Protein AF-0000000076751843 (afdb_homodimer)

Nearest PDB structures (foldseek):
  4me9-assembly1_B  TM=6.791E-01  e=9.642E-06  Bacillus cereus ATCC 10987
  3pas-assembly1_A  TM=7.097E-01  e=2.396E-05  Marinobacter nauticus VT8
  6o6o-assembly1_B  TM=6.799E-01  e=3.778E-05  Mycobacterium tuberculosis
  4w97-assembly1_A  TM=5.387E-01  e=2.230E-04  Mycobacterium tuberculosis H37Rv
  2gen-assembly1_A-2  TM=6.480E-01  e=3.582E-03  Pseudomonas aeruginosa PAO1

Foldseek 3Di:
DPPPDQDPVRVVLVVVLVLLLVLQLVQCVVPNPVSQALCNSCVVVVHHSVVSCVVPVGSQRSLQVSLLVLLQVLLVQLVVQLVVDDDLLSSLVRSLVSNLVVCQVRVSSVCSNVCCVVVPSHPDPVVPDDPVSVCSNLVSLVVSLVVLCVVPNFDFDDLVRDDDVLSVVLVVVQVVDPDRDPSRSSVLSVVLVCLSVVLSVCVSVVVCVVPDPDCVVVNLVSVLVNCVRSVRSVVDDDDDD/DPPPDQDPVRVVLVVVLVLLLVLQLVQCVVPNPVSQALCNSCVVVVHDSVVSCVVPVGSQRSLQVSLLVLLQVLLVQLVVQLVVDDDLLSSLVRSLVSNLVVCQVRVSSVCSNVCCVVVPSHPDPVVPDDPVSVVSNLVSLVVSLVVLCVVPNFDFDDLVRDDDVLSVVLVVVQVVDPDRDDSRSSVLSVVLVCLSVVLSVCVSVVVCVVPDPDCVVVNLVSSLVNCVRSVRSVVDDDDDD

pLDDT: mean 88.52, std 10.7, range [41.5, 97.81]

Structure (mmCIF, N/CA/C/O backbone):
data_AF-0000000076751843-model_v1
#
loop_
_entity.id
_entity.type
_entity.pdbx_description
1 polymer 'Transcriptional regulator'
#
loop_
_atom_site.group_PDB
_atom_site.id
_atom_site.type_symbol
_atom_site.label_atom_id
_atom_site.label_alt_id
_atom_site.label_comp_id
_atom_site.label_asym_id
_atom_site.label_entity_id
_atom_site.label_seq_id
_atom_site.pdbx_PDB_ins_code
_atom_site.Cartn_x
_atom_site.Cartn_y
_atom_site.Cartn_z
_atom_site.occupancy
_atom_site.B_iso_or_equiv
_atom_site.auth_seq_id
_atom_site.auth_comp_id
_atom_site.auth_asym_id
_atom_site.auth_atom_id
_atom_site.pdbx_PDB_model_num
ATOM 1 N N . MET A 1 1 ? -38.344 0.027 13.242 1 41.5 1 MET A N 1
ATOM 2 C CA . MET A 1 1 ? -38.5 1.171 14.133 1 41.5 1 MET A CA 1
ATOM 3 C C . MET A 1 1 ? -38.281 2.482 13.383 1 41.5 1 MET A C 1
ATOM 5 O O . MET A 1 1 ? -37.281 2.664 12.711 1 41.5 1 MET A O 1
ATOM 9 N N . THR A 1 2 ? -39.344 3.182 13.031 1 48.75 2 THR A N 1
ATOM 10 C CA . THR A 1 2 ? -39.375 4.465 12.336 1 48.75 2 THR A CA 1
ATOM 11 C C . THR A 1 2 ? -38.438 5.465 13.008 1 48.75 2 THR A C 1
ATOM 13 O O . THR A 1 2 ? -38.625 5.801 14.18 1 48.75 2 THR A O 1
ATOM 16 N N . THR A 1 3 ? -37.25 5.469 12.727 1 57.25 3 THR A N 1
ATOM 17 C CA . THR A 1 3 ? -36.344 6.438 13.367 1 57.25 3 THR A CA 1
ATOM 18 C C . THR A 1 3 ? -37 7.809 13.438 1 57.25 3 THR A C 1
ATOM 20 O O . THR A 1 3 ? -37.5 8.328 12.43 1 57.25 3 THR A O 1
ATOM 23 N N . ALA A 1 4 ? -37.562 8.125 14.5 1 66.38 4 ALA A N 1
ATOM 24 C CA . ALA A 1 4 ? -38.219 9.406 14.758 1 66.38 4 ALA A CA 1
ATOM 25 C C . ALA A 1 4 ? -37.5 10.531 14 1 66.38 4 ALA A C 1
ATOM 27 O O . ALA A 1 4 ? -36.281 10.547 13.883 1 66.38 4 ALA A O 1
ATOM 28 N N . PRO A 1 5 ? -38.344 11.156 13.281 1 75.38 5 PRO A N 1
ATOM 29 C CA . PRO A 1 5 ? -37.812 12.281 12.523 1 75.38 5 PRO A CA 1
ATOM 30 C C . PRO A 1 5 ? -36.906 13.18 13.375 1 75.38 5 PRO A C 1
ATOM 32 O O . PRO A 1 5 ? -37.156 13.344 14.57 1 75.38 5 PRO A O 1
ATOM 35 N N . LEU A 1 6 ? -35.781 13.492 12.859 1 76.88 6 LEU A N 1
ATOM 36 C CA . LEU A 1 6 ? -34.812 14.352 13.57 1 76.88 6 LEU A CA 1
ATOM 37 C C . LEU A 1 6 ? -35.469 15.672 13.969 1 76.88 6 LEU A C 1
ATOM 39 O O . LEU A 1 6 ? -36.25 16.25 13.195 1 76.88 6 LEU A O 1
ATOM 43 N N . THR A 1 7 ? -35.344 16.078 15.234 1 89 7 THR A N 1
ATOM 44 C CA . THR A 1 7 ? -35.75 17.422 15.664 1 89 7 THR A CA 1
ATOM 45 C C . THR A 1 7 ? -35.031 18.484 14.859 1 89 7 THR A C 1
ATOM 47 O O . THR A 1 7 ? -34.062 18.188 14.133 1 89 7 THR A O 1
ATOM 50 N N . ARG A 1 8 ? -35.594 19.656 14.812 1 87.62 8 ARG A N 1
ATOM 51 C CA . ARG A 1 8 ? -34.969 20.766 14.102 1 87.62 8 ARG A CA 1
ATOM 52 C C . ARG A 1 8 ? -33.531 20.938 14.516 1 87.62 8 ARG A C 1
ATOM 54 O O . ARG A 1 8 ? -32.656 21.141 13.672 1 87.62 8 ARG A O 1
ATOM 61 N N . ARG A 1 9 ? -33.219 20.891 15.844 1 87 9 ARG A N 1
ATOM 62 C CA . ARG A 1 9 ? -31.859 21.031 16.375 1 87 9 ARG A CA 1
ATOM 63 C C . ARG A 1 9 ? -30.938 19.922 15.844 1 87 9 ARG A C 1
ATOM 65 O O . ARG A 1 9 ? -29.797 20.188 15.469 1 87 9 ARG A O 1
ATOM 72 N N . GLU A 1 10 ? -31.484 18.766 15.812 1 86.38 10 GLU A N 1
ATOM 73 C CA . GLU A 1 10 ? -30.719 17.625 15.32 1 86.38 10 GLU A CA 1
ATOM 74 C C . GLU A 1 10 ? -30.438 17.75 13.828 1 86.38 10 GLU A C 1
ATOM 76 O O . GLU A 1 10 ? -29.359 17.391 13.359 1 86.38 10 GLU A O 1
ATOM 81 N N . ARG A 1 11 ? -31.359 18.266 13.164 1 87.56 11 ARG A N 1
ATOM 82 C CA . ARG A 1 11 ? -31.188 18.469 11.734 1 87.56 11 ARG A CA 1
ATOM 83 C C . ARG A 1 11 ? -30.125 19.516 11.445 1 87.56 11 ARG A C 1
ATOM 85 O O . ARG A 1 11 ? -29.297 19.344 10.555 1 87.56 11 ARG A O 1
ATOM 92 N N . LEU A 1 12 ? -30.188 20.578 12.18 1 87.94 12 LEU A N 1
ATOM 93 C CA . LEU A 1 12 ? -29.219 21.641 12.008 1 87.94 12 LEU A CA 1
ATOM 94 C C . LEU A 1 12 ? 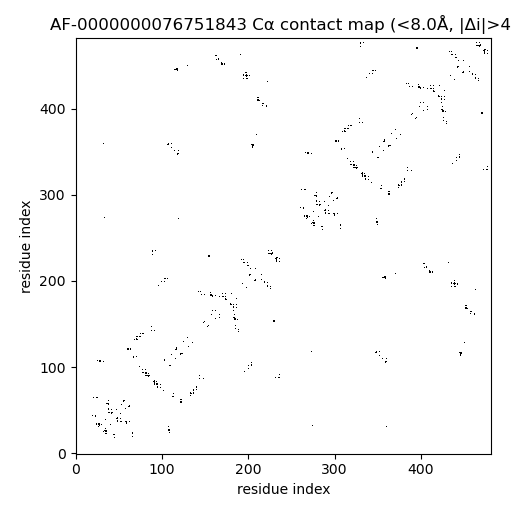-27.812 21.156 12.359 1 87.94 12 LEU A C 1
ATOM 96 O O . LEU A 1 12 ? -26.844 21.484 11.672 1 87.94 12 LEU A O 1
ATOM 100 N N . ARG A 1 13 ? -27.734 20.375 13.375 1 89.56 13 ARG A N 1
ATOM 101 C CA . ARG A 1 13 ? -26.438 19.812 13.758 1 89.56 13 ARG A CA 1
ATOM 102 C C . ARG A 1 13 ? -25.891 18.906 12.672 1 89.56 13 ARG A C 1
ATOM 104 O O . ARG A 1 13 ? -24.703 18.953 12.344 1 89.56 13 ARG A O 1
ATOM 111 N N . ALA A 1 14 ? -26.828 18.125 12.203 1 91 14 ALA A N 1
ATOM 112 C CA . ALA A 1 14 ? -26.438 17.203 11.141 1 91 14 ALA A CA 1
ATOM 113 C C . ALA A 1 14 ? -25.953 17.969 9.906 1 91 14 ALA A C 1
ATOM 115 O O . ALA A 1 14 ? -24.984 17.562 9.25 1 91 14 ALA A O 1
ATOM 116 N N . GLU A 1 15 ? -26.578 19 9.586 1 93.06 15 GLU A N 1
ATOM 117 C CA . GLU A 1 15 ? -26.188 19.828 8.453 1 93.06 15 GLU A CA 1
ATOM 118 C C . GLU A 1 15 ? -24.812 20.469 8.68 1 93.06 15 GLU A C 1
ATOM 120 O O . GLU A 1 15 ? -24 20.547 7.754 1 93.06 15 GLU A O 1
ATOM 125 N N . THR A 1 16 ? -24.578 20.938 9.875 1 93.69 16 THR A N 1
ATOM 126 C CA . THR A 1 16 ? -23.297 21.547 10.195 1 93.69 16 THR A CA 1
ATOM 127 C C . THR A 1 16 ? -22.172 20.516 10.125 1 93.69 16 THR A C 1
ATOM 129 O O . THR A 1 16 ? -21.094 20.797 9.625 1 93.69 16 THR A O 1
ATOM 132 N N . VAL A 1 17 ? -22.453 19.359 10.617 1 94.81 17 VAL A N 1
ATOM 133 C CA . VAL A 1 17 ? -21.484 18.281 10.578 1 94.81 17 VAL A CA 1
ATOM 134 C C . VAL A 1 17 ? -21.125 17.953 9.133 1 94.81 17 VAL A C 1
ATOM 136 O O . VAL A 1 17 ? -19.953 17.797 8.797 1 94.81 17 VAL A O 1
ATOM 139 N N . GLU A 1 18 ? -22.125 17.906 8.344 1 95.62 18 GLU A N 1
ATOM 140 C CA . GLU A 1 18 ? -21.891 17.656 6.922 1 95.62 18 GLU A CA 1
ATOM 141 C C . GLU A 1 18 ? -21.031 18.75 6.297 1 95.62 18 GLU A C 1
ATOM 143 O O . GLU A 1 18 ? -20.156 18.453 5.477 1 95.62 18 GLU A O 1
ATOM 148 N N . GLU A 1 19 ? -21.266 19.922 6.637 1 96.12 19 GLU A N 1
ATOM 149 C CA . GLU A 1 19 ? -20.484 21.047 6.117 1 96.12 19 GLU A CA 1
ATOM 150 C C . GLU A 1 19 ? -19.031 20.969 6.602 1 96.12 19 GLU A C 1
ATOM 152 O O . GLU A 1 19 ? -18.109 21.266 5.844 1 96.12 19 GLU A O 1
ATOM 157 N N . ILE A 1 20 ? -18.875 20.641 7.844 1 96.12 20 ILE A N 1
ATOM 158 C CA . ILE A 1 20 ? -17.531 20.5 8.406 1 96.12 20 ILE A CA 1
ATOM 159 C C . ILE A 1 20 ? -16.766 19.422 7.656 1 96.12 20 ILE A C 1
ATOM 161 O O . ILE A 1 20 ? -15.617 19.641 7.25 1 96.12 20 ILE A O 1
ATOM 165 N N . GLN A 1 21 ? -17.438 18.359 7.438 1 96.44 21 GLN A N 1
ATOM 166 C CA . GLN A 1 21 ? -16.797 17.234 6.773 1 96.44 21 GLN A CA 1
ATOM 167 C C . GLN A 1 21 ? -16.453 17.578 5.32 1 96.44 21 GLN A C 1
ATOM 169 O O . GLN A 1 21 ? -15.383 17.203 4.832 1 96.44 21 GLN A O 1
ATOM 174 N N . SER A 1 22 ? -17.359 18.25 4.672 1 97.25 22 SER A N 1
ATOM 175 C CA . SER A 1 22 ? -17.094 18.672 3.297 1 97.25 22 SER A CA 1
ATOM 176 C C . SER A 1 22 ? -15.922 19.641 3.221 1 97.25 22 SER A C 1
ATOM 178 O O . SER A 1 22 ? -15.094 19.547 2.311 1 97.25 22 SER A O 1
ATOM 180 N N . THR A 1 23 ? -15.875 20.5 4.117 1 97.31 23 THR A N 1
ATOM 181 C CA . THR A 1 23 ? -14.773 21.469 4.172 1 97.31 23 THR A CA 1
ATOM 182 C C . THR A 1 23 ? -13.453 20.75 4.473 1 97.31 23 THR A C 1
ATOM 184 O O . THR A 1 23 ? -12.438 21.047 3.842 1 97.31 23 THR A O 1
ATOM 187 N N . ALA A 1 24 ? -13.5 19.875 5.441 1 96.56 24 ALA A N 1
ATOM 188 C CA . ALA A 1 24 ? -12.312 19.094 5.789 1 96.56 24 ALA A CA 1
ATOM 189 C C . ALA A 1 24 ? -11.773 18.344 4.574 1 96.56 24 ALA A C 1
ATOM 191 O O . ALA A 1 24 ? -10.562 18.328 4.332 1 96.56 24 ALA A O 1
ATOM 192 N N . ARG A 1 25 ? -12.664 17.719 3.857 1 96.44 25 ARG A N 1
ATOM 193 C CA . ARG A 1 25 ? -12.266 16.984 2.664 1 96.44 25 ARG A CA 1
ATOM 194 C C . ARG A 1 25 ? -11.609 17.906 1.641 1 96.44 25 ARG A C 1
ATOM 196 O O . ARG A 1 25 ? -10.586 17.562 1.054 1 96.44 25 ARG A O 1
ATOM 203 N N . ARG A 1 26 ? -12.211 19.031 1.408 1 96.38 26 ARG A N 1
ATOM 204 C CA . ARG A 1 26 ? -11.648 20 0.476 1 96.38 26 ARG A CA 1
ATOM 205 C C . ARG A 1 26 ? -10.25 20.422 0.906 1 96.38 26 ARG A C 1
ATOM 207 O O . ARG A 1 26 ? -9.352 20.562 0.071 1 96.38 26 ARG A O 1
ATOM 214 N N . MET A 1 27 ? -10.125 20.641 2.148 1 94.56 27 MET A N 1
ATOM 215 C CA . MET A 1 27 ? -8.828 21.062 2.676 1 94.56 27 MET A CA 1
ATOM 216 C C . MET A 1 27 ? -7.809 19.938 2.539 1 94.56 27 MET A C 1
ATOM 218 O O . MET A 1 27 ? -6.633 20.188 2.27 1 94.56 27 MET A O 1
ATOM 222 N N . LEU A 1 28 ? -8.234 18.719 2.748 1 92.5 28 LEU A N 1
ATOM 223 C CA . LEU A 1 28 ? -7.359 17.562 2.541 1 92.5 28 LEU A CA 1
ATOM 224 C C . LEU A 1 28 ? -6.836 17.531 1.109 1 92.5 28 LEU A C 1
ATOM 226 O O . LEU A 1 28 ? -5.641 17.344 0.886 1 92.5 28 LEU A O 1
ATOM 230 N N . VAL A 1 29 ? -7.695 17.75 0.189 1 92.31 29 VAL A N 1
ATOM 231 C CA . VAL A 1 29 ? -7.359 17.656 -1.227 1 92.31 29 VAL A CA 1
ATOM 232 C C . VAL A 1 29 ? -6.43 18.797 -1.616 1 92.31 29 VAL A C 1
ATOM 234 O O . VAL A 1 29 ? -5.465 18.594 -2.359 1 92.31 29 VAL A O 1
ATOM 237 N N . SER A 1 30 ? -6.648 19.953 -1.043 1 89.69 30 SER A N 1
ATOM 238 C CA . SER A 1 30 ? -5.902 21.125 -1.446 1 89.69 30 SER A CA 1
ATOM 239 C C . SER A 1 30 ? -4.578 21.234 -0.701 1 89.69 30 SER A C 1
ATOM 241 O O . SER A 1 30 ? -3.561 21.625 -1.278 1 89.69 30 SER A O 1
ATOM 243 N N . ASP A 1 31 ? -4.617 20.844 0.605 1 85.75 31 ASP A N 1
ATOM 244 C CA . ASP A 1 31 ? -3.482 21.172 1.459 1 85.75 31 ASP A CA 1
ATOM 245 C C . ASP A 1 31 ? -2.875 19.906 2.076 1 85.75 31 ASP A C 1
ATOM 247 O O . ASP A 1 31 ? -1.866 19.984 2.781 1 85.75 31 ASP A O 1
ATOM 251 N N . GLY A 1 32 ? -3.443 18.828 1.77 1 83.81 32 GLY A N 1
ATOM 252 C CA . GLY A 1 32 ? -2.955 17.594 2.393 1 83.81 32 GLY A CA 1
ATOM 253 C C . GLY A 1 32 ? -3.328 17.484 3.859 1 83.81 32 GLY A C 1
ATOM 254 O O . GLY A 1 32 ? -4.336 18.047 4.293 1 83.81 32 GLY A O 1
ATOM 255 N N . TYR A 1 33 ? -2.553 16.75 4.668 1 81.06 33 TYR A N 1
ATOM 256 C CA . TYR A 1 33 ? -2.85 16.5 6.074 1 81.06 33 TYR A CA 1
ATOM 257 C C . TYR A 1 33 ? -2.736 17.766 6.902 1 81.06 33 TYR A C 1
ATOM 259 O O . TYR A 1 33 ? -3.424 17.922 7.91 1 81.06 33 TYR A O 1
ATOM 267 N N . ASP A 1 34 ? -1.917 18.594 6.441 1 77.38 34 ASP A N 1
ATOM 268 C CA . ASP A 1 34 ? -1.682 19.844 7.156 1 77.38 34 ASP A CA 1
ATOM 269 C C . ASP A 1 34 ? -2.938 20.703 7.168 1 77.38 34 ASP A C 1
ATOM 271 O O . ASP A 1 34 ? -3.117 21.531 8.062 1 77.38 34 ASP A O 1
ATOM 275 N N . GLY A 1 35 ? -3.684 20.438 6.25 1 84 35 GLY A N 1
ATOM 276 C CA . GLY A 1 35 ? -4.906 21.234 6.16 1 84 35 GLY A CA 1
ATOM 277 C C . GLY A 1 35 ? -5.984 20.766 7.117 1 84 35 GLY A C 1
ATOM 278 O O . GLY A 1 35 ? -6.973 21.469 7.34 1 84 35 GLY A O 1
ATOM 279 N N . LEU A 1 36 ? -5.75 19.656 7.738 1 88.31 36 LEU A N 1
ATOM 280 C CA . LEU A 1 36 ? -6.781 19.062 8.578 1 88.31 36 LEU A CA 1
ATOM 281 C C . LEU A 1 36 ? -6.625 19.5 10.031 1 88.31 36 LEU A C 1
ATOM 283 O O . LEU A 1 36 ? -6.398 18.672 10.914 1 88.31 36 LEU A O 1
ATOM 287 N N . SER A 1 37 ? -6.734 20.812 10.242 1 90.12 37 SER A N 1
ATOM 288 C CA . SER A 1 37 ? -6.75 21.344 11.602 1 90.12 37 SER A CA 1
ATOM 289 C C . SER A 1 37 ? -8.102 21.969 11.93 1 90.12 37 SER A C 1
ATOM 291 O O . SER A 1 37 ? -8.766 22.531 11.047 1 90.12 37 SER A O 1
ATOM 293 N N . LEU A 1 38 ? -8.484 21.844 13.219 1 93.25 38 LEU A N 1
ATOM 294 C CA . LEU A 1 38 ? -9.766 22.391 13.641 1 93.25 38 LEU A CA 1
ATOM 295 C C . LEU A 1 38 ? -9.789 23.906 13.445 1 93.25 38 LEU A C 1
ATOM 297 O O . LEU A 1 38 ? -10.797 24.469 12.992 1 93.25 38 LEU A O 1
ATOM 301 N N . ARG A 1 39 ? -8.695 24.547 13.703 1 92.88 39 ARG A N 1
ATOM 302 C CA . ARG A 1 39 ? -8.609 26 13.562 1 92.88 39 ARG A CA 1
ATOM 303 C C . ARG A 1 39 ? -8.742 26.422 12.102 1 92.88 39 ARG A C 1
ATOM 305 O O . ARG A 1 39 ? -9.461 27.375 11.781 1 92.88 39 ARG A O 1
ATOM 312 N N . ALA A 1 40 ? -8.102 25.75 11.227 1 92.5 40 ALA A N 1
ATOM 313 C CA . ALA A 1 40 ? -8.156 26.078 9.805 1 92.5 40 ALA A CA 1
ATOM 314 C C . ALA A 1 40 ? -9.547 25.844 9.234 1 92.5 40 ALA A C 1
ATOM 316 O O . ALA A 1 40 ? -10.047 26.641 8.445 1 92.5 40 ALA A O 1
ATOM 317 N N . ILE A 1 41 ? -10.148 24.781 9.625 1 95.12 41 ILE A N 1
ATOM 318 C CA . ILE A 1 41 ? -11.477 24.438 9.133 1 95.12 41 ILE A CA 1
ATOM 319 C C . ILE A 1 41 ? -12.5 25.438 9.664 1 95.12 41 ILE A C 1
ATOM 321 O O . ILE A 1 41 ? -13.375 25.891 8.93 1 95.12 41 ILE A O 1
ATOM 325 N N . ALA A 1 42 ? -12.367 25.766 10.906 1 95.75 42 ALA A N 1
ATOM 326 C CA . ALA A 1 42 ? -13.234 26.781 11.492 1 95.75 42 ALA A CA 1
ATOM 327 C C . ALA A 1 42 ? -13.133 28.094 10.719 1 95.75 42 ALA A C 1
ATOM 329 O O . ALA A 1 42 ? -14.148 28.703 10.359 1 95.75 42 ALA A O 1
ATOM 330 N N . ARG A 1 43 ? -11.961 28.469 10.445 1 95.19 43 ARG A N 1
ATOM 331 C CA . ARG A 1 43 ? -11.719 29.703 9.711 1 95.19 43 ARG A CA 1
ATOM 332 C C . ARG A 1 43 ? -12.344 29.641 8.32 1 95.19 43 ARG A C 1
ATOM 334 O O . ARG A 1 43 ? -12.977 30.594 7.871 1 95.19 43 ARG A O 1
ATOM 341 N N . ALA A 1 44 ? -12.18 28.562 7.695 1 94.56 44 ALA A N 1
ATOM 342 C CA . ALA A 1 44 ? -12.719 28.375 6.348 1 94.56 44 ALA A CA 1
ATOM 343 C C . ALA A 1 44 ? -14.242 28.453 6.348 1 94.56 44 ALA A C 1
ATOM 345 O O . ALA A 1 44 ? -14.844 28.906 5.367 1 94.56 44 ALA A O 1
ATOM 346 N N . MET A 1 45 ? -14.805 28.109 7.457 1 95.19 45 MET A N 1
ATOM 347 C CA . MET A 1 45 ? -16.266 28.062 7.547 1 95.19 45 MET A CA 1
ATOM 348 C C . MET A 1 45 ? -16.812 29.344 8.172 1 95.19 45 MET A C 1
ATOM 350 O O . MET A 1 45 ? -18.031 29.5 8.281 1 95.19 45 MET A O 1
ATOM 354 N N . GLY A 1 46 ? -15.945 30.188 8.617 1 94.69 46 GLY A N 1
ATOM 355 C CA . GLY A 1 46 ? -16.391 31.406 9.273 1 94.69 46 GLY A CA 1
ATOM 356 C C . GLY A 1 46 ? -16.938 31.172 10.664 1 94.69 46 GLY A C 1
ATOM 357 O O . GLY A 1 46 ? -17.875 31.859 11.094 1 94.69 46 GLY A O 1
ATOM 358 N N . MET A 1 47 ? -16.484 30.156 11.258 1 92.62 47 MET A N 1
ATOM 359 C CA . MET A 1 47 ? -16.828 29.828 12.641 1 92.62 47 MET A CA 1
ATOM 360 C C . MET A 1 47 ? -15.656 30.125 13.57 1 92.62 47 MET A C 1
ATOM 362 O O . MET A 1 47 ? -14.508 30.188 13.125 1 92.62 47 MET A O 1
ATOM 366 N N . SER A 1 48 ? -16.031 30.312 14.906 1 92 48 SER A N 1
ATOM 367 C CA . SER A 1 48 ? -14.969 30.344 15.906 1 92 48 SER A CA 1
ATOM 368 C C . SER A 1 48 ? -14.43 28.953 16.188 1 92 48 SER A C 1
ATOM 370 O O . SER A 1 48 ? -15.148 27.953 16.047 1 92 48 SER A O 1
ATOM 372 N N . ALA A 1 49 ? -13.148 28.891 16.562 1 89.06 49 ALA A N 1
ATOM 373 C CA . ALA A 1 49 ? -12.531 27.609 16.891 1 89.06 49 ALA A CA 1
ATOM 374 C C . ALA A 1 49 ? -13.281 26.906 18.016 1 89.06 49 ALA A C 1
ATOM 376 O O . ALA A 1 49 ? -13.578 25.703 17.938 1 89.06 49 ALA A O 1
ATOM 377 N N . PRO A 1 50 ? -13.758 27.578 19.078 1 92.12 50 PRO A N 1
ATOM 378 C CA . PRO A 1 50 ? -14.508 26.906 20.141 1 92.12 50 PRO A CA 1
ATOM 379 C C . PRO A 1 50 ? -15.812 26.281 19.656 1 92.12 50 PRO A C 1
ATOM 381 O O . PRO A 1 50 ? -16.219 25.234 20.141 1 92.12 50 PRO A O 1
ATOM 384 N N . ALA A 1 51 ? -16.375 26.906 18.75 1 92.81 51 ALA A N 1
ATOM 385 C CA . ALA A 1 51 ? -17.625 26.359 18.203 1 92.81 51 ALA A CA 1
ATOM 386 C C . ALA A 1 51 ? -17.375 25.016 17.531 1 92.81 51 ALA A C 1
ATOM 388 O O . ALA A 1 51 ? -18.203 24.094 17.656 1 92.81 51 ALA A O 1
ATOM 389 N N . LEU A 1 52 ? -16.297 24.875 16.781 1 93.56 52 LEU A N 1
ATOM 390 C CA . LEU A 1 52 ? -16 23.625 16.094 1 93.56 52 LEU A CA 1
ATOM 391 C C . LEU A 1 52 ? -15.648 22.531 17.078 1 93.56 52 LEU A C 1
ATOM 393 O O . LEU A 1 52 ? -15.953 21.359 16.859 1 93.56 52 LEU A O 1
ATOM 397 N N . TYR A 1 53 ? -15.102 22.922 18.219 1 93.5 53 TYR A N 1
ATOM 398 C CA . TYR A 1 53 ? -14.719 21.969 19.25 1 93.5 53 TYR A CA 1
ATOM 399 C C . TYR A 1 53 ? -15.945 21.328 19.891 1 93.5 53 TYR A C 1
ATOM 401 O O . TYR A 1 53 ? -15.852 20.281 20.531 1 93.5 53 TYR A O 1
ATOM 409 N N . ARG A 1 54 ? -17.078 22 19.719 1 93.19 54 ARG A N 1
ATOM 410 C CA . ARG A 1 54 ? -18.328 21.422 20.203 1 93.19 54 ARG A CA 1
ATOM 411 C C . ARG A 1 54 ? -18.719 20.203 19.391 1 93.19 54 ARG A C 1
ATOM 413 O O . ARG A 1 54 ? -19.469 19.344 19.859 1 93.19 54 ARG A O 1
ATOM 420 N N . TYR A 1 55 ? -18.203 20.188 18.203 1 94.5 55 TYR A N 1
ATOM 421 C CA . TYR A 1 55 ? -18.547 19.078 17.312 1 94.5 55 TYR A CA 1
ATOM 422 C C . TYR A 1 55 ? -17.484 17.984 17.359 1 94.5 55 TYR A C 1
ATOM 424 O O . TYR A 1 55 ? -17.797 16.797 17.312 1 94.5 55 TYR A O 1
ATOM 432 N N . TYR A 1 56 ? -16.25 18.422 17.438 1 94.25 56 TYR A N 1
ATOM 433 C CA . TYR A 1 56 ? -15.117 17.5 17.531 1 94.25 56 TYR A CA 1
ATOM 434 C C . TYR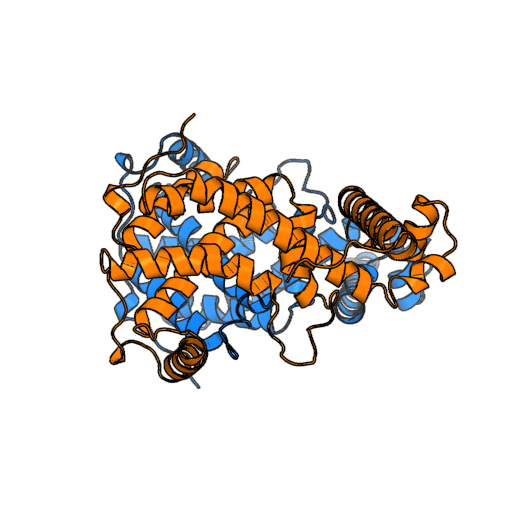 A 1 56 ? -14.156 17.938 18.641 1 94.25 56 TYR A C 1
ATOM 436 O O . TYR A 1 56 ? -13.617 19.047 18.594 1 94.25 56 TYR A O 1
ATOM 444 N N . ALA A 1 57 ? -13.844 16.984 19.453 1 92.81 57 ALA A N 1
ATOM 445 C CA . ALA A 1 57 ? -13.062 17.312 20.641 1 92.81 57 ALA A CA 1
ATOM 446 C C . ALA A 1 57 ? -11.586 17.484 20.312 1 92.81 57 ALA A C 1
ATOM 448 O O . ALA A 1 57 ? -10.844 18.125 21.047 1 92.81 57 ALA A O 1
ATOM 449 N N . SER A 1 58 ? -11.211 16.828 19.172 1 91.5 58 SER A N 1
ATOM 450 C CA . SER A 1 58 ? -9.805 16.891 18.781 1 91.5 58 SER A CA 1
ATOM 451 C C . SER A 1 58 ? -9.648 16.75 17.266 1 91.5 58 SER A C 1
ATOM 453 O O . SER A 1 58 ? -10.586 16.359 16.578 1 91.5 58 SER A O 1
ATOM 455 N N . ARG A 1 59 ? -8.531 17.109 16.828 1 90.25 59 ARG A N 1
ATOM 456 C CA . ARG A 1 59 ? -8.18 16.891 15.422 1 90.25 59 ARG A CA 1
ATOM 457 C C . ARG A 1 59 ? -8.305 15.414 15.055 1 90.25 59 ARG A C 1
ATOM 459 O O . ARG A 1 59 ? -8.773 15.078 13.961 1 90.25 59 ARG A O 1
ATOM 466 N N . GLU A 1 60 ? -7.91 14.578 15.977 1 88.62 60 GLU A N 1
ATOM 467 C CA . GLU A 1 60 ? -7.984 13.133 15.758 1 88.62 60 GLU A CA 1
ATOM 468 C C . GLU A 1 60 ? -9.43 12.68 15.562 1 88.62 60 GLU A C 1
ATOM 470 O O . GLU A 1 60 ? -9.711 11.844 14.703 1 88.62 60 GLU A O 1
ATOM 475 N N . ASP A 1 61 ? -10.281 13.258 16.328 1 91 61 ASP A N 1
ATOM 476 C CA . ASP A 1 61 ? -11.695 12.914 16.219 1 91 61 ASP A CA 1
ATOM 477 C C . ASP A 1 61 ? -12.258 13.352 14.859 1 91 61 ASP A C 1
ATOM 479 O O . ASP A 1 61 ? -13.055 12.633 14.25 1 91 61 ASP A O 1
ATOM 483 N N . LEU A 1 62 ? -11.898 14.516 14.477 1 92.75 62 LEU A N 1
ATOM 484 C CA . LEU A 1 62 ? -12.328 15.031 13.18 1 92.75 62 LEU A CA 1
ATOM 485 C C . LEU A 1 62 ? -11.859 14.117 12.047 1 92.75 62 LEU A C 1
ATOM 487 O O . LEU A 1 62 ? -12.641 13.75 11.172 1 92.75 62 LEU A O 1
ATOM 491 N N . ILE A 1 63 ? -10.633 13.734 12.109 1 91.56 63 ILE A N 1
ATOM 492 C CA . ILE A 1 63 ? -10.031 12.906 11.07 1 91.56 63 ILE A CA 1
ATOM 493 C C . ILE A 1 63 ? -10.68 11.531 11.062 1 91.56 63 ILE A C 1
ATOM 495 O O . ILE A 1 63 ? -10.984 10.984 10.008 1 91.56 63 ILE A O 1
ATOM 499 N N . ALA A 1 64 ? -10.859 10.992 12.242 1 90 64 ALA A N 1
ATOM 500 C CA . ALA A 1 64 ? -11.523 9.695 12.344 1 90 64 ALA A CA 1
ATOM 501 C C . ALA A 1 64 ? -12.906 9.727 11.688 1 90 64 ALA A C 1
ATOM 503 O O . ALA A 1 64 ? -13.281 8.797 10.969 1 90 64 ALA A O 1
ATOM 504 N N . ALA A 1 65 ? -13.602 10.781 11.945 1 91.56 65 ALA A N 1
ATOM 505 C CA . ALA A 1 65 ? -14.938 10.922 11.367 1 91.56 65 ALA A CA 1
ATOM 506 C C . ALA A 1 65 ? -14.867 11.031 9.844 1 91.56 65 ALA A C 1
ATOM 508 O O . ALA A 1 65 ? -15.695 10.461 9.133 1 91.56 65 ALA A O 1
ATOM 509 N N . LEU A 1 66 ? -13.93 11.797 9.375 1 93.75 66 LEU A N 1
ATOM 510 C CA . LEU A 1 66 ? -13.75 11.93 7.934 1 93.75 66 LEU A CA 1
ATOM 511 C C . LEU A 1 66 ? -13.414 10.586 7.301 1 93.75 66 LEU A C 1
ATOM 513 O O . LEU A 1 66 ? -13.961 10.234 6.254 1 93.75 66 LEU A O 1
ATOM 517 N N . VAL A 1 67 ? -12.531 9.828 7.883 1 91.75 67 VAL A N 1
ATOM 518 C CA . VAL A 1 67 ? -12.156 8.5 7.398 1 91.75 67 VAL A CA 1
ATOM 519 C C . VAL A 1 67 ? -13.383 7.602 7.336 1 91.75 67 VAL A C 1
ATOM 521 O O . VAL A 1 67 ? -13.594 6.898 6.344 1 91.75 67 VAL A O 1
ATOM 524 N N . ASP A 1 68 ? -14.172 7.652 8.352 1 90.62 68 ASP A N 1
ATOM 525 C CA . ASP A 1 68 ? -15.398 6.852 8.375 1 90.62 68 ASP A CA 1
ATOM 526 C C . ASP A 1 68 ? -16.328 7.219 7.219 1 90.62 68 ASP A C 1
ATOM 528 O O . ASP A 1 68 ? -16.875 6.336 6.555 1 90.62 68 ASP A O 1
ATOM 532 N N . GLU A 1 69 ? -16.469 8.438 7.039 1 93.25 69 GLU A N 1
ATOM 533 C CA . GLU A 1 69 ? -17.344 8.906 5.957 1 93.25 69 GLU A CA 1
ATOM 534 C C . GLU A 1 69 ? -16.828 8.43 4.598 1 93.25 69 GLU A C 1
ATOM 536 O O . GLU A 1 69 ? -17.609 8.047 3.73 1 93.25 69 GLU A O 1
ATOM 541 N N . LEU A 1 70 ? -15.562 8.508 4.422 1 94.5 70 LEU A N 1
ATOM 542 C CA . LEU A 1 70 ? -14.953 8.086 3.162 1 94.5 70 LEU A CA 1
ATOM 543 C C . LEU A 1 70 ? -15.117 6.59 2.949 1 94.5 70 LEU A C 1
ATOM 545 O O . LEU A 1 70 ? -15.375 6.145 1.829 1 94.5 70 LEU A O 1
ATOM 549 N N . LYS A 1 71 ? -14.969 5.844 3.988 1 92.62 71 LYS A N 1
ATOM 550 C CA . LYS A 1 71 ? -15.195 4.402 3.889 1 92.62 71 LYS A CA 1
ATOM 551 C C . LYS A 1 71 ? -16.641 4.098 3.492 1 92.62 71 LYS A C 1
ATOM 553 O O . LYS A 1 71 ? -16.891 3.201 2.684 1 92.62 71 LYS A O 1
ATOM 558 N N . VAL A 1 72 ? -17.578 4.809 4.09 1 93.56 72 VAL A N 1
ATOM 559 C CA . VAL A 1 72 ? -18.984 4.633 3.76 1 93.56 72 VAL A CA 1
ATOM 560 C C . VAL A 1 72 ? -19.219 4.961 2.287 1 93.56 72 VAL A C 1
ATOM 562 O O . VAL A 1 72 ? -19.875 4.191 1.569 1 93.56 72 VAL A O 1
ATOM 565 N N . GLU A 1 73 ? -18.688 6.066 1.887 1 95.69 73 GLU A N 1
ATOM 566 C CA . GLU A 1 73 ? -18.812 6.477 0.49 1 95.69 73 GLU A CA 1
ATOM 567 C C . GLU A 1 73 ? -18.266 5.402 -0.448 1 95.69 73 GLU A C 1
ATOM 569 O O . GLU A 1 73 ? -18.922 5.043 -1.434 1 95.69 73 GLU A O 1
ATOM 574 N N . LEU A 1 74 ? -17.094 4.922 -0.184 1 95.62 74 LEU A N 1
ATOM 575 C CA . LEU A 1 74 ? -16.469 3.875 -0.992 1 95.62 74 LEU A CA 1
ATOM 576 C C . LEU A 1 74 ? -17.328 2.613 -0.996 1 95.62 74 LEU A C 1
ATOM 578 O O . LEU A 1 74 ? -17.562 2.02 -2.051 1 95.62 74 LEU A O 1
ATOM 582 N N . SER A 1 75 ? -17.828 2.223 0.169 1 95.38 75 SER A N 1
ATOM 583 C CA . SER A 1 75 ? -18.656 1.034 0.273 1 95.38 75 SER A CA 1
ATOM 584 C C . SER A 1 75 ? -19.922 1.174 -0.57 1 95.38 75 SER A C 1
ATOM 586 O O . SER A 1 75 ? -20.312 0.24 -1.277 1 95.38 75 SER A O 1
ATOM 588 N N . GLU A 1 76 ? -20.531 2.344 -0.492 1 96.44 76 GLU A N 1
ATOM 589 C CA . GLU A 1 76 ? -21.734 2.592 -1.267 1 96.44 76 GLU A CA 1
ATOM 590 C C . GLU A 1 76 ? -21.453 2.523 -2.766 1 96.44 76 GLU A C 1
ATOM 592 O O . GLU A 1 76 ? -22.266 1.989 -3.529 1 96.44 76 GLU A O 1
ATOM 597 N N . ALA A 1 77 ? -20.359 3.07 -3.189 1 97 77 ALA A N 1
ATOM 598 C CA . ALA A 1 77 ? -19.969 3.006 -4.594 1 97 77 ALA A CA 1
ATOM 599 C C . ALA A 1 77 ? -19.797 1.561 -5.051 1 97 77 ALA A C 1
ATOM 601 O O . ALA A 1 77 ? -20.25 1.185 -6.129 1 97 77 ALA A O 1
ATOM 602 N N . LEU A 1 78 ? -19.156 0.762 -4.262 1 97.12 78 LEU A N 1
ATOM 603 C CA . LEU A 1 78 ? -18.922 -0.642 -4.586 1 97.12 78 LEU A CA 1
ATOM 604 C C . LEU A 1 78 ? -20.234 -1.412 -4.629 1 97.12 78 LEU A C 1
ATOM 606 O O . LEU A 1 78 ? -20.453 -2.225 -5.531 1 97.12 78 LEU A O 1
ATOM 610 N N . GLU A 1 79 ? -21.125 -1.148 -3.65 1 96.75 79 GLU A N 1
ATOM 611 C CA . GLU A 1 79 ? -22.406 -1.834 -3.58 1 96.75 79 GLU A CA 1
ATOM 612 C C . GLU A 1 79 ? -23.266 -1.514 -4.797 1 96.75 79 GLU A C 1
ATOM 614 O O . GLU A 1 79 ? -23.938 -2.396 -5.34 1 96.75 79 GLU A O 1
ATOM 619 N N . LYS A 1 80 ? -23.25 -0.264 -5.137 1 97.38 80 LYS A N 1
ATOM 620 C CA . LYS A 1 80 ? -24.016 0.147 -6.316 1 97.38 80 LYS A CA 1
ATOM 621 C C . LYS A 1 80 ? -23.562 -0.62 -7.555 1 97.38 80 LYS A C 1
ATOM 623 O O . LYS A 1 80 ? -24.391 -1.142 -8.305 1 97.38 80 LYS A O 1
ATOM 628 N N . VAL A 1 81 ? -22.266 -0.708 -7.801 1 96.75 81 VAL A N 1
ATOM 629 C CA . VAL A 1 81 ? -21.703 -1.413 -8.945 1 96.75 81 VAL A CA 1
ATOM 630 C C . VAL A 1 81 ? -22 -2.908 -8.828 1 96.75 81 VAL A C 1
ATOM 632 O O . VAL A 1 81 ? -22.359 -3.555 -9.812 1 96.75 81 VAL A O 1
ATOM 635 N N . ARG A 1 82 ? -21.797 -3.441 -7.641 1 95.94 82 ARG A N 1
ATOM 636 C CA . ARG A 1 82 ? -22.078 -4.848 -7.375 1 95.94 82 ARG A CA 1
ATOM 637 C C . ARG A 1 82 ? -23.516 -5.207 -7.773 1 95.94 82 ARG A C 1
ATOM 639 O O . ARG A 1 82 ? -23.734 -6.168 -8.508 1 95.94 82 ARG A O 1
ATOM 646 N N . ASP A 1 83 ? -24.453 -4.379 -7.344 1 96.5 83 ASP A N 1
ATOM 647 C CA . ASP A 1 83 ? -25.875 -4.688 -7.484 1 96.5 83 ASP A CA 1
ATOM 648 C C . ASP A 1 83 ? -26.328 -4.543 -8.93 1 96.5 83 ASP A C 1
ATOM 650 O O . ASP A 1 83 ? -27.391 -5.047 -9.312 1 96.5 83 ASP A O 1
ATOM 654 N N . ALA A 1 84 ? -25.578 -3.896 -9.711 1 97.12 84 ALA A N 1
ATOM 655 C CA . ALA A 1 84 ? -25.922 -3.682 -11.117 1 97.12 84 ALA A CA 1
ATOM 656 C C . ALA A 1 84 ? -25.438 -4.848 -11.984 1 97.12 84 ALA A C 1
ATOM 658 O O . ALA A 1 84 ? -25.781 -4.926 -13.164 1 97.12 84 ALA A O 1
ATOM 659 N N . GLN A 1 85 ? -24.609 -5.762 -11.438 1 95.56 85 GLN A N 1
ATOM 660 C CA . GLN A 1 85 ? -24.031 -6.844 -12.227 1 95.56 85 GLN A CA 1
ATOM 661 C C . GLN A 1 85 ? -24.938 -8.07 -12.219 1 95.56 85 GLN A C 1
ATOM 663 O O . GLN A 1 85 ? -25.625 -8.344 -11.227 1 95.56 85 GLN A O 1
ATOM 668 N N . PRO A 1 86 ? -24.906 -8.883 -13.219 1 93.81 86 PRO A N 1
ATOM 669 C CA . PRO A 1 86 ? -25.844 -10 -13.375 1 93.81 86 PRO A CA 1
ATOM 670 C C . PRO A 1 86 ? -25.344 -11.281 -12.711 1 93.81 86 PRO A C 1
ATOM 672 O O . PRO A 1 86 ? -26.141 -12.195 -12.461 1 93.81 86 PRO A O 1
ATOM 675 N N . ASP A 1 87 ? -24.094 -11.445 -12.562 1 93.75 87 ASP A N 1
ATOM 676 C CA . ASP A 1 87 ? -23.547 -12.695 -12.039 1 93.75 87 ASP A CA 1
ATOM 677 C C . ASP A 1 87 ? -22.359 -12.422 -11.117 1 93.75 87 ASP A C 1
ATOM 679 O O . ASP A 1 87 ? -21.828 -11.305 -11.086 1 93.75 87 ASP A O 1
ATOM 683 N N . LEU A 1 88 ? -21.938 -13.398 -10.438 1 93.75 88 LEU A N 1
ATOM 684 C CA . LEU A 1 88 ? -20.969 -13.297 -9.352 1 93.75 88 LEU A CA 1
ATOM 685 C C . LEU A 1 88 ? -19.609 -12.867 -9.883 1 93.75 88 LEU A C 1
ATOM 687 O O . LEU A 1 88 ? -18.922 -12.047 -9.266 1 93.75 88 LEU A O 1
ATOM 691 N N . VAL A 1 89 ? -19.203 -13.391 -11 1 93.94 89 VAL A N 1
ATOM 692 C CA . VAL A 1 89 ? -17.906 -13.086 -11.562 1 93.94 89 VAL A CA 1
ATOM 693 C C . VAL A 1 89 ? -17.859 -11.617 -11.992 1 93.94 89 VAL A C 1
ATOM 695 O O . VAL A 1 89 ? -16.891 -10.906 -11.688 1 93.94 89 VAL A O 1
ATOM 698 N N . SER A 1 90 ? -18.906 -11.148 -12.641 1 95.19 90 SER A N 1
ATOM 699 C CA . SER A 1 90 ? -19 -9.734 -13.016 1 95.19 90 SER A CA 1
ATOM 700 C C . SER A 1 90 ? -18.984 -8.836 -11.789 1 95.19 90 SER A C 1
ATOM 702 O O . SER A 1 90 ? -18.406 -7.75 -11.812 1 95.19 90 SER A O 1
ATOM 704 N N . LYS A 1 91 ? -19.688 -9.266 -10.734 1 96.25 91 LYS A N 1
ATOM 705 C CA . LYS A 1 91 ? -19.672 -8.516 -9.484 1 96.25 91 LYS A CA 1
ATOM 706 C C . LYS A 1 91 ? -18.234 -8.344 -8.969 1 96.25 91 LYS A C 1
ATOM 708 O O . LYS A 1 91 ? -17.828 -7.23 -8.617 1 96.25 91 LYS A O 1
ATOM 713 N N . LEU A 1 92 ? -17.453 -9.438 -8.953 1 94.88 92 LEU A N 1
ATOM 714 C CA . LEU A 1 92 ? -16.078 -9.406 -8.453 1 94.88 92 LEU A CA 1
ATOM 715 C C . LEU A 1 92 ? -15.211 -8.484 -9.305 1 94.88 92 LEU A C 1
ATOM 717 O O . LEU A 1 92 ? -14.492 -7.637 -8.766 1 94.88 92 LEU A O 1
ATOM 721 N N . LEU A 1 93 ? -15.328 -8.609 -10.617 1 95.69 93 LEU A N 1
ATOM 722 C CA . LEU A 1 93 ? -14.508 -7.828 -11.539 1 95.69 93 LEU A CA 1
ATOM 723 C C . LEU A 1 93 ? -14.852 -6.348 -11.438 1 95.69 93 LEU A C 1
ATOM 725 O O . LEU A 1 93 ? -13.961 -5.512 -11.25 1 95.69 93 LEU A O 1
ATOM 729 N N . GLU A 1 94 ? -16.094 -6.016 -11.484 1 96.75 94 GLU A N 1
ATOM 730 C CA . GLU A 1 94 ? -16.5 -4.617 -11.555 1 96.75 94 GLU A CA 1
ATOM 731 C C . GLU A 1 94 ? -16.328 -3.926 -10.211 1 96.75 94 GLU A C 1
ATOM 733 O O . GLU A 1 94 ? -16.031 -2.732 -10.148 1 96.75 94 GLU A O 1
ATOM 738 N N . CYS A 1 95 ? -16.516 -4.652 -9.125 1 96.75 95 CYS A N 1
ATOM 739 C CA . CYS A 1 95 ? -16.219 -4.082 -7.816 1 96.75 95 CYS A CA 1
ATOM 740 C C . CYS A 1 95 ? -14.727 -3.762 -7.695 1 96.75 95 CYS A C 1
ATOM 742 O O . CYS A 1 95 ? -14.359 -2.715 -7.164 1 96.75 95 CYS A O 1
ATOM 744 N N . SER A 1 96 ? -13.875 -4.664 -8.172 1 97.06 96 SER A N 1
ATOM 745 C CA . SER A 1 96 ? -12.43 -4.422 -8.141 1 97.06 96 SER A CA 1
ATOM 746 C C . SER A 1 96 ? -12.062 -3.207 -8.984 1 97.06 96 SER A C 1
ATOM 748 O O . SER A 1 96 ? -11.266 -2.369 -8.555 1 97.06 96 SER A O 1
ATOM 750 N N . ARG A 1 97 ? -12.672 -3.07 -10.148 1 97.56 97 ARG A N 1
ATOM 751 C CA . ARG A 1 97 ? -12.414 -1.938 -11.039 1 97.56 97 ARG A CA 1
ATOM 752 C C . ARG A 1 97 ? -12.922 -0.637 -10.422 1 97.56 97 ARG A C 1
ATOM 754 O O . ARG A 1 97 ? -12.281 0.407 -10.555 1 97.56 97 ARG A O 1
ATOM 761 N N . GLU A 1 98 ? -14.062 -0.71 -9.773 1 97.75 98 GLU A N 1
ATOM 762 C CA . GLU A 1 98 ? -14.602 0.47 -9.102 1 97.75 98 GLU A CA 1
ATOM 763 C C . GLU A 1 98 ? -13.703 0.911 -7.953 1 97.75 98 GLU A C 1
ATOM 765 O O . GLU A 1 98 ? -13.516 2.109 -7.727 1 97.75 98 GLU A O 1
ATOM 770 N N . PHE A 1 99 ? -13.195 -0.052 -7.27 1 97 99 PHE A N 1
ATOM 771 C CA . PHE A 1 99 ? -12.266 0.263 -6.195 1 97 99 PHE A CA 1
ATOM 772 C C . PHE A 1 99 ? -11.062 1.035 -6.734 1 97 99 PHE A C 1
ATOM 774 O O . PHE A 1 99 ? -10.695 2.08 -6.191 1 97 99 PHE A O 1
ATOM 781 N N . ARG A 1 100 ? -10.477 0.558 -7.762 1 97.5 100 ARG A N 1
ATOM 782 C CA . ARG A 1 100 ? -9.359 1.25 -8.398 1 97.5 100 ARG A CA 1
ATOM 783 C C . ARG A 1 100 ? -9.766 2.641 -8.867 1 97.5 100 ARG A C 1
ATOM 785 O O . ARG A 1 100 ? -9.055 3.619 -8.625 1 97.5 100 ARG A O 1
ATOM 792 N N . ARG A 1 101 ? -10.898 2.707 -9.516 1 97.38 101 ARG A N 1
ATOM 793 C CA . ARG A 1 101 ? -11.375 3.98 -10.047 1 97.38 101 ARG A CA 1
ATOM 794 C C . ARG A 1 101 ? -11.531 5.012 -8.938 1 97.38 101 ARG A C 1
ATOM 796 O O . ARG A 1 101 ? -11.078 6.152 -9.078 1 97.38 101 ARG A O 1
ATOM 803 N N . TRP A 1 102 ? -12.195 4.605 -7.902 1 97.31 102 TRP A N 1
ATOM 804 C CA . TRP A 1 102 ? -12.391 5.508 -6.773 1 97.31 102 TRP A CA 1
ATOM 805 C C . TRP A 1 102 ? -11.047 5.969 -6.207 1 97.31 102 TRP A C 1
ATOM 807 O O . TRP A 1 102 ? -10.859 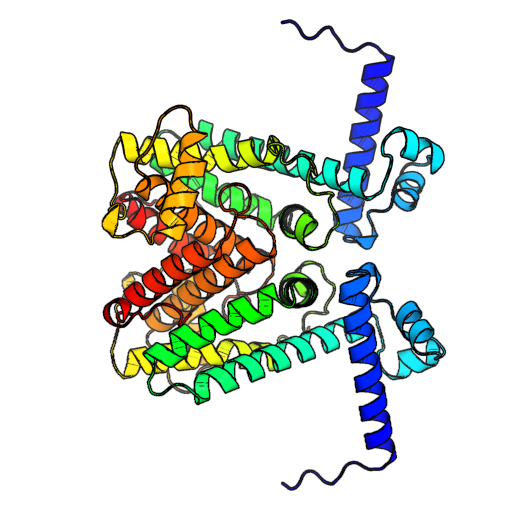7.156 -5.934 1 97.31 102 TRP A O 1
ATOM 817 N N . ALA A 1 103 ? -10.133 5.051 -5.98 1 96 103 ALA A N 1
ATOM 818 C CA . ALA A 1 103 ? -8.812 5.352 -5.426 1 96 103 ALA A CA 1
ATOM 819 C C . ALA A 1 103 ? -8.055 6.336 -6.312 1 96 103 ALA A C 1
ATOM 821 O O . ALA A 1 103 ? -7.434 7.277 -5.816 1 96 103 ALA A O 1
ATOM 822 N N . MET A 1 104 ? -8.148 6.195 -7.652 1 95.19 104 MET A N 1
ATOM 823 C CA . MET A 1 104 ? -7.43 7.039 -8.602 1 95.19 104 MET A CA 1
ATOM 824 C C . MET A 1 104 ? -8.078 8.414 -8.711 1 95.19 104 MET A C 1
ATOM 826 O O . MET A 1 104 ? -7.395 9.414 -8.945 1 95.19 104 MET A O 1
ATOM 830 N N . THR A 1 105 ? -9.352 8.469 -8.492 1 96.19 105 THR A N 1
ATOM 831 C CA . THR A 1 105 ? -10.094 9.727 -8.57 1 96.19 105 THR A CA 1
ATOM 832 C C . THR A 1 105 ? -9.922 10.523 -7.281 1 96.19 105 THR A C 1
ATOM 834 O O . THR A 1 105 ? -10.008 11.758 -7.293 1 96.19 105 THR A O 1
ATOM 837 N N . ASN A 1 106 ? -9.68 9.789 -6.203 1 95.31 106 ASN A N 1
ATOM 838 C CA . ASN A 1 106 ? -9.578 10.406 -4.887 1 95.31 106 ASN A CA 1
ATOM 839 C C . ASN A 1 106 ? -8.273 10.039 -4.191 1 95.31 106 ASN A C 1
ATOM 841 O O . ASN A 1 106 ? -8.289 9.5 -3.08 1 95.31 106 ASN A O 1
ATOM 845 N N . PRO A 1 107 ? -7.148 10.406 -4.738 1 92.44 107 PRO A N 1
ATOM 846 C CA . PRO A 1 107 ? -5.879 9.922 -4.195 1 92.44 107 PRO A CA 1
ATOM 847 C C . PRO A 1 107 ? -5.605 10.445 -2.783 1 92.44 107 PRO A C 1
ATOM 849 O O . PRO A 1 107 ? -5.051 9.727 -1.952 1 92.44 107 PRO A O 1
ATOM 852 N N . ALA A 1 108 ? -5.953 11.719 -2.473 1 91.12 108 ALA A N 1
ATOM 853 C CA . ALA A 1 108 ? -5.746 12.25 -1.128 1 91.12 108 ALA A CA 1
ATOM 854 C C . ALA A 1 108 ? -6.605 11.508 -0.107 1 91.12 108 ALA A C 1
ATOM 856 O O . ALA A 1 108 ? -6.129 11.148 0.972 1 91.12 108 ALA A O 1
ATOM 857 N N . GLU A 1 109 ? -7.84 11.273 -0.483 1 93.88 109 GLU A N 1
ATOM 858 C CA . GLU A 1 109 ? -8.773 10.562 0.385 1 93.88 109 GLU A CA 1
ATOM 859 C C . GLU A 1 109 ? -8.336 9.117 0.607 1 93.88 109 GLU A C 1
ATOM 861 O O . GLU A 1 109 ? -8.383 8.609 1.731 1 93.88 109 GLU A O 1
ATOM 866 N N . PHE A 1 110 ? -7.902 8.5 -0.482 1 93.12 110 PHE A N 1
ATOM 867 C CA . PHE A 1 110 ? -7.414 7.129 -0.386 1 93.12 110 PHE A CA 1
ATOM 868 C C . PHE A 1 110 ? -6.223 7.047 0.562 1 93.12 110 PHE A C 1
ATOM 870 O O . PHE A 1 110 ? -6.176 6.176 1.435 1 93.12 110 PHE A O 1
ATOM 877 N N . THR A 1 111 ? -5.336 7.953 0.372 1 89.19 111 THR A N 1
ATOM 878 C CA . THR A 1 111 ? -4.141 7.984 1.207 1 89.19 111 THR A CA 1
ATOM 879 C C . THR A 1 111 ? -4.512 8.148 2.678 1 89.19 111 THR A C 1
ATOM 881 O O . THR A 1 111 ? -3.996 7.441 3.541 1 89.19 111 THR A O 1
ATOM 884 N N . LEU A 1 112 ? -5.438 9.031 2.939 1 89.75 112 LEU A N 1
ATOM 885 C CA . LEU A 1 112 ? -5.879 9.25 4.312 1 89.75 112 LEU A CA 1
ATOM 886 C C . LEU A 1 112 ? -6.48 7.984 4.902 1 89.75 112 LEU A C 1
ATOM 888 O O . LEU A 1 112 ? -6.09 7.555 5.992 1 89.75 112 LEU A O 1
ATOM 892 N N . VAL A 1 113 ? -7.363 7.359 4.215 1 89 113 VAL A N 1
ATOM 893 C CA . VAL A 1 113 ? -8.086 6.188 4.699 1 89 113 VAL A CA 1
ATOM 894 C C . VAL A 1 113 ? -7.102 5.051 4.98 1 89 113 VAL A C 1
ATOM 896 O O . VAL A 1 113 ? -7.258 4.316 5.957 1 89 113 VAL A O 1
ATOM 899 N N . PHE A 1 114 ? -6.086 5.02 4.277 1 83.88 114 PHE A N 1
ATOM 900 C CA . PHE A 1 114 ? -5.254 3.822 4.312 1 83.88 114 PHE A CA 1
ATOM 901 C C . PHE A 1 114 ? -4.016 4.051 5.168 1 83.88 114 PHE A C 1
ATOM 903 O O . PHE A 1 114 ? -3.404 3.094 5.656 1 83.88 114 PHE A O 1
ATOM 910 N N . THR A 1 115 ? -3.693 5.316 5.383 1 82.31 115 THR A N 1
ATOM 911 C CA . THR A 1 115 ? -2.445 5.543 6.102 1 82.31 115 THR A CA 1
ATOM 912 C C . THR A 1 115 ? -2.713 6.207 7.453 1 82.31 115 THR A C 1
ATOM 914 O O . THR A 1 115 ? -1.845 6.219 8.328 1 82.31 115 THR A O 1
ATOM 917 N N . ALA A 1 116 ? -3.879 6.719 7.695 1 77.62 116 ALA A N 1
ATOM 918 C CA . ALA A 1 116 ? -4.156 7.574 8.852 1 77.62 116 ALA A CA 1
ATOM 919 C C . ALA A 1 116 ? -3.814 6.863 10.156 1 77.62 116 ALA A C 1
ATOM 921 O O . ALA A 1 116 ? -3.193 7.449 11.047 1 77.62 116 ALA A O 1
ATOM 922 N N . SER A 1 117 ? -4.137 5.605 10.266 1 70.44 117 SER A N 1
ATOM 923 C CA . SER A 1 117 ? -3.902 4.859 11.5 1 70.44 117 SER A CA 1
ATOM 924 C C . SER A 1 117 ? -2.414 4.625 11.727 1 70.44 117 SER A C 1
ATOM 926 O O . SER A 1 117 ? -1.94 4.691 12.867 1 70.44 117 SER A O 1
ATOM 928 N N . ALA A 1 118 ? -1.755 4.477 10.688 1 68.94 118 ALA A N 1
ATOM 929 C CA . ALA A 1 118 ? -0.329 4.172 10.781 1 68.94 118 ALA A CA 1
ATOM 930 C C . ALA A 1 118 ? 0.459 5.383 11.273 1 68.94 118 ALA A C 1
ATOM 932 O O . ALA A 1 118 ? 1.481 5.234 11.945 1 68.94 118 ALA A O 1
ATOM 933 N N . ILE A 1 119 ? -0.104 6.516 10.961 1 66.69 119 ILE A N 1
ATOM 934 C CA . ILE A 1 119 ? 0.662 7.699 11.328 1 66.69 119 ILE A CA 1
ATOM 935 C C . ILE A 1 119 ? 0.022 8.367 12.547 1 66.69 119 ILE A C 1
ATOM 937 O O . ILE A 1 119 ? 0.342 9.516 12.875 1 66.69 119 ILE A O 1
ATOM 941 N N . GLY A 1 120 ? -0.872 7.629 13.094 1 67.62 120 GLY A N 1
ATOM 942 C CA . GLY A 1 120 ? -1.413 8.055 14.375 1 67.62 120 GLY A CA 1
ATOM 943 C C . GLY A 1 120 ? -2.398 9.203 14.25 1 67.62 120 GLY A C 1
ATOM 944 O O . GLY A 1 120 ? -2.533 10.016 15.172 1 67.62 120 GLY A O 1
ATOM 945 N N . LEU A 1 121 ? -2.865 9.336 13.102 1 66.81 121 LEU A N 1
ATOM 946 C CA . LEU A 1 121 ? -3.771 10.461 12.906 1 66.81 121 LEU A CA 1
ATOM 947 C C . LEU A 1 121 ? -5.168 10.133 13.422 1 66.81 121 LEU A C 1
ATOM 949 O O . LEU A 1 121 ? -5.957 11.039 13.703 1 66.81 121 LEU A O 1
ATOM 953 N N . ASP A 1 122 ? -5.395 8.844 13.383 1 60.88 122 ASP A N 1
ATOM 954 C CA . ASP A 1 122 ? -6.699 8.469 13.922 1 60.88 122 ASP A CA 1
ATOM 955 C C . ASP A 1 122 ? -6.551 7.578 15.148 1 60.88 122 ASP A C 1
ATOM 957 O O . ASP A 1 122 ? -5.465 7.055 15.414 1 60.88 122 ASP A O 1
ATOM 961 N N . ARG A 1 123 ? -7.367 7.832 16.156 1 59.03 123 ARG A N 1
ATOM 962 C CA . ARG A 1 123 ? -7.297 7.047 17.391 1 59.03 123 ARG A CA 1
ATOM 963 C C . ARG A 1 123 ? -7.871 5.648 17.172 1 59.03 123 ARG A C 1
ATOM 965 O O . ARG A 1 123 ? -9.016 5.5 16.734 1 59.03 123 ARG A O 1
ATOM 972 N N . PRO A 1 124 ? -6.785 4.699 17.062 1 55.78 124 PRO A N 1
ATOM 973 C CA . PRO A 1 124 ? -7.387 3.363 17.047 1 55.78 124 PRO A CA 1
ATOM 974 C C . PRO A 1 124 ? -8.516 3.213 18.062 1 55.78 124 PRO A C 1
ATOM 976 O O . PRO A 1 124 ? -8.5 3.855 19.109 1 55.78 124 PRO A O 1
ATOM 979 N N . ARG A 1 125 ? -9.633 2.844 17.562 1 54.03 125 ARG A N 1
ATOM 980 C CA . ARG A 1 125 ? -10.68 2.539 18.547 1 54.03 125 ARG A CA 1
ATOM 981 C C . ARG A 1 125 ? -10.117 1.728 19.703 1 54.03 125 ARG A C 1
ATOM 983 O O . ARG A 1 125 ? -9.43 0.725 19.5 1 54.03 125 ARG A O 1
ATOM 990 N N . GLU A 1 126 ? -9.703 2.434 20.766 1 51.47 126 GLU A N 1
ATOM 991 C CA . GLU A 1 126 ? -9.086 1.858 21.953 1 51.47 126 GLU A CA 1
ATOM 992 C C . GLU A 1 126 ? -9.781 0.567 22.375 1 51.47 126 GLU A C 1
ATOM 994 O O . GLU A 1 126 ? -9.172 -0.305 23 1 51.47 126 GLU A O 1
ATOM 999 N N . ASP A 1 127 ? -11.031 0.538 22.109 1 47.03 127 ASP A N 1
ATOM 1000 C CA . ASP A 1 127 ? -11.781 -0.505 22.812 1 47.03 127 ASP A CA 1
ATOM 1001 C C . ASP A 1 127 ? -11.797 -1.799 22 1 47.03 127 ASP A C 1
ATOM 1003 O O . ASP A 1 127 ? -12.477 -2.76 22.375 1 47.03 127 ASP A O 1
ATOM 1007 N N . GLY A 1 128 ? -10.938 -1.856 21.078 1 52.41 128 GLY A N 1
ATOM 1008 C CA . GLY A 1 128 ? -10.945 -3.1 20.328 1 52.41 128 GLY A CA 1
ATOM 1009 C C . GLY A 1 128 ? -12.219 -3.301 19.531 1 52.41 128 GLY A C 1
ATOM 1010 O O . GLY A 1 128 ? -12.469 -4.395 19.016 1 52.41 128 GLY A O 1
ATOM 1011 N N . SER A 1 129 ? -13.07 -2.318 19.594 1 54.16 129 SER A N 1
ATOM 1012 C CA . SER A 1 129 ? -14.367 -2.482 18.953 1 54.16 129 SER A CA 1
ATOM 1013 C C . SER A 1 129 ? -14.234 -2.51 17.422 1 54.16 129 SER A C 1
ATOM 1015 O O . SER A 1 129 ? -13.258 -1.997 16.875 1 54.16 129 SER A O 1
ATOM 1017 N N . VAL A 1 130 ? -15.094 -3.248 16.969 1 58.03 130 VAL A N 1
ATOM 1018 C CA . VAL A 1 130 ? -15.227 -3.461 15.531 1 58.03 130 VAL A CA 1
ATOM 1019 C C . VAL A 1 130 ? -15.375 -2.115 14.82 1 58.03 130 VAL A C 1
ATOM 1021 O O . VAL A 1 130 ? -16.078 -1.229 15.297 1 58.03 130 VAL A O 1
ATOM 1024 N N . ASP A 1 131 ? -14.562 -1.801 13.93 1 72.81 131 ASP A N 1
ATOM 1025 C CA . ASP A 1 131 ? -14.742 -0.701 12.984 1 72.81 131 ASP A CA 1
ATOM 1026 C C . ASP A 1 131 ? -15.852 -1.014 11.977 1 72.81 131 ASP A C 1
ATOM 1028 O O . ASP A 1 131 ? -15.609 -1.666 10.961 1 72.81 131 ASP A O 1
ATOM 1032 N N . PRO A 1 132 ? -17.094 -0.537 12.273 1 72.62 132 PRO A N 1
ATOM 1033 C CA . PRO A 1 132 ? -18.219 -0.924 11.422 1 72.62 132 PRO A CA 1
ATOM 1034 C C . PRO A 1 132 ? -18.016 -0.521 9.961 1 72.62 132 PRO A C 1
ATOM 1036 O O . PRO A 1 132 ? -18.438 -1.243 9.055 1 72.62 132 PRO A O 1
ATOM 1039 N N . THR A 1 133 ? -17.391 0.565 9.812 1 75.5 133 THR A N 1
ATOM 1040 C CA . THR A 1 133 ? -17.219 1.034 8.438 1 75.5 133 THR A CA 1
ATOM 1041 C C . THR A 1 133 ? -16.188 0.18 7.703 1 75.5 133 THR A C 1
ATOM 1043 O O . THR A 1 133 ? -16.359 -0.12 6.52 1 75.5 133 THR A O 1
ATOM 1046 N N . GLY A 1 134 ? -15.18 -0.21 8.461 1 76.06 134 GLY A N 1
ATOM 1047 C CA . GLY A 1 134 ? -14.211 -1.136 7.891 1 76.06 134 GLY A CA 1
ATOM 1048 C C . GLY A 1 134 ? -14.805 -2.494 7.57 1 76.06 134 GLY A C 1
ATOM 1049 O O . GLY A 1 134 ? -14.508 -3.076 6.527 1 76.06 134 GLY A O 1
ATOM 1050 N N . GLU A 1 135 ? -15.672 -2.883 8.406 1 76.06 135 GLU A N 1
ATOM 1051 C CA . GLU A 1 135 ? -16.344 -4.156 8.203 1 76.06 135 GLU A CA 1
ATOM 1052 C C . GLU A 1 135 ? -17.25 -4.105 6.973 1 76.06 135 GLU A C 1
ATOM 1054 O O . GLU A 1 135 ? -17.297 -5.059 6.195 1 76.06 135 GLU A O 1
ATOM 1059 N N . ARG A 1 136 ? -17.938 -3.023 6.867 1 80.5 136 ARG A N 1
ATOM 1060 C CA . ARG A 1 136 ? -18.812 -2.875 5.719 1 80.5 136 ARG A CA 1
ATOM 1061 C C . ARG A 1 136 ? -18.031 -2.92 4.41 1 80.5 136 ARG A C 1
ATOM 1063 O O . ARG A 1 136 ? -18.438 -3.6 3.465 1 80.5 136 ARG A O 1
ATOM 1070 N N . PHE A 1 137 ? -16.969 -2.248 4.348 1 81.56 137 PHE A N 1
ATOM 1071 C CA . PHE A 1 137 ? -16.109 -2.225 3.168 1 81.56 137 PHE A CA 1
ATOM 1072 C C . PHE A 1 137 ? -15.547 -3.609 2.881 1 81.56 137 PHE A C 1
ATOM 1074 O O . PHE A 1 137 ? -15.68 -4.125 1.768 1 81.56 137 PHE A O 1
ATOM 1081 N N . GLY A 1 138 ? -15 -4.25 3.885 1 79.31 138 GLY A N 1
ATOM 1082 C CA . GLY A 1 138 ? -14.461 -5.594 3.756 1 79.31 138 GLY A CA 1
ATOM 1083 C C . GLY A 1 138 ? -15.508 -6.625 3.377 1 79.31 138 GLY A C 1
ATOM 1084 O O . GLY A 1 138 ? -15.219 -7.562 2.633 1 79.31 138 GLY A O 1
ATOM 1085 N N . ASN A 1 139 ? -16.672 -6.426 3.783 1 83.06 139 ASN A N 1
ATOM 1086 C CA . ASN A 1 139 ? -17.766 -7.375 3.564 1 83.06 139 ASN A CA 1
ATOM 1087 C C . ASN A 1 139 ? -18.172 -7.438 2.094 1 83.06 139 ASN A C 1
ATOM 1089 O O . ASN A 1 139 ? -18.625 -8.477 1.612 1 83.06 139 ASN A O 1
ATOM 1093 N N . VAL A 1 140 ? -17.969 -6.332 1.429 1 88.81 140 VAL A N 1
ATOM 1094 C CA . VAL A 1 140 ? -18.312 -6.367 0.013 1 88.81 140 VAL A CA 1
ATOM 1095 C C . VAL A 1 140 ? -17.531 -7.473 -0.69 1 88.81 140 VAL A C 1
ATOM 1097 O O . VAL A 1 140 ? -18.109 -8.328 -1.355 1 88.81 140 VAL A O 1
ATOM 1100 N N . PHE A 1 141 ? -16.266 -7.531 -0.498 1 90.44 141 PHE A N 1
ATOM 1101 C CA . PHE A 1 141 ? -15.43 -8.539 -1.147 1 90.44 141 PHE A CA 1
ATOM 1102 C C . PHE A 1 141 ? -15.508 -9.867 -0.41 1 90.44 141 PHE A C 1
ATOM 1104 O O . PHE A 1 141 ? -15.469 -10.93 -1.032 1 90.44 141 PHE A O 1
ATOM 1111 N N . GLY A 1 142 ? -15.648 -9.781 0.905 1 88.56 142 GLY A N 1
ATOM 1112 C CA . GLY A 1 142 ? -15.781 -11 1.687 1 88.56 142 GLY A CA 1
ATOM 1113 C C . GLY A 1 142 ? -16.984 -11.828 1.297 1 88.56 142 GLY A C 1
ATOM 1114 O O . GLY A 1 142 ? -16.875 -13.047 1.127 1 88.56 142 GLY A O 1
ATOM 1115 N N . GLU A 1 143 ? -18.078 -11.188 1.129 1 89.44 143 GLU A N 1
ATOM 1116 C CA . GLU A 1 143 ? -19.312 -11.867 0.75 1 89.44 143 GLU A CA 1
ATOM 1117 C C . GLU A 1 143 ? -19.203 -12.461 -0.652 1 89.44 143 GLU A C 1
ATOM 1119 O O . GLU A 1 143 ? -19.703 -13.562 -0.905 1 89.44 143 GLU A O 1
ATOM 1124 N N . LEU A 1 144 ? -18.609 -11.75 -1.522 1 93.06 144 LEU A N 1
ATOM 1125 C CA . LEU A 1 144 ? -18.469 -12.219 -2.898 1 93.06 144 LEU A CA 1
ATOM 1126 C C . LEU A 1 144 ? -17.609 -13.469 -2.969 1 93.06 144 LEU A C 1
ATOM 1128 O O . LEU A 1 144 ? -17.969 -14.438 -3.633 1 93.06 144 LEU A O 1
ATOM 1132 N N . ILE A 1 145 ? -16.5 -13.477 -2.264 1 92.31 145 ILE A N 1
ATOM 1133 C CA . ILE A 1 145 ? -15.578 -14.602 -2.297 1 92.31 145 ILE A CA 1
ATOM 1134 C C . ILE A 1 145 ? -16.203 -15.805 -1.604 1 92.31 145 ILE A C 1
ATOM 1136 O O . ILE A 1 145 ? -16.062 -16.938 -2.062 1 92.31 145 ILE A O 1
ATOM 1140 N N . THR A 1 146 ? -16.922 -15.547 -0.509 1 91.5 146 THR A N 1
ATOM 1141 C CA . THR A 1 146 ? -17.625 -16.609 0.199 1 91.5 146 THR A CA 1
ATOM 1142 C C . THR A 1 146 ? -18.688 -17.25 -0.693 1 91.5 146 THR A C 1
ATOM 1144 O O . THR A 1 146 ? -18.766 -18.469 -0.805 1 91.5 146 THR A O 1
ATOM 1147 N N . GLU A 1 147 ? -19.484 -16.406 -1.296 1 92.75 147 GLU A N 1
ATOM 1148 C CA . GLU A 1 147 ? -20.516 -16.906 -2.201 1 92.75 147 GLU A CA 1
ATOM 1149 C C . GLU A 1 147 ? -19.891 -17.688 -3.359 1 92.75 147 GLU A C 1
ATOM 1151 O O . GLU A 1 147 ? -20.422 -18.734 -3.766 1 92.75 147 GLU A O 1
ATOM 1156 N N . LEU A 1 148 ? -18.828 -17.203 -3.873 1 94.06 148 LEU A N 1
ATOM 1157 C CA . LEU A 1 148 ? -18.141 -17.891 -4.969 1 94.06 148 LEU A CA 1
ATOM 1158 C C . LEU A 1 148 ? -17.688 -19.281 -4.539 1 94.06 148 LEU A C 1
ATOM 1160 O O . LEU A 1 148 ? -17.922 -20.25 -5.254 1 94.06 148 LEU A O 1
ATOM 1164 N N . TYR A 1 149 ? -17.094 -19.344 -3.375 1 93.94 149 TYR A N 1
ATOM 1165 C CA . TYR A 1 149 ? -16.625 -20.641 -2.889 1 93.94 149 TYR A CA 1
ATOM 1166 C C . TYR A 1 149 ? -17.781 -21.609 -2.689 1 93.94 149 TYR A C 1
ATOM 1168 O O . TYR A 1 149 ? -17.656 -22.797 -2.996 1 93.94 149 TYR A O 1
ATOM 1176 N N . LEU A 1 150 ? -18.906 -21.141 -2.182 1 92.44 150 LEU A N 1
ATOM 1177 C CA . LEU A 1 150 ? -20.062 -21.984 -1.884 1 92.44 150 LEU A CA 1
ATOM 1178 C C . LEU A 1 150 ? -20.75 -22.438 -3.166 1 92.44 150 LEU A C 1
ATOM 1180 O O . LEU A 1 150 ? -21.328 -23.531 -3.215 1 92.44 150 LEU A O 1
ATOM 1184 N N . THR A 1 151 ? -20.656 -21.719 -4.215 1 92.81 151 THR A N 1
ATOM 1185 C CA . THR A 1 151 ? -21.312 -22.031 -5.48 1 92.81 151 THR A CA 1
ATOM 1186 C C . THR A 1 151 ? -20.375 -22.828 -6.387 1 92.81 151 THR A C 1
ATOM 1188 O O . THR A 1 151 ? -20.797 -23.781 -7.047 1 92.81 151 THR A O 1
ATOM 1191 N N . GLN A 1 152 ? -19.125 -22.359 -6.379 1 92.12 152 GLN A N 1
ATOM 1192 C CA . GLN A 1 152 ? -18.078 -23 -7.176 1 92.12 152 GLN A CA 1
ATOM 1193 C C . GLN A 1 152 ? -16.75 -23.031 -6.418 1 92.12 152 GLN A C 1
ATOM 1195 O O . GLN A 1 152 ? -15.883 -22.188 -6.629 1 92.12 152 GLN A O 1
ATOM 1200 N N . PRO A 1 153 ? -16.609 -24.109 -5.719 1 92.62 153 PRO A N 1
ATOM 1201 C CA . PRO A 1 153 ? -15.406 -24.156 -4.875 1 92.62 153 PRO A CA 1
ATOM 1202 C C . PRO A 1 153 ? -14.117 -24 -5.672 1 92.62 153 PRO A C 1
ATOM 1204 O O . PRO A 1 153 ? -14.008 -24.516 -6.785 1 92.62 153 PRO A O 1
ATOM 1207 N N . PHE A 1 154 ? -13.258 -23.188 -5.188 1 94.62 154 PHE A N 1
ATOM 1208 C CA . PHE A 1 154 ? -11.93 -23 -5.754 1 94.62 154 PHE A CA 1
ATOM 1209 C C . PHE A 1 154 ? -10.859 -23.594 -4.852 1 94.62 154 PHE A C 1
ATOM 1211 O O . PHE A 1 154 ? -11.141 -23.953 -3.707 1 94.62 154 PHE A O 1
ATOM 1218 N N . PRO A 1 155 ? -9.664 -23.781 -5.371 1 93.5 155 PRO A N 1
ATOM 1219 C CA . PRO A 1 155 ? -8.609 -24.391 -4.562 1 93.5 155 PRO A CA 1
ATOM 1220 C C . PRO A 1 155 ? -8.258 -23.562 -3.33 1 93.5 155 PRO A C 1
ATOM 1222 O O . PRO A 1 155 ? -8.141 -22.344 -3.42 1 93.5 155 PRO A O 1
ATOM 1225 N N . ILE A 1 156 ? -8.133 -24.203 -2.189 1 95 156 ILE A N 1
ATOM 1226 C CA . ILE A 1 156 ? -7.727 -23.578 -0.934 1 95 156 ILE A CA 1
ATOM 1227 C C . ILE A 1 156 ? -6.656 -24.438 -0.259 1 95 156 ILE A C 1
ATOM 1229 O O . ILE A 1 156 ? -6.578 -25.641 -0.5 1 95 156 ILE A O 1
ATOM 1233 N N . PRO A 1 157 ? -5.812 -23.781 0.488 1 93.75 157 PRO A N 1
ATOM 1234 C CA . PRO A 1 157 ? -4.883 -24.594 1.269 1 93.75 157 PRO A CA 1
ATOM 1235 C C . PRO A 1 157 ? -5.598 -25.547 2.232 1 93.75 157 PRO A C 1
ATOM 1237 O O . PRO A 1 157 ? -6.574 -25.156 2.877 1 93.75 157 PRO A O 1
ATOM 1240 N N . ALA A 1 158 ? -5.117 -26.734 2.312 1 93.56 158 ALA A N 1
ATOM 1241 C CA . ALA A 1 158 ? -5.602 -27.672 3.32 1 93.56 158 ALA A CA 1
ATOM 1242 C C . ALA A 1 158 ? -5.164 -27.25 4.719 1 93.56 158 ALA A C 1
ATOM 1244 O O . ALA A 1 158 ? -4.188 -26.516 4.875 1 93.56 158 ALA A O 1
ATOM 1245 N N . ASP A 1 159 ? -5.828 -27.672 5.707 1 91.38 159 ASP A N 1
ATOM 1246 C CA . ASP A 1 159 ? -5.551 -27.297 7.09 1 91.38 159 ASP A CA 1
ATOM 1247 C C . ASP A 1 159 ? -4.102 -27.594 7.461 1 91.38 159 ASP A C 1
ATOM 1249 O O . ASP A 1 159 ? -3.467 -26.828 8.18 1 91.38 159 ASP A O 1
ATOM 1253 N N . ASP A 1 160 ? -3.605 -28.656 6.949 1 91.25 160 ASP A N 1
ATOM 1254 C CA . ASP A 1 160 ? -2.258 -29.078 7.328 1 91.25 160 ASP A CA 1
ATOM 1255 C C . ASP A 1 160 ? -1.203 -28.281 6.566 1 91.25 160 ASP A C 1
ATOM 1257 O O . ASP A 1 160 ? -0.015 -28.344 6.891 1 91.25 160 ASP A O 1
ATOM 1261 N N . GLU A 1 161 ? -1.648 -27.5 5.57 1 91.5 161 GLU A N 1
ATOM 1262 C CA . GLU A 1 161 ? -0.744 -26.656 4.793 1 91.5 161 GLU A CA 1
ATOM 1263 C C . GLU A 1 161 ? -0.641 -25.266 5.395 1 91.5 161 GLU A C 1
ATOM 1265 O O . GLU A 1 161 ? 0.216 -24.469 4.996 1 91.5 161 GLU A O 1
ATOM 1270 N N . ILE A 1 162 ? -1.509 -25 6.293 1 93.81 162 ILE A N 1
ATOM 1271 C CA . ILE A 1 162 ? -1.513 -23.703 6.945 1 93.81 162 ILE A CA 1
ATOM 1272 C C . ILE A 1 162 ? -0.652 -23.75 8.211 1 93.81 162 ILE A C 1
ATOM 1274 O O . ILE A 1 162 ? -0.859 -24.609 9.07 1 93.81 162 ILE A O 1
ATOM 1278 N N . ASP A 1 163 ? 0.3 -22.828 8.242 1 91.81 163 ASP A N 1
ATOM 1279 C CA . ASP A 1 163 ? 1.187 -22.766 9.406 1 91.81 163 ASP A CA 1
ATOM 1280 C C . ASP A 1 163 ? 0.392 -22.578 10.695 1 91.81 163 ASP A C 1
ATOM 1282 O O . ASP A 1 163 ? -0.595 -21.828 10.719 1 91.81 163 ASP A O 1
ATOM 1286 N N . GLY A 1 164 ? 0.878 -23.125 11.805 1 92.69 164 GLY A N 1
ATOM 1287 C CA . GLY A 1 164 ? 0.179 -23.172 13.078 1 92.69 164 GLY A CA 1
ATOM 1288 C C . GLY A 1 164 ? -0.268 -21.797 13.555 1 92.69 164 GLY A C 1
ATOM 1289 O O . GLY A 1 164 ? -1.463 -21.562 13.742 1 92.69 164 GLY A O 1
ATOM 1290 N N . PRO A 1 165 ? 0.665 -20.922 13.656 1 93.31 165 PRO A N 1
ATOM 1291 C CA . PRO A 1 165 ? 0.288 -19.594 14.156 1 93.31 165 PRO A CA 1
ATOM 1292 C C . PRO A 1 165 ? -0.734 -18.906 13.258 1 93.31 165 PRO A C 1
ATOM 1294 O O . PRO A 1 165 ? -1.62 -18.203 13.75 1 93.31 165 PRO A O 1
ATOM 1297 N N . LEU A 1 166 ? -0.615 -19.078 11.992 1 95 166 LEU A N 1
ATOM 1298 C CA . LEU A 1 166 ? -1.603 -18.516 11.078 1 95 166 LEU A CA 1
ATOM 1299 C C . LEU A 1 166 ? -2.953 -19.203 11.242 1 95 166 LEU A C 1
ATOM 1301 O O . LEU A 1 166 ? -3.992 -18.547 11.266 1 95 166 LEU A O 1
ATOM 1305 N N . LYS A 1 167 ? -2.928 -20.469 11.383 1 95.75 167 LYS A N 1
ATOM 1306 C CA . LYS A 1 167 ? -4.148 -21.25 11.555 1 95.75 167 LYS A CA 1
ATOM 1307 C C . LYS A 1 167 ? -4.945 -20.766 12.766 1 95.75 167 LYS A C 1
ATOM 1309 O O . LYS A 1 167 ? -6.164 -20.594 12.68 1 95.75 167 LYS A O 1
ATOM 1314 N N . ASP A 1 168 ? -4.23 -20.547 13.828 1 95.88 168 ASP A N 1
ATOM 1315 C CA . ASP A 1 168 ? -4.871 -20.094 15.055 1 95.88 168 ASP A CA 1
ATOM 1316 C C . ASP A 1 168 ? -5.574 -18.75 14.844 1 95.88 168 ASP A C 1
ATOM 1318 O O . ASP A 1 168 ? -6.711 -18.562 15.281 1 95.88 168 ASP A O 1
ATOM 1322 N N . GLN A 1 169 ? -4.969 -17.891 14.195 1 94.31 169 GLN A N 1
ATOM 1323 C CA . GLN A 1 169 ? -5.535 -16.562 13.977 1 94.31 169 GLN A CA 1
ATOM 1324 C C . GLN A 1 169 ? -6.703 -16.609 13 1 94.31 169 GLN A C 1
ATOM 1326 O O . GLN A 1 169 ? -7.703 -15.922 13.18 1 94.31 169 GLN A O 1
ATOM 1331 N N . LEU A 1 170 ? -6.504 -17.406 11.961 1 94.31 170 LEU A N 1
ATOM 1332 C CA . LEU A 1 170 ? -7.605 -17.578 11.016 1 94.31 170 LEU A CA 1
ATOM 1333 C C . LEU A 1 170 ? -8.836 -18.156 11.703 1 94.31 170 LEU A C 1
ATOM 1335 O O . LEU A 1 170 ? -9.961 -17.75 11.414 1 94.31 170 LEU A O 1
ATOM 1339 N N . GLN A 1 171 ? -8.602 -19.094 12.562 1 93.88 171 GLN A N 1
ATOM 1340 C CA . GLN A 1 171 ? -9.695 -19.688 13.32 1 93.88 171 GLN A CA 1
ATOM 1341 C C . GLN A 1 171 ? -10.391 -18.656 14.188 1 93.88 171 GLN A C 1
ATOM 1343 O O . GLN A 1 171 ? -11.625 -18.609 14.234 1 93.88 171 GLN A O 1
ATOM 1348 N N . GLU A 1 172 ? -9.602 -17.875 14.852 1 91.19 172 GLU A N 1
ATOM 1349 C CA . GLU A 1 172 ? -10.164 -16.812 15.688 1 91.19 172 GLU A CA 1
ATOM 1350 C C . GLU A 1 172 ? -11.047 -15.875 14.867 1 91.19 172 GLU A C 1
ATOM 1352 O O . GLU A 1 172 ? -12.141 -15.508 15.305 1 91.19 172 GLU A O 1
ATOM 1357 N N . TRP A 1 173 ? -10.602 -15.5 13.727 1 87.44 173 TRP A N 1
ATOM 1358 C CA . TRP A 1 173 ? -11.367 -14.617 12.859 1 87.44 173 TRP A CA 1
ATOM 1359 C C . TRP A 1 173 ? -12.609 -15.328 12.32 1 87.44 173 TRP A C 1
ATOM 1361 O O . TRP A 1 173 ? -13.695 -14.75 12.289 1 87.44 173 TRP A O 1
ATOM 1371 N N . ASN A 1 174 ? -12.414 -16.531 11.906 1 87.06 174 ASN A N 1
ATOM 1372 C CA . ASN A 1 174 ? -13.5 -17.359 11.391 1 87.06 174 ASN A CA 1
ATOM 1373 C C . ASN A 1 174 ? -14.633 -17.5 12.398 1 87.06 174 ASN A C 1
ATOM 1375 O O . ASN A 1 174 ? -15.805 -17.594 12.023 1 87.06 174 ASN A O 1
ATOM 1379 N N . ASP A 1 175 ? -14.328 -17.547 13.609 1 86.94 175 ASP A N 1
ATOM 1380 C CA . ASP A 1 175 ? -15.297 -17.719 14.688 1 86.94 175 ASP A CA 1
ATOM 1381 C C . ASP A 1 175 ? -16.219 -16.516 14.805 1 86.94 175 ASP A C 1
ATOM 1383 O O . ASP A 1 175 ? -17.281 -16.578 15.422 1 86.94 175 ASP A O 1
ATOM 1387 N N . CYS A 1 176 ? -15.812 -15.453 14.188 1 78.56 176 CYS A N 1
ATOM 1388 C CA . CYS A 1 176 ? -16.609 -14.234 14.258 1 78.56 176 CYS A CA 1
ATOM 1389 C C . CYS A 1 176 ? -17.688 -14.234 13.172 1 78.56 176 CYS A C 1
ATOM 1391 O O . CYS A 1 176 ? -18.609 -13.414 13.211 1 78.56 176 CYS A O 1
ATOM 1393 N N . PHE A 1 177 ? -17.562 -15.18 12.273 1 77.75 177 PHE A N 1
ATOM 1394 C CA . PHE A 1 177 ? -18.531 -15.242 11.188 1 77.75 177 PHE A CA 1
ATOM 1395 C C . PHE A 1 177 ? -19.719 -16.109 11.578 1 77.75 177 PHE A C 1
ATOM 1397 O O . PHE A 1 177 ? -19.578 -17.062 12.336 1 77.75 177 PHE A O 1
ATOM 1404 N N . PRO A 1 178 ? -20.906 -15.734 11.047 1 74.75 178 PRO A N 1
ATOM 1405 C CA . PRO A 1 178 ? -22.094 -16.516 11.367 1 74.75 178 PRO A CA 1
ATOM 1406 C C . PRO A 1 178 ? -22 -17.969 10.867 1 74.75 178 PRO A C 1
ATOM 1408 O O . PRO A 1 178 ? -22.469 -18.891 11.531 1 74.75 178 PRO A O 1
ATOM 1411 N N . GLN A 1 179 ? -21.438 -18.203 9.688 1 79.25 179 GLN A N 1
ATOM 1412 C CA . GLN A 1 179 ? -21.219 -19.531 9.141 1 79.25 179 GLN A CA 1
ATOM 1413 C C . GLN A 1 179 ? -19.719 -19.828 8.992 1 79.25 179 GLN A C 1
ATOM 1415 O O . GLN A 1 179 ? -19 -19.094 8.312 1 79.25 179 GLN A O 1
ATOM 1420 N N . PRO A 1 180 ? -19.375 -20.875 9.68 1 79.75 180 PRO A N 1
ATOM 1421 C CA . PRO A 1 180 ? -17.953 -21.203 9.578 1 79.75 180 PRO A CA 1
ATOM 1422 C C . PRO A 1 180 ? -17.531 -21.578 8.156 1 79.75 180 PRO A C 1
ATOM 1424 O O . PRO A 1 180 ? -18.297 -22.219 7.434 1 79.75 180 PRO A O 1
ATOM 1427 N N . LEU A 1 181 ? -16.5 -21.156 7.742 1 87.81 181 LEU A N 1
ATOM 1428 C CA . LEU A 1 181 ? -15.875 -21.5 6.469 1 87.81 181 LEU A CA 1
ATOM 1429 C C . LEU A 1 181 ? -14.578 -22.266 6.691 1 87.81 181 LEU A C 1
ATOM 1431 O O . LEU A 1 181 ? -13.992 -22.203 7.773 1 87.81 181 LEU A O 1
ATOM 1435 N N . PRO A 1 182 ? -14.258 -23.062 5.707 1 93.62 182 PRO A N 1
ATOM 1436 C CA . PRO A 1 182 ? -12.906 -23.609 5.816 1 93.62 182 PRO A CA 1
ATOM 1437 C C . PRO A 1 182 ? -11.844 -22.531 5.977 1 93.62 182 PRO A C 1
ATOM 1439 O O . PRO A 1 182 ? -11.938 -21.469 5.363 1 93.62 182 PRO A O 1
ATOM 1442 N N . LEU A 1 183 ? -10.875 -22.781 6.801 1 95.19 183 LEU A N 1
ATOM 1443 C CA . LEU A 1 183 ? -9.836 -21.812 7.094 1 95.19 183 LEU A CA 1
ATOM 1444 C C . LEU A 1 183 ? -9.102 -21.406 5.82 1 95.19 183 LEU A C 1
ATOM 1446 O O . LEU A 1 183 ? -8.664 -20.25 5.691 1 95.19 183 LEU A O 1
ATOM 1450 N N . GLY A 1 184 ? -8.992 -22.328 4.922 1 95.38 184 GLY A N 1
ATOM 1451 C CA . GLY A 1 184 ? -8.359 -22.031 3.646 1 95.38 184 GLY A CA 1
ATOM 1452 C C . GLY A 1 184 ? -9.062 -20.938 2.863 1 95.38 184 GLY A C 1
ATOM 1453 O O . GLY A 1 184 ? -8.422 -20.188 2.131 1 95.38 184 GLY A O 1
ATOM 1454 N N . VAL A 1 185 ? -10.398 -20.875 3.012 1 94.38 185 VAL A N 1
ATOM 1455 C CA . VAL A 1 185 ? -11.164 -19.844 2.322 1 94.38 185 VAL A CA 1
ATOM 1456 C C . VAL A 1 185 ? -10.828 -18.469 2.904 1 94.38 185 VAL A C 1
ATOM 1458 O O . VAL A 1 185 ? -10.633 -17.516 2.16 1 94.38 185 VAL A O 1
ATOM 1461 N N . THR A 1 186 ? -10.695 -18.406 4.215 1 93.25 186 THR A N 1
ATOM 1462 C CA . THR A 1 186 ? -10.336 -17.172 4.891 1 93.25 186 THR A CA 1
ATOM 1463 C C . THR A 1 186 ? -8.938 -16.719 4.496 1 93.25 186 THR A C 1
ATOM 1465 O O . THR A 1 186 ? -8.688 -15.531 4.297 1 93.25 186 THR A O 1
ATOM 1468 N N . GLN A 1 187 ? -8.078 -17.656 4.348 1 95.19 187 GLN A N 1
ATOM 1469 C CA . GLN A 1 187 ? -6.723 -17.312 3.918 1 95.19 187 GLN A CA 1
ATOM 1470 C C . GLN A 1 187 ? -6.723 -16.766 2.494 1 95.19 187 GLN A C 1
ATOM 1472 O O . GLN A 1 187 ? -6.031 -15.789 2.201 1 95.19 187 GLN A O 1
ATOM 1477 N N . VAL A 1 188 ? -7.453 -17.406 1.636 1 94.62 188 VAL A N 1
ATOM 1478 C CA . VAL A 1 188 ? -7.523 -16.969 0.246 1 94.62 188 VAL A CA 1
ATOM 1479 C C . VAL A 1 188 ? -8.141 -15.57 0.176 1 94.62 188 VAL A C 1
ATOM 1481 O O . VAL A 1 188 ? -7.73 -14.742 -0.645 1 94.62 188 VAL A O 1
ATOM 1484 N N . PHE A 1 189 ? -9.125 -15.32 1.025 1 92.75 189 PHE A N 1
ATOM 1485 C CA . PHE A 1 189 ? -9.68 -13.977 1.096 1 92.75 189 PHE A CA 1
ATOM 1486 C C . PHE A 1 189 ? -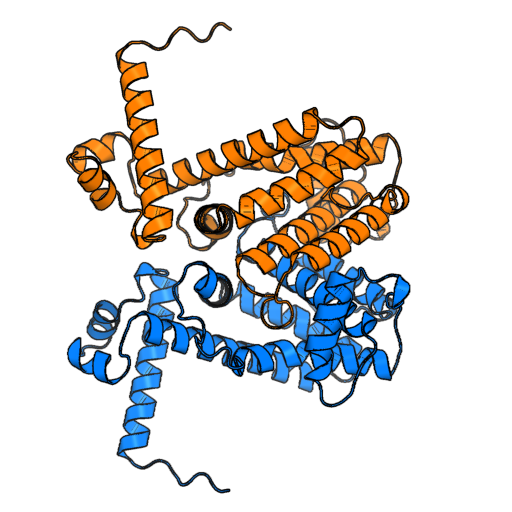8.602 -12.953 1.43 1 92.75 189 PHE A C 1
ATOM 1488 O O . PHE A 1 189 ? -8.484 -11.922 0.762 1 92.75 189 PHE A O 1
ATOM 1495 N N . LEU A 1 190 ? -7.832 -13.203 2.447 1 93.75 190 LEU A N 1
ATOM 1496 C CA . LEU A 1 190 ? -6.785 -12.281 2.865 1 93.75 190 LEU A CA 1
ATOM 1497 C C . LEU A 1 190 ? -5.754 -12.094 1.757 1 93.75 190 LEU A C 1
ATOM 1499 O O . LEU A 1 190 ? -5.316 -10.969 1.493 1 93.75 190 LEU A O 1
ATOM 1503 N N . THR A 1 191 ? -5.379 -13.203 1.127 1 94.56 191 THR A N 1
ATOM 1504 C CA . THR A 1 191 ? -4.461 -13.125 -0.004 1 94.56 191 THR A CA 1
ATOM 1505 C C . THR A 1 191 ? -5.035 -12.234 -1.104 1 94.56 191 THR A C 1
ATOM 1507 O O . THR A 1 191 ? -4.328 -11.383 -1.65 1 94.56 191 THR A O 1
ATOM 1510 N N . SER A 1 192 ? -6.297 -12.414 -1.421 1 94.31 192 SER A N 1
ATOM 1511 C CA . SER A 1 192 ? -6.961 -11.625 -2.453 1 94.31 192 SER A CA 1
ATOM 1512 C C . SER A 1 192 ? -6.984 -10.148 -2.088 1 94.31 192 SER A C 1
ATOM 1514 O O . SER A 1 192 ? -6.742 -9.289 -2.938 1 94.31 192 SER A O 1
ATOM 1516 N N . TRP A 1 193 ? -7.258 -9.93 -0.85 1 92.06 193 TRP A N 1
ATOM 1517 C CA . TRP A 1 193 ? -7.297 -8.562 -0.342 1 92.06 193 TRP A CA 1
ATOM 1518 C C . TRP A 1 193 ? -5.926 -7.902 -0.45 1 92.06 193 TRP A C 1
ATOM 1520 O O . TRP A 1 193 ? -5.809 -6.777 -0.94 1 92.06 193 TRP A O 1
ATOM 1530 N N . ILE A 1 194 ? -4.945 -8.57 -0.052 1 93.25 194 ILE A N 1
ATOM 1531 C CA . ILE A 1 194 ? -3.574 -8.078 -0.09 1 93.25 194 ILE A CA 1
ATOM 1532 C C . ILE A 1 194 ? -3.176 -7.766 -1.531 1 93.25 194 ILE A C 1
ATOM 1534 O O . ILE A 1 194 ? -2.588 -6.719 -1.808 1 93.25 194 ILE A O 1
ATOM 1538 N N . ARG A 1 195 ? -3.539 -8.594 -2.408 1 93.19 195 ARG A N 1
ATOM 1539 C CA . ARG A 1 195 ? -3.166 -8.422 -3.809 1 93.19 195 ARG A CA 1
ATOM 1540 C C . ARG A 1 195 ? -3.916 -7.25 -4.438 1 93.19 195 ARG A C 1
ATOM 1542 O O . ARG A 1 195 ? -3.32 -6.43 -5.137 1 93.19 195 ARG A O 1
ATOM 1549 N N . LEU A 1 196 ? -5.215 -7.234 -4.215 1 94.12 196 LEU A N 1
ATOM 1550 C CA . LEU A 1 196 ? -6.027 -6.164 -4.789 1 94.12 196 LEU A CA 1
ATOM 1551 C C . LEU A 1 196 ? -5.609 -4.809 -4.23 1 94.12 196 LEU A C 1
ATOM 1553 O O . LEU A 1 196 ? -5.32 -3.881 -4.988 1 94.12 196 LEU A O 1
ATOM 1557 N N . TYR A 1 197 ? -5.559 -4.715 -2.955 1 91.12 197 TYR A N 1
ATOM 1558 C CA . TYR A 1 197 ? -5.176 -3.469 -2.297 1 91.12 197 TYR A CA 1
ATOM 1559 C C . TYR A 1 197 ? -3.742 -3.086 -2.643 1 91.12 197 TYR A C 1
ATOM 1561 O O . TYR A 1 197 ? -3.445 -1.912 -2.877 1 91.12 197 TYR A O 1
ATOM 1569 N N . GLY A 1 198 ? -2.908 -4.066 -2.59 1 90.19 198 GLY A N 1
ATOM 1570 C CA . GLY A 1 198 ? -1.522 -3.811 -2.949 1 90.19 198 GLY A CA 1
ATOM 1571 C C . GLY A 1 198 ? -1.366 -3.227 -4.34 1 90.19 198 GLY A C 1
ATOM 1572 O O . GLY A 1 198 ? -0.626 -2.26 -4.535 1 90.19 198 GLY A O 1
ATOM 1573 N N . THR A 1 199 ? -2.068 -3.779 -5.285 1 94.25 199 THR A N 1
ATOM 1574 C CA . THR A 1 199 ? -2.002 -3.318 -6.668 1 94.25 199 THR A CA 1
ATOM 1575 C C . THR A 1 199 ? -2.48 -1.874 -6.781 1 94.25 199 THR A C 1
ATOM 1577 O O . THR A 1 199 ? -1.818 -1.042 -7.402 1 94.25 199 THR A O 1
ATOM 1580 N N . VAL A 1 200 ? -3.564 -1.564 -6.141 1 94.94 200 VAL A N 1
ATOM 1581 C CA . VAL A 1 200 ? -4.156 -0.234 -6.223 1 94.94 200 VAL A CA 1
ATOM 1582 C C . VAL A 1 200 ? -3.273 0.771 -5.484 1 94.94 200 VAL A C 1
ATOM 1584 O O . VAL A 1 200 ? -3.029 1.873 -5.98 1 94.94 200 VAL A O 1
ATOM 1587 N N . SER A 1 201 ? -2.793 0.375 -4.324 1 91.38 201 SER A N 1
ATOM 1588 C CA . SER A 1 201 ? -1.934 1.262 -3.547 1 91.38 201 SER A CA 1
ATOM 1589 C C . SER A 1 201 ? -0.659 1.608 -4.309 1 91.38 201 SER A C 1
ATOM 1591 O O . SER A 1 201 ? -0.232 2.764 -4.324 1 91.38 201 SER A O 1
ATOM 1593 N N . MET A 1 202 ? -0.056 0.638 -4.969 1 90.19 202 MET A N 1
ATOM 1594 C CA . MET A 1 202 ? 1.168 0.871 -5.73 1 90.19 202 MET A CA 1
ATOM 1595 C C . MET A 1 202 ? 0.931 1.887 -6.844 1 90.19 202 MET A C 1
ATOM 1597 O O . MET A 1 202 ? 1.811 2.693 -7.148 1 90.19 202 MET A O 1
ATOM 1601 N N . GLU A 1 203 ? -0.218 1.805 -7.41 1 91.88 203 GLU A N 1
ATOM 1602 C CA . GLU A 1 203 ? -0.554 2.752 -8.469 1 91.88 203 GLU A CA 1
ATOM 1603 C C . GLU A 1 203 ? -0.805 4.148 -7.902 1 91.88 203 GLU A C 1
ATOM 1605 O O . GLU A 1 203 ? -0.217 5.125 -8.367 1 91.88 203 GLU A O 1
ATOM 1610 N N . VAL A 1 204 ? -1.603 4.234 -6.875 1 91 204 VAL A N 1
ATOM 1611 C CA . VAL A 1 204 ? -1.995 5.52 -6.309 1 91 204 VAL A CA 1
ATOM 1612 C C . VAL A 1 204 ? -0.768 6.23 -5.742 1 91 204 VAL A C 1
ATOM 1614 O O . VAL A 1 204 ? -0.629 7.449 -5.879 1 91 204 VAL A O 1
ATOM 1617 N N . PHE A 1 205 ? 0.138 5.504 -5.168 1 86.5 205 PHE A N 1
ATOM 1618 C CA . PHE A 1 205 ? 1.302 6.094 -4.52 1 86.5 205 PHE A CA 1
ATOM 1619 C C . PHE A 1 205 ? 2.439 6.289 -5.516 1 86.5 205 PHE A C 1
ATOM 1621 O O . PHE A 1 205 ? 3.535 6.711 -5.141 1 86.5 205 PHE A O 1
ATOM 1628 N N . GLY A 1 206 ? 2.213 5.902 -6.777 1 85.12 206 GLY A N 1
ATOM 1629 C CA . GLY A 1 206 ? 3.184 6.152 -7.832 1 85.12 206 GLY A CA 1
ATOM 1630 C C . GLY A 1 206 ? 4.367 5.207 -7.789 1 85.12 206 GLY A C 1
ATOM 1631 O O . GLY A 1 206 ? 5.438 5.52 -8.312 1 85.12 206 GLY A O 1
ATOM 1632 N N . GLN A 1 207 ? 4.164 4.121 -7.203 1 85.12 207 GLN A N 1
ATOM 1633 C CA . GLN A 1 207 ? 5.277 3.205 -6.957 1 85.12 207 GLN A CA 1
ATOM 1634 C C . GLN A 1 207 ? 5.461 2.242 -8.125 1 85.12 207 GLN A C 1
ATOM 1636 O O . GLN A 1 207 ? 6.258 1.304 -8.047 1 85.12 207 GLN A O 1
ATOM 1641 N N . LEU A 1 208 ? 4.805 2.473 -9.25 1 88.06 208 LEU A N 1
ATOM 1642 C CA . LEU A 1 208 ? 4.98 1.695 -10.469 1 88.06 208 LEU A CA 1
ATOM 1643 C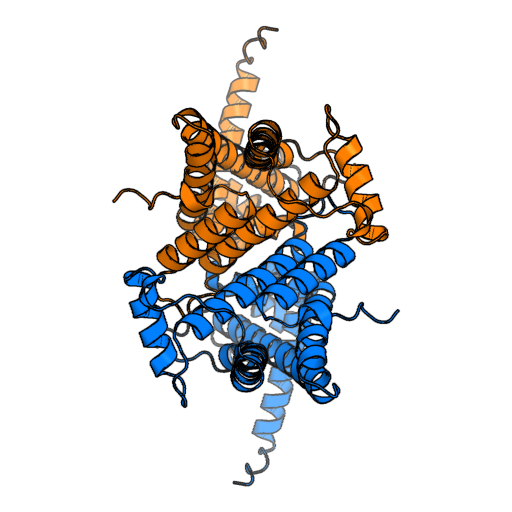 C . LEU A 1 208 ? 5.457 2.584 -11.617 1 88.06 208 LEU A C 1
ATOM 1645 O O . LEU A 1 208 ? 5.688 2.102 -12.727 1 88.06 208 LEU A O 1
ATOM 1649 N N . LYS A 1 209 ? 5.691 3.857 -11.352 1 83.75 209 LYS A N 1
ATOM 1650 C CA . LYS A 1 209 ? 5.996 4.84 -12.391 1 83.75 209 LYS A CA 1
ATOM 1651 C C . LYS A 1 209 ? 7.379 4.602 -12.984 1 83.75 209 LYS A C 1
ATOM 1653 O O . LYS A 1 209 ? 7.672 5.051 -14.094 1 83.75 209 LYS A O 1
ATOM 1658 N N . PHE A 1 210 ? 8.172 3.924 -12.297 1 79.31 210 PHE A N 1
ATOM 1659 C CA . PHE A 1 210 ? 9.5 3.627 -12.812 1 79.31 210 PHE A CA 1
ATOM 1660 C C . PHE A 1 210 ? 9.422 2.676 -14 1 79.31 210 PHE A C 1
ATOM 1662 O O . PHE A 1 210 ? 10.32 2.664 -14.852 1 79.31 210 PHE A O 1
ATOM 1669 N N . ALA A 1 211 ? 8.328 1.962 -14.078 1 84.44 211 ALA A N 1
ATOM 1670 C CA . ALA A 1 211 ? 8.242 0.911 -15.086 1 84.44 211 ALA A CA 1
ATOM 1671 C C . ALA A 1 211 ? 7.059 1.15 -16.031 1 84.44 211 ALA A C 1
ATOM 1673 O O . ALA A 1 211 ? 7.094 0.75 -17.188 1 84.44 211 ALA A O 1
ATOM 1674 N N . LEU A 1 212 ? 5.996 1.789 -15.453 1 90.12 212 LEU A N 1
ATOM 1675 C CA . LEU A 1 212 ? 4.754 1.895 -16.203 1 90.12 212 LEU A CA 1
ATOM 1676 C C . LEU A 1 212 ? 4.281 3.342 -16.281 1 90.12 212 LEU A C 1
ATOM 1678 O O . LEU A 1 212 ? 4.18 4.016 -15.242 1 90.12 212 LEU A O 1
ATOM 1682 N N . SER A 1 213 ? 3.957 3.787 -17.484 1 89.31 213 SER A N 1
ATOM 1683 C CA . SER A 1 213 ? 3.334 5.098 -17.641 1 89.31 213 SER A CA 1
ATOM 1684 C C . SER A 1 213 ? 1.848 5.047 -17.312 1 89.31 213 SER A C 1
ATOM 1686 O O . SER A 1 213 ? 1.268 6.051 -16.891 1 89.31 213 SER A O 1
ATOM 1688 N N . ASP A 1 214 ? 1.256 3.939 -17.516 1 93.38 214 ASP A N 1
ATOM 1689 C CA . ASP A 1 214 ? -0.131 3.625 -17.188 1 93.38 214 ASP A CA 1
ATOM 1690 C C . ASP A 1 214 ? -0.243 2.252 -16.531 1 93.38 214 ASP A C 1
ATOM 1692 O O . ASP A 1 214 ? 0.045 1.231 -17.156 1 93.38 214 ASP A O 1
ATOM 1696 N N . ALA A 1 215 ? -0.752 2.229 -15.328 1 94.25 215 ALA A N 1
ATOM 1697 C CA . ALA A 1 215 ? -0.788 0.974 -14.578 1 94.25 215 ALA A CA 1
ATOM 1698 C C . ALA A 1 215 ? -2.068 0.197 -14.875 1 94.25 215 ALA A C 1
ATOM 1700 O O . ALA A 1 215 ? -2.258 -0.912 -14.367 1 94.25 215 ALA A O 1
ATOM 1701 N N . GLY A 1 216 ? -2.988 0.786 -15.648 1 94.81 216 GLY A N 1
ATOM 1702 C CA . GLY A 1 216 ? -4.273 0.169 -15.938 1 94.81 216 GLY A CA 1
ATOM 1703 C C . GLY A 1 216 ? -4.148 -1.247 -16.469 1 94.81 216 GLY A C 1
ATOM 1704 O O . GLY A 1 216 ? -4.715 -2.182 -15.891 1 94.81 216 GLY A O 1
ATOM 1705 N N . PRO A 1 217 ? -3.391 -1.395 -17.516 1 95 217 PRO A N 1
ATOM 1706 C CA . PRO A 1 217 ? -3.242 -2.738 -18.078 1 95 217 PRO A CA 1
ATOM 1707 C C . PRO A 1 217 ? -2.627 -3.727 -17.094 1 95 217 PRO A C 1
ATOM 1709 O O . PRO A 1 217 ? -2.99 -4.906 -17.094 1 95 217 PRO A O 1
ATOM 1712 N N . MET A 1 218 ? -1.668 -3.309 -16.312 1 95.31 218 MET A N 1
ATOM 1713 C CA . MET A 1 218 ? -1.088 -4.172 -15.289 1 95.31 218 MET A CA 1
ATOM 1714 C C . MET A 1 218 ? -2.131 -4.555 -14.242 1 95.31 218 MET A C 1
ATOM 1716 O O . MET A 1 218 ? -2.15 -5.691 -13.766 1 95.31 218 MET A O 1
ATOM 1720 N N . PHE A 1 219 ? -2.992 -3.605 -13.891 1 96.94 219 PHE A N 1
ATOM 1721 C CA . PHE A 1 219 ? -4.086 -3.9 -12.977 1 96.94 219 PHE A CA 1
ATOM 1722 C C . PHE A 1 219 ? -4.965 -5.02 -13.516 1 96.94 219 PHE A C 1
ATOM 1724 O O . PHE A 1 219 ? -5.316 -5.949 -12.789 1 96.94 219 PHE A O 1
ATOM 1731 N N . GLU A 1 220 ? -5.297 -4.906 -14.734 1 95.69 220 GLU A N 1
ATOM 1732 C CA . GLU A 1 220 ? -6.148 -5.918 -15.352 1 95.69 220 GLU A CA 1
ATOM 1733 C C . GLU A 1 220 ? -5.461 -7.277 -15.383 1 95.69 220 GLU A C 1
ATOM 1735 O O . GLU A 1 220 ? -6.105 -8.312 -15.203 1 95.69 220 GLU A O 1
ATOM 1740 N N . ALA A 1 221 ? -4.18 -7.285 -15.656 1 94.19 221 ALA A N 1
ATOM 1741 C CA . ALA A 1 221 ? -3.43 -8.539 -15.609 1 94.19 221 ALA A CA 1
ATOM 1742 C C . ALA A 1 221 ? -3.486 -9.164 -14.219 1 94.19 221 ALA A C 1
ATOM 1744 O O . ALA A 1 221 ? -3.674 -10.375 -14.086 1 94.19 221 ALA A O 1
ATOM 1745 N N . GLU A 1 222 ? -3.281 -8.336 -13.141 1 94.94 222 GLU A N 1
ATOM 1746 C CA . GLU A 1 222 ? -3.363 -8.82 -11.758 1 94.94 222 GLU A CA 1
ATOM 1747 C C . GLU A 1 222 ? -4.77 -9.312 -11.43 1 94.94 222 GLU A C 1
ATOM 1749 O O . GLU A 1 222 ? -4.93 -10.297 -10.703 1 94.94 222 GLU A O 1
ATOM 1754 N N . LEU A 1 223 ? -5.762 -8.586 -11.945 1 95.25 223 LEU A N 1
ATOM 1755 C CA . LEU A 1 223 ? -7.148 -8.977 -11.727 1 95.25 223 LEU A CA 1
ATOM 1756 C C . LEU A 1 223 ? -7.445 -10.328 -12.359 1 95.25 223 LEU A C 1
ATOM 1758 O O . LEU A 1 223 ? -8.125 -11.164 -11.758 1 95.25 223 LEU A O 1
ATOM 1762 N N . ARG A 1 224 ? -6.938 -10.547 -13.547 1 93.56 224 ARG A N 1
ATOM 1763 C CA . ARG A 1 224 ? -7.09 -11.844 -14.211 1 93.56 224 ARG A CA 1
ATOM 1764 C C . ARG A 1 224 ? -6.41 -12.945 -13.406 1 93.56 224 ARG A C 1
ATOM 1766 O O . ARG A 1 224 ? -6.973 -14.031 -13.234 1 93.56 224 ARG A O 1
ATOM 1773 N N . ALA A 1 225 ? -5.238 -12.68 -12.961 1 92.81 225 ALA A N 1
ATOM 1774 C CA . ALA A 1 225 ? -4.508 -13.648 -12.148 1 92.81 225 ALA A CA 1
ATOM 1775 C C . ALA A 1 225 ? -5.266 -13.977 -10.867 1 92.81 225 ALA A C 1
ATOM 1777 O O . ALA A 1 225 ? -5.285 -15.125 -10.43 1 92.81 225 ALA A O 1
ATOM 1778 N N . LEU A 1 226 ? -5.848 -12.953 -10.25 1 93.88 226 LEU A N 1
ATOM 1779 C CA . LEU A 1 226 ? -6.688 -13.172 -9.078 1 93.88 226 LEU A CA 1
ATOM 1780 C C . LEU A 1 226 ? -7.879 -14.055 -9.422 1 93.88 226 LEU A C 1
ATOM 1782 O O . LEU A 1 226 ? -8.234 -14.953 -8.656 1 93.88 226 LEU A O 1
ATOM 1786 N N . GLY A 1 227 ? -8.516 -13.797 -10.57 1 94 227 GLY A N 1
ATOM 1787 C CA . GLY A 1 227 ? -9.594 -14.648 -11.039 1 94 227 GLY A CA 1
ATOM 1788 C C . GLY A 1 227 ? -9.18 -16.094 -11.211 1 94 227 GLY A C 1
ATOM 1789 O O . GLY A 1 227 ? -9.938 -17.016 -10.867 1 94 227 GLY A O 1
ATOM 1790 N N . ASP A 1 228 ? -7.984 -16.328 -11.719 1 92.94 228 ASP A N 1
ATOM 1791 C CA . ASP A 1 228 ? -7.461 -17.672 -11.867 1 92.94 228 ASP A CA 1
ATOM 1792 C C . ASP A 1 228 ? -7.344 -18.375 -10.516 1 92.94 228 ASP A C 1
ATOM 1794 O O . ASP A 1 228 ? -7.719 -19.547 -10.375 1 92.94 228 ASP A O 1
ATOM 1798 N N . MET A 1 229 ? -6.875 -17.672 -9.562 1 92.06 229 MET A N 1
ATOM 1799 C CA . MET A 1 229 ? -6.73 -18.203 -8.211 1 92.06 229 MET A CA 1
ATOM 1800 C C . MET A 1 229 ? -8.086 -18.578 -7.629 1 92.06 229 MET A C 1
ATOM 1802 O O . MET A 1 229 ? -8.203 -19.562 -6.895 1 92.06 229 MET A O 1
ATOM 1806 N N . LEU A 1 230 ? -9.094 -17.797 -8.039 1 94.44 230 LEU A N 1
ATOM 1807 C CA . LEU A 1 230 ? -10.438 -18 -7.504 1 94.44 230 LEU A CA 1
ATOM 1808 C C . LEU A 1 230 ? -11.234 -18.938 -8.398 1 94.44 230 LEU A C 1
ATOM 1810 O O . LEU A 1 230 ? -12.445 -19.094 -8.211 1 94.44 230 LEU A O 1
ATOM 1814 N N . GLY A 1 231 ? -10.625 -19.516 -9.461 1 92.38 231 GLY A N 1
ATOM 1815 C CA . GLY A 1 231 ? -11.25 -20.531 -10.289 1 92.38 231 GLY A CA 1
ATOM 1816 C C . GLY A 1 231 ? -12.156 -19.953 -11.359 1 92.38 231 GLY A C 1
ATOM 1817 O O . GLY A 1 231 ? -12.977 -20.672 -11.938 1 92.38 231 GLY A O 1
ATOM 1818 N N . VAL A 1 232 ? -12.047 -18.625 -11.602 1 91 232 VAL A N 1
ATOM 1819 C CA . VAL A 1 232 ? -12.961 -18.016 -12.555 1 91 232 VAL A CA 1
ATOM 1820 C C . VAL A 1 232 ? -12.164 -17.281 -13.641 1 91 232 VAL A C 1
ATOM 1822 O O . VAL A 1 232 ? -12.68 -16.359 -14.273 1 91 232 VAL A O 1
ATOM 1825 N N . GLY A 1 233 ? -10.93 -17.625 -13.852 1 87.12 233 GLY A N 1
ATOM 1826 C CA . GLY A 1 233 ? -10.078 -16.984 -14.844 1 87.12 233 GLY A CA 1
ATOM 1827 C C . GLY A 1 233 ? -10.641 -17.062 -16.25 1 87.12 233 GLY A C 1
ATOM 1828 O O . GLY A 1 233 ? -10.477 -16.125 -17.047 1 87.12 233 GLY A O 1
ATOM 1829 N N . ALA A 1 234 ? -11.305 -18.125 -16.516 1 86.19 234 ALA A N 1
ATOM 1830 C CA . ALA A 1 234 ? -11.883 -18.328 -17.844 1 86.19 234 ALA A CA 1
ATOM 1831 C C . ALA A 1 234 ? -13.039 -17.359 -18.109 1 86.19 234 ALA A C 1
ATOM 1833 O O . ALA A 1 234 ? -13.398 -17.109 -19.25 1 86.19 234 ALA A O 1
ATOM 1834 N N . ASP A 1 235 ? -13.562 -16.828 -17.062 1 86.69 235 ASP A N 1
ATOM 1835 C CA . ASP A 1 235 ? -14.734 -15.953 -17.172 1 86.69 235 ASP A CA 1
ATOM 1836 C C . ASP A 1 235 ? -14.328 -14.484 -17.156 1 86.69 235 ASP A C 1
ATOM 1838 O O . ASP A 1 235 ? -15.188 -13.602 -17.125 1 86.69 235 ASP A O 1
ATOM 1842 N N . TYR A 1 236 ? -13.078 -14.266 -17.094 1 87.88 236 TYR A N 1
ATOM 1843 C CA . TYR A 1 236 ? -12.586 -12.891 -17.078 1 87.88 236 TYR A CA 1
ATOM 1844 C C . TYR A 1 236 ? -13.062 -12.141 -18.328 1 87.88 236 TYR A C 1
ATOM 1846 O O . TYR A 1 236 ? -13.031 -12.68 -19.438 1 87.88 236 TYR A O 1
ATOM 1854 N N . GLN A 1 237 ? -13.492 -10.945 -18.156 1 86.31 237 GLN A N 1
ATOM 1855 C CA . GLN A 1 237 ? -13.867 -10.031 -19.234 1 86.31 237 GLN A CA 1
ATOM 1856 C C . GLN A 1 237 ? -13.148 -8.695 -19.109 1 86.31 237 GLN A C 1
ATOM 1858 O O . GLN A 1 237 ? -13.156 -8.078 -18.031 1 86.31 237 GLN A O 1
ATOM 1863 N N . PRO A 1 238 ? -12.453 -8.258 -20.141 1 84.5 238 PRO A N 1
ATOM 1864 C CA . PRO A 1 238 ? -11.812 -6.941 -20.078 1 84.5 238 PRO A CA 1
ATOM 1865 C C . PRO A 1 238 ? -12.812 -5.805 -19.859 1 84.5 238 PRO A C 1
ATOM 1867 O O . PRO A 1 238 ? -14.016 -5.988 -20.062 1 84.5 238 PRO A O 1
ATOM 1870 N N . PRO A 1 239 ? -12.242 -4.711 -19.328 1 82.31 239 PRO A N 1
ATOM 1871 C CA . PRO A 1 239 ? -13.156 -3.58 -19.125 1 82.31 239 PRO A CA 1
ATOM 1872 C C . PRO A 1 239 ? -13.766 -3.074 -20.422 1 82.31 239 PRO A C 1
ATOM 1874 O O . PRO A 1 239 ? -13.125 -3.139 -21.469 1 82.31 239 PRO A O 1
ATOM 1877 N N . THR A 1 240 ? -14.938 -2.811 -20.359 1 67.56 240 THR A N 1
ATOM 1878 C CA . THR A 1 240 ? -15.609 -2.273 -21.547 1 67.56 240 THR A CA 1
ATOM 1879 C C . THR A 1 240 ? -15.148 -0.843 -21.812 1 67.56 240 THR A C 1
ATOM 1881 O O . THR A 1 240 ? -15.023 -0.037 -20.891 1 67.56 240 THR A O 1
ATOM 1884 N N . ALA A 1 241 ? -14.664 -0.652 -23.031 1 55.72 241 ALA A N 1
ATOM 1885 C CA . ALA A 1 241 ? -14.219 0.666 -23.469 1 55.72 241 ALA A CA 1
ATOM 1886 C C . ALA A 1 241 ? -15.305 1.715 -23.266 1 55.72 241 ALA A C 1
ATOM 1888 O O . ALA A 1 241 ? -16.5 1.419 -23.406 1 55.72 241 ALA A O 1
ATOM 1889 N N . MET B 1 1 ? 38.938 6.855 -9.828 1 41.72 1 MET B N 1
ATOM 1890 C CA . MET B 1 1 ? 39.25 8.258 -9.555 1 41.72 1 MET B CA 1
ATOM 1891 C C . MET B 1 1 ? 39.125 8.562 -8.07 1 41.72 1 MET B C 1
ATOM 1893 O O . MET B 1 1 ? 38.094 8.25 -7.449 1 41.72 1 MET B O 1
ATOM 1897 N N . THR B 1 2 ? 40.219 8.695 -7.367 1 48.72 2 THR B N 1
ATOM 1898 C CA . THR B 1 2 ? 40.344 9.008 -5.945 1 48.72 2 THR B CA 1
ATOM 1899 C C . THR B 1 2 ? 39.5 10.242 -5.594 1 48.72 2 THR B C 1
ATOM 1901 O O . THR B 1 2 ? 39.75 11.328 -6.125 1 48.72 2 THR B O 1
ATOM 1904 N N . THR B 1 3 ? 38.312 10.141 -5.352 1 56 3 THR B N 1
ATOM 1905 C CA . THR B 1 3 ? 37.562 11.328 -5.004 1 56 3 THR B CA 1
ATOM 1906 C C . THR B 1 3 ? 38.344 12.219 -4.051 1 56 3 THR B C 1
ATOM 1908 O O . THR B 1 3 ? 38.812 11.758 -3.006 1 56 3 THR B O 1
ATOM 1911 N N . ALA B 1 4 ? 38.969 13.172 -4.547 1 64.81 4 ALA B N 1
ATOM 1912 C CA . ALA B 1 4 ? 39.719 14.148 -3.783 1 64.81 4 ALA B CA 1
ATOM 1913 C C . ALA B 1 4 ? 39.125 14.359 -2.395 1 64.81 4 ALA B C 1
ATOM 1915 O O . ALA B 1 4 ? 37.906 14.375 -2.236 1 64.81 4 ALA B O 1
ATOM 1916 N N . PRO B 1 5 ? 40 14.164 -1.496 1 74.88 5 PRO B N 1
ATOM 1917 C CA . PRO B 1 5 ? 39.531 14.359 -0.122 1 74.88 5 PRO B CA 1
ATOM 1918 C C . PRO B 1 5 ? 38.719 15.656 0.05 1 74.88 5 PRO B C 1
ATOM 1920 O O . PRO B 1 5 ? 39 16.656 -0.631 1 74.88 5 PRO B O 1
ATOM 1923 N N . LEU B 1 6 ? 37.594 15.555 0.675 1 76.88 6 LEU B N 1
ATOM 1924 C CA . LEU B 1 6 ? 36.75 16.719 0.899 1 76.88 6 LEU B CA 1
ATOM 1925 C C . LEU B 1 6 ? 37.5 17.828 1.614 1 76.88 6 LEU B C 1
ATOM 1927 O O . LEU B 1 6 ? 38.281 17.547 2.529 1 76.88 6 LEU B O 1
ATOM 1931 N N . THR B 1 7 ? 37.469 19.047 1.103 1 88.88 7 THR B N 1
ATOM 1932 C CA . THR B 1 7 ? 38 20.203 1.819 1 88.88 7 THR B CA 1
ATOM 1933 C C . THR B 1 7 ? 37.312 20.344 3.184 1 88.88 7 THR B C 1
ATOM 1935 O O . THR B 1 7 ? 36.312 19.672 3.459 1 88.88 7 THR B O 1
ATOM 1938 N N . ARG B 1 8 ? 38 21.016 4.09 1 87.44 8 ARG B N 1
ATOM 1939 C CA . ARG B 1 8 ? 37.438 21.234 5.418 1 87.44 8 ARG B CA 1
ATOM 1940 C C . ARG B 1 8 ? 36 21.781 5.32 1 87.44 8 ARG B C 1
ATOM 1942 O O . ARG B 1 8 ? 35.125 21.344 6.062 1 87.44 8 ARG B O 1
ATOM 1949 N N . ARG B 1 9 ? 35.75 22.781 4.438 1 87.06 9 ARG B N 1
ATOM 1950 C CA . ARG B 1 9 ? 34.406 23.391 4.25 1 87.06 9 ARG B CA 1
ATOM 1951 C C . ARG B 1 9 ? 33.406 22.344 3.785 1 87.06 9 ARG B C 1
ATOM 1953 O O . ARG B 1 9 ? 32.281 22.312 4.266 1 87.06 9 ARG B O 1
ATOM 1960 N N . GLU B 1 10 ? 33.875 21.531 2.891 1 86.31 10 GLU B N 1
ATOM 1961 C CA . GLU B 1 10 ? 33 20.484 2.373 1 86.31 10 GLU B CA 1
ATOM 1962 C C . GLU B 1 10 ? 32.656 19.453 3.455 1 86.31 10 GLU B C 1
ATOM 1964 O O . GLU B 1 10 ? 31.531 18.953 3.516 1 86.31 10 GLU B O 1
ATOM 1969 N N . ARG B 1 11 ? 33.594 19.219 4.246 1 87.75 11 ARG B N 1
ATOM 1970 C CA . ARG B 1 11 ? 33.406 18.281 5.336 1 87.75 11 ARG B CA 1
ATOM 1971 C C . ARG B 1 11 ? 32.406 18.828 6.359 1 87.75 11 ARG B C 1
ATOM 1973 O O . ARG B 1 11 ? 31.531 18.094 6.836 1 87.75 11 ARG B O 1
ATOM 1980 N N . LEU B 1 12 ? 32.562 20.047 6.688 1 87.69 12 LEU B N 1
ATOM 1981 C CA . LEU B 1 12 ? 31.672 20.688 7.645 1 87.69 12 LEU B CA 1
ATOM 1982 C C . LEU B 1 12 ? 30.25 20.75 7.094 1 87.69 12 LEU B C 1
ATOM 1984 O O . LEU B 1 12 ? 29.281 20.531 7.828 1 87.69 12 LEU B O 1
ATOM 1988 N N . ARG B 1 13 ? 30.141 21.016 5.832 1 89.5 13 ARG B N 1
ATOM 1989 C CA . ARG B 1 13 ? 28.828 21.062 5.207 1 89.5 13 ARG B CA 1
ATOM 1990 C C . ARG B 1 13 ? 28.172 19.688 5.242 1 89.5 13 ARG B C 1
ATOM 1992 O O . ARG B 1 13 ? 26.984 19.562 5.543 1 89.5 13 ARG B O 1
ATOM 1999 N N . ALA B 1 14 ? 29.031 18.75 4.926 1 90.94 14 ALA B N 1
ATOM 2000 C CA . ALA B 1 14 ? 28.516 17.391 4.93 1 90.94 14 ALA B CA 1
ATOM 2001 C C . ALA B 1 14 ? 28.047 16.984 6.324 1 90.94 14 ALA B C 1
ATOM 2003 O O . ALA B 1 14 ? 27.031 16.297 6.469 1 90.94 14 ALA B O 1
ATOM 2004 N N . GLU B 1 15 ? 28.734 17.359 7.293 1 93.06 15 GLU B N 1
ATOM 2005 C CA . GLU B 1 15 ? 28.359 17.062 8.672 1 93.06 15 GLU B CA 1
ATOM 2006 C C . GLU B 1 15 ? 27.062 17.75 9.055 1 93.06 15 GLU B C 1
ATOM 2008 O O . GLU B 1 15 ? 26.219 17.172 9.75 1 93.06 15 GLU B O 1
ATOM 2013 N N . THR B 1 16 ? 26.922 18.984 8.656 1 93.75 16 THR B N 1
ATOM 2014 C CA . THR B 1 16 ? 25.703 19.719 8.953 1 93.75 16 THR B CA 1
ATOM 2015 C C . THR B 1 16 ? 24.5 19.094 8.258 1 93.75 16 THR B C 1
ATOM 2017 O O . THR B 1 16 ? 23.422 18.984 8.836 1 93.75 16 THR B O 1
ATOM 2020 N N . VAL B 1 17 ? 24.719 18.703 7.043 1 94.81 17 VAL B N 1
ATOM 2021 C CA . VAL B 1 17 ? 23.656 18.062 6.285 1 94.81 17 VAL B CA 1
ATOM 2022 C C . VAL B 1 17 ? 23.219 16.781 6.992 1 94.81 17 VAL B C 1
ATOM 2024 O O . VAL B 1 17 ? 22.016 16.5 7.125 1 94.81 17 VAL B O 1
ATOM 2027 N N . GLU B 1 18 ? 24.188 16.062 7.441 1 95.56 18 GLU B N 1
ATOM 2028 C CA . GLU B 1 18 ? 23.875 14.836 8.172 1 95.56 18 GLU B CA 1
ATOM 2029 C C . GLU B 1 18 ? 23.078 15.133 9.438 1 95.56 18 GLU B C 1
ATOM 2031 O O . GLU B 1 18 ? 22.156 14.391 9.781 1 95.56 18 GLU B O 1
ATOM 2036 N N . GLU B 1 19 ? 23.422 16.141 10.102 1 96.12 19 GLU B N 1
ATOM 2037 C CA . GLU B 1 19 ? 22.703 16.516 11.312 1 96.12 19 GLU B CA 1
ATOM 2038 C C . GLU B 1 19 ? 21.281 16.969 11 1 96.12 19 GLU B C 1
ATOM 2040 O O . GLU B 1 19 ? 20.359 16.641 11.742 1 96.12 19 GLU B O 1
ATOM 2045 N N . ILE B 1 20 ? 21.141 17.703 9.945 1 96.12 20 ILE B N 1
ATOM 2046 C CA . ILE B 1 20 ? 19.812 18.156 9.523 1 96.12 20 ILE B CA 1
ATOM 2047 C C . ILE B 1 20 ? 18.938 16.953 9.219 1 96.12 20 ILE B C 1
ATOM 2049 O O . ILE B 1 20 ? 17.797 16.875 9.688 1 96.12 20 ILE B O 1
ATOM 2053 N N . GLN B 1 21 ? 19.516 16.031 8.539 1 96.44 21 GLN B N 1
ATOM 2054 C CA . GLN B 1 21 ? 18.766 14.852 8.141 1 96.44 21 GLN B CA 1
ATOM 2055 C C . GLN B 1 21 ? 18.391 14 9.352 1 96.44 21 GLN B C 1
ATOM 2057 O O . GLN B 1 21 ? 17.281 13.477 9.43 1 96.44 21 GLN B O 1
ATOM 2062 N N . SER B 1 22 ? 19.312 13.875 10.258 1 97.25 22 SER B N 1
ATOM 2063 C CA .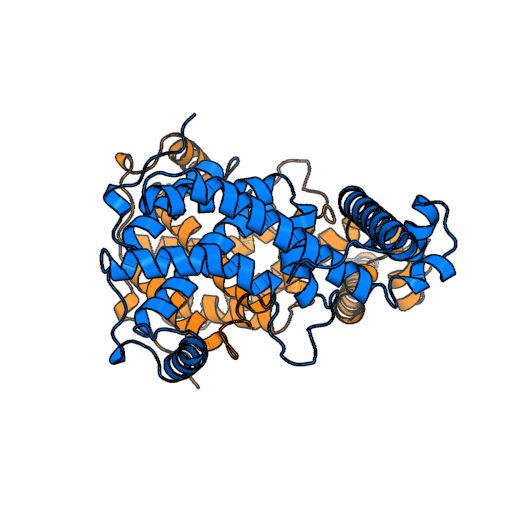 SER B 1 22 ? 19.047 13.117 11.469 1 97.25 22 SER B CA 1
ATOM 2064 C C . SER B 1 22 ? 17.953 13.781 12.297 1 97.25 22 SER B C 1
ATOM 2066 O O . SER B 1 22 ? 17.078 13.102 12.852 1 97.25 22 SER B O 1
ATOM 2068 N N . THR B 1 23 ? 18 15.023 12.375 1 97.38 23 THR B N 1
ATOM 2069 C CA . THR B 1 23 ? 16.984 15.773 13.109 1 97.38 23 THR B CA 1
ATOM 2070 C C . THR B 1 23 ? 15.625 15.656 12.422 1 97.38 23 THR B C 1
ATOM 2072 O O . THR B 1 23 ? 14.609 15.438 13.086 1 97.38 23 THR B O 1
ATOM 2075 N N . ALA B 1 24 ? 15.633 15.82 11.117 1 96.56 24 ALA B N 1
ATOM 2076 C CA . ALA B 1 24 ? 14.398 15.688 10.352 1 96.56 24 ALA B CA 1
ATOM 2077 C C . ALA B 1 24 ? 13.758 14.32 10.586 1 96.56 24 ALA B C 1
ATOM 2079 O O . ALA B 1 24 ? 12.547 14.219 10.773 1 96.56 24 ALA B O 1
ATOM 2080 N N . ARG B 1 25 ? 14.562 13.297 10.547 1 96.44 25 ARG B N 1
ATOM 2081 C CA . ARG B 1 25 ? 14.07 11.945 10.773 1 96.44 25 ARG B CA 1
ATOM 2082 C C . ARG B 1 25 ? 13.445 11.812 12.156 1 96.44 25 ARG B C 1
ATOM 2084 O O . ARG B 1 25 ? 12.375 11.227 12.312 1 96.44 25 ARG B O 1
ATOM 2091 N N . ARG B 1 26 ? 14.133 12.312 13.148 1 96.38 26 ARG B N 1
ATOM 2092 C CA . ARG B 1 26 ? 13.617 12.281 14.508 1 96.38 26 ARG B CA 1
ATOM 2093 C C . ARG B 1 26 ? 12.266 12.992 14.602 1 96.38 26 ARG B C 1
ATOM 2095 O O . ARG B 1 26 ? 11.352 12.516 15.273 1 96.38 26 ARG B O 1
ATOM 2102 N N . MET B 1 27 ? 12.211 14.094 13.969 1 94.62 27 MET B N 1
ATOM 2103 C CA . MET B 1 27 ? 10.969 14.859 13.992 1 94.62 27 MET B CA 1
ATOM 2104 C C . MET B 1 27 ? 9.852 14.117 13.266 1 94.62 27 MET B C 1
ATOM 2106 O O . MET B 1 27 ? 8.695 14.164 13.68 1 94.62 27 MET B O 1
ATOM 2110 N N . LEU B 1 28 ? 10.188 13.453 12.188 1 92.5 28 LEU B N 1
ATOM 2111 C CA . LEU B 1 28 ? 9.219 12.625 11.477 1 92.5 28 LEU B CA 1
ATOM 2112 C C . LEU B 1 28 ? 8.641 11.555 12.398 1 92.5 28 LEU B C 1
ATOM 2114 O O . LEU B 1 28 ? 7.422 11.359 12.438 1 92.5 28 LEU B O 1
ATOM 2118 N N . VAL B 1 29 ? 9.492 10.922 13.125 1 92.31 29 VAL B N 1
ATOM 2119 C CA . VAL B 1 29 ? 9.094 9.812 13.984 1 92.31 29 VAL B CA 1
ATOM 2120 C C . VAL B 1 29 ? 8.242 10.328 15.141 1 92.31 29 VAL B C 1
ATOM 2122 O O . VAL B 1 29 ? 7.238 9.711 15.508 1 92.31 29 VAL B O 1
ATOM 2125 N N . SER B 1 30 ? 8.57 11.484 15.633 1 89.62 30 SER B N 1
ATOM 2126 C CA . SER B 1 30 ? 7.906 12 16.828 1 89.62 30 SER B CA 1
ATOM 2127 C C . SER B 1 30 ? 6.621 12.734 16.469 1 89.62 30 SER B C 1
ATOM 2129 O O . SER B 1 30 ? 5.621 12.633 17.172 1 89.62 30 SER B O 1
ATOM 2131 N N . ASP B 1 31 ? 6.684 13.469 15.312 1 85.69 31 ASP B N 1
ATOM 2132 C CA . ASP B 1 31 ? 5.609 14.422 15.055 1 85.69 31 ASP B CA 1
ATOM 2133 C C . ASP B 1 31 ? 4.934 14.125 13.719 1 85.69 31 ASP B C 1
ATOM 2135 O O . ASP B 1 31 ? 3.957 14.789 13.352 1 85.69 31 ASP B O 1
ATOM 2139 N N . GLY B 1 32 ? 5.395 13.156 13.062 1 83.75 32 GLY B N 1
ATOM 2140 C CA . GLY B 1 32 ? 4.832 12.883 11.75 1 83.75 32 GLY B CA 1
ATOM 2141 C C . GLY B 1 32 ? 5.25 13.898 10.703 1 83.75 32 GLY B C 1
ATOM 2142 O O . GLY B 1 32 ? 6.316 14.508 10.812 1 83.75 32 GLY B O 1
ATOM 2143 N N . TYR B 1 33 ? 4.457 14.094 9.648 1 81 33 TYR B N 1
ATOM 2144 C CA . TYR B 1 33 ? 4.781 14.977 8.531 1 81 33 TYR B CA 1
ATOM 2145 C C . TYR B 1 33 ? 4.801 16.438 8.969 1 81 33 TYR B C 1
ATOM 2147 O O . TYR B 1 33 ? 5.539 17.25 8.406 1 81 33 TYR B O 1
ATOM 2155 N N . ASP B 1 34 ? 4.039 16.688 9.914 1 77.19 34 ASP B N 1
ATOM 2156 C CA . ASP B 1 34 ? 3.932 18.047 10.414 1 77.19 34 ASP B CA 1
ATOM 2157 C C . ASP B 1 34 ? 5.25 18.516 11.031 1 77.19 34 ASP B C 1
ATOM 2159 O O . ASP B 1 34 ? 5.531 19.719 11.07 1 77.19 34 ASP B O 1
ATOM 2163 N N . GLY B 1 35 ? 5.934 17.578 11.398 1 84.06 35 GLY B N 1
ATOM 2164 C CA . GLY B 1 35 ? 7.207 17.922 12.016 1 84.06 35 GLY B CA 1
ATOM 2165 C C . GLY B 1 35 ? 8.281 18.266 11 1 84.06 35 GLY B C 1
ATOM 2166 O O . GLY B 1 35 ? 9.328 18.797 11.359 1 84.06 35 GLY B O 1
ATOM 2167 N N . LEU B 1 36 ? 7.984 18.031 9.766 1 88.31 36 LEU B N 1
ATOM 2168 C CA . LEU B 1 36 ? 9 18.203 8.734 1 88.31 36 LEU B CA 1
ATOM 2169 C C . LEU B 1 36 ? 8.93 19.609 8.141 1 88.31 36 LEU B C 1
ATOM 2171 O O . LEU B 1 36 ? 8.664 19.781 6.945 1 88.31 36 LEU B O 1
ATOM 2175 N N . SER B 1 37 ? 9.164 20.609 8.977 1 90.12 37 SER B N 1
ATOM 2176 C CA . SER B 1 37 ? 9.273 21.984 8.508 1 90.12 37 SER B CA 1
ATOM 2177 C C . SER B 1 37 ? 10.68 22.531 8.719 1 90.12 37 SER B C 1
ATOM 2179 O O . SER B 1 37 ? 11.352 22.172 9.68 1 90.12 37 SER B O 1
ATOM 2181 N N . LEU B 1 38 ? 11.094 23.391 7.762 1 93.06 38 LEU B N 1
ATOM 2182 C CA . LEU B 1 38 ? 12.43 23.969 7.859 1 93.06 38 LEU B CA 1
ATOM 2183 C C . LEU B 1 38 ? 12.57 24.797 9.133 1 93.06 38 LEU B C 1
ATOM 2185 O O . LEU B 1 38 ? 13.602 24.734 9.805 1 93.06 38 LEU B O 1
ATOM 2189 N N . ARG B 1 39 ? 11.539 25.5 9.508 1 92.88 39 ARG B N 1
ATOM 2190 C CA . ARG B 1 39 ? 11.57 26.328 10.703 1 92.88 39 ARG B CA 1
ATOM 2191 C C . ARG B 1 39 ? 11.688 25.484 11.961 1 92.88 39 ARG B C 1
ATOM 2193 O O . ARG B 1 39 ? 12.469 25.797 12.867 1 92.88 39 ARG B O 1
ATOM 2200 N N . ALA B 1 40 ? 10.961 24.438 12.055 1 92.5 40 ALA B N 1
ATOM 2201 C CA . ALA B 1 40 ? 10.984 23.562 13.219 1 92.5 40 ALA B CA 1
ATOM 2202 C C . ALA B 1 40 ? 12.336 22.875 13.352 1 92.5 40 ALA B C 1
ATOM 2204 O O . ALA B 1 40 ? 12.875 22.75 14.461 1 92.5 40 ALA B O 1
ATOM 2205 N N . ILE B 1 41 ? 12.859 22.438 12.266 1 95.12 41 ILE B N 1
ATOM 2206 C CA . ILE B 1 41 ? 14.141 21.734 12.273 1 95.12 41 ILE B CA 1
ATOM 2207 C C . ILE B 1 41 ? 15.258 22.703 12.648 1 95.12 41 ILE B C 1
ATOM 2209 O O . ILE B 1 41 ? 16.141 22.359 13.438 1 95.12 41 ILE B O 1
ATOM 2213 N N . ALA B 1 42 ? 15.203 23.859 12.102 1 95.69 42 ALA B N 1
ATOM 2214 C CA . ALA B 1 42 ? 16.172 24.891 12.461 1 95.69 42 ALA B CA 1
ATOM 2215 C C . ALA B 1 42 ? 16.156 25.172 13.961 1 95.69 42 ALA B C 1
ATOM 2217 O O . ALA B 1 42 ? 17.203 25.203 14.609 1 95.69 42 ALA B O 1
ATOM 2218 N N . ARG B 1 43 ? 15 25.297 14.469 1 95.19 43 ARG B N 1
ATOM 2219 C CA . ARG B 1 43 ? 14.828 25.547 15.898 1 95.19 43 ARG B CA 1
ATOM 2220 C C . ARG B 1 43 ? 15.398 24.406 16.734 1 95.19 43 ARG B C 1
ATOM 2222 O O . ARG B 1 43 ? 16.094 24.641 17.719 1 95.19 43 ARG B O 1
ATOM 2229 N N . ALA B 1 44 ? 15.125 23.25 16.312 1 94.56 44 ALA B N 1
ATOM 2230 C CA . ALA B 1 44 ? 15.594 22.062 17.031 1 94.56 44 ALA B CA 1
ATOM 2231 C C . ALA B 1 44 ? 17.125 22 17.031 1 94.56 44 ALA B C 1
ATOM 2233 O O . ALA B 1 44 ? 17.719 21.484 17.984 1 94.56 44 ALA B O 1
ATOM 2234 N N . MET B 1 45 ? 17.688 22.562 16.031 1 95.12 45 MET B N 1
ATOM 2235 C CA . MET B 1 45 ? 19.141 22.484 15.883 1 95.12 45 MET B CA 1
ATOM 2236 C C . MET B 1 45 ? 19.812 23.75 16.422 1 95.12 45 MET B C 1
ATOM 2238 O O . MET B 1 45 ? 21.047 23.844 16.438 1 95.12 45 MET B O 1
ATOM 2242 N N . GLY B 1 46 ? 19.031 24.703 16.812 1 94.81 46 GLY B N 1
ATOM 2243 C CA . GLY B 1 46 ? 19.594 25.953 17.297 1 94.81 46 GLY B CA 1
ATOM 2244 C C . GLY B 1 46 ? 20.172 26.812 16.203 1 94.81 46 GLY B C 1
ATOM 2245 O O . GLY B 1 46 ? 21.172 27.5 16.406 1 94.81 46 GLY B O 1
ATOM 2246 N N . MET B 1 47 ? 19.656 26.625 15.055 1 92.69 47 MET B N 1
ATOM 2247 C CA . MET B 1 47 ? 20.016 27.438 13.898 1 92.69 47 MET B CA 1
ATOM 2248 C C . MET B 1 47 ? 18.906 28.422 13.555 1 92.69 47 MET B C 1
ATOM 2250 O O . MET B 1 47 ? 17.75 28.234 13.93 1 92.69 47 MET B O 1
ATOM 2254 N N . SER B 1 48 ? 19.344 29.531 12.82 1 92.06 48 SER B N 1
ATOM 2255 C CA . SER B 1 48 ? 18.328 30.406 12.234 1 92.06 48 SER B CA 1
ATOM 2256 C C . SER B 1 48 ? 17.688 29.766 11.008 1 92.06 48 SER B C 1
ATOM 2258 O O . SER B 1 48 ? 18.328 28.969 10.32 1 92.06 48 SER B O 1
ATOM 2260 N N . ALA B 1 49 ? 16.438 30.109 10.766 1 89.12 49 ALA B N 1
ATOM 2261 C CA . ALA B 1 49 ? 15.719 29.578 9.602 1 89.12 49 ALA B CA 1
ATOM 2262 C C . ALA B 1 49 ? 16.453 29.922 8.305 1 89.12 49 ALA B C 1
ATOM 2264 O O . ALA B 1 49 ? 16.641 29.062 7.449 1 89.12 49 ALA B O 1
ATOM 2265 N N . PRO B 1 50 ? 17.047 31.125 8.125 1 92 50 PRO B N 1
ATOM 2266 C CA . PRO B 1 50 ? 17.781 31.453 6.902 1 92 50 PRO B CA 1
ATOM 2267 C C . PRO B 1 50 ? 19 30.578 6.691 1 92 50 PRO B C 1
ATOM 2269 O O . PRO B 1 50 ? 19.344 30.234 5.555 1 92 50 PRO B O 1
ATOM 2272 N N . ALA B 1 51 ? 19.578 30.219 7.719 1 92.81 51 ALA B N 1
ATOM 2273 C CA . ALA B 1 51 ? 20.75 29.359 7.613 1 92.81 51 ALA B CA 1
ATOM 2274 C C . ALA B 1 51 ? 20.375 28 7.027 1 92.81 51 ALA B C 1
ATO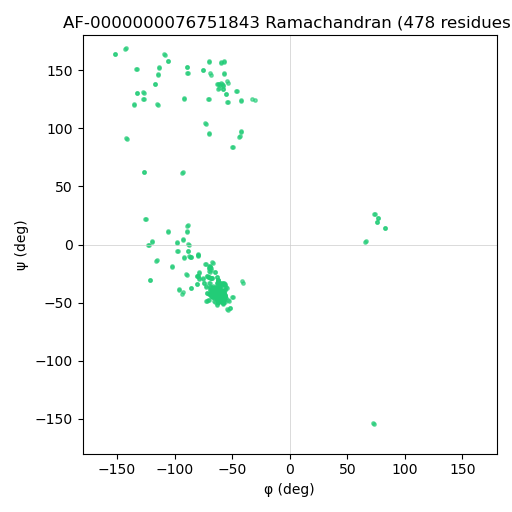M 2276 O O . ALA B 1 51 ? 21.125 27.438 6.227 1 92.81 51 ALA B O 1
ATOM 2277 N N . LEU B 1 52 ? 19.25 27.438 7.461 1 93.56 52 LEU B N 1
ATOM 2278 C CA . LEU B 1 52 ? 18.828 26.125 6.965 1 93.56 52 LEU B CA 1
ATOM 2279 C C . LEU B 1 52 ? 18.438 26.203 5.496 1 93.56 52 LEU B C 1
ATOM 2281 O O . LEU B 1 52 ? 18.625 25.25 4.742 1 93.56 52 LEU B O 1
ATOM 2285 N N . TYR B 1 53 ? 17.969 27.359 5.078 1 93.44 53 TYR B N 1
ATOM 2286 C CA . TYR B 1 53 ? 17.547 27.562 3.697 1 93.44 53 TYR B CA 1
ATOM 2287 C C . TYR B 1 53 ? 18.75 27.547 2.756 1 93.44 53 TYR B C 1
ATOM 2289 O O . TYR B 1 53 ? 18.594 27.359 1.549 1 93.44 53 TYR B O 1
ATOM 2297 N N . ARG B 1 54 ? 19.922 27.75 3.336 1 93.19 54 ARG B N 1
ATOM 2298 C CA . ARG B 1 54 ? 21.141 27.656 2.535 1 93.19 54 ARG B CA 1
ATOM 2299 C C . ARG B 1 54 ? 21.406 26.203 2.131 1 93.19 54 ARG B C 1
ATOM 2301 O O . ARG B 1 54 ? 22.094 25.953 1.147 1 93.19 54 ARG B O 1
ATOM 2308 N N . TYR B 1 55 ? 20.844 25.328 2.887 1 94.5 55 TYR B N 1
ATOM 2309 C CA . TYR B 1 55 ? 21.047 23.922 2.613 1 94.5 55 TYR B CA 1
ATOM 2310 C C . TYR B 1 55 ? 19.906 23.344 1.792 1 94.5 55 TYR B C 1
ATOM 2312 O O . TYR B 1 55 ? 20.125 22.5 0.912 1 94.5 55 TYR B O 1
ATOM 2320 N N . TYR B 1 56 ? 18.719 23.781 2.123 1 94.25 56 TYR B N 1
ATOM 2321 C CA . TYR B 1 56 ? 17.516 23.359 1.412 1 94.25 56 TYR B CA 1
ATOM 2322 C C . TYR B 1 56 ? 16.641 24.547 1.06 1 94.25 56 TYR B C 1
ATOM 2324 O O . TYR B 1 56 ? 16.188 25.281 1.945 1 94.25 56 TYR B O 1
ATOM 2332 N N . ALA B 1 57 ? 16.266 24.578 -0.186 1 92.75 57 ALA B N 1
ATOM 2333 C CA . ALA B 1 57 ? 15.562 25.75 -0.694 1 92.75 57 ALA B CA 1
ATOM 2334 C C . ALA B 1 57 ? 14.094 25.734 -0.281 1 92.75 57 ALA B C 1
ATOM 2336 O O . ALA B 1 57 ? 13.438 26.766 -0.243 1 92.75 57 ALA B O 1
ATOM 2337 N N . SER B 1 58 ? 13.648 24.469 -0.026 1 91.38 58 SER B N 1
ATOM 2338 C CA . SER B 1 58 ? 12.242 24.328 0.335 1 91.38 58 SER B CA 1
ATOM 2339 C C . SER B 1 58 ? 12.008 23.109 1.216 1 91.38 58 SER B C 1
ATOM 2341 O O . SER B 1 58 ? 12.883 22.25 1.331 1 91.38 58 SER B O 1
ATOM 2343 N N . ARG B 1 59 ? 10.906 23.094 1.823 1 90.19 59 ARG B N 1
ATOM 2344 C CA . ARG B 1 59 ? 10.484 21.906 2.576 1 90.19 59 ARG B CA 1
ATOM 2345 C C . ARG B 1 59 ? 10.477 20.672 1.691 1 90.19 59 ARG B C 1
ATOM 2347 O O . ARG B 1 59 ? 10.875 19.594 2.125 1 90.19 59 ARG B O 1
ATOM 2354 N N . GLU B 1 60 ? 10.055 20.859 0.462 1 88.69 60 GLU B N 1
ATOM 2355 C CA . GLU B 1 60 ? 10.008 19.766 -0.493 1 88.69 60 GLU B CA 1
ATOM 2356 C C . GLU B 1 60 ? 11.398 19.203 -0.767 1 88.69 60 GLU B C 1
ATOM 2358 O O . GLU B 1 60 ? 11.578 17.984 -0.857 1 88.69 60 GLU B O 1
ATOM 2363 N N . ASP B 1 61 ? 12.32 20.094 -0.856 1 91 61 ASP B N 1
ATOM 2364 C CA . ASP B 1 61 ? 13.695 19.656 -1.097 1 91 61 ASP B CA 1
ATOM 2365 C C . ASP B 1 61 ? 14.242 18.875 0.091 1 91 61 ASP B C 1
ATOM 2367 O O . ASP B 1 61 ? 14.953 17.875 -0.088 1 91 61 ASP B O 1
ATOM 2371 N N . LEU B 1 62 ? 13.969 19.359 1.245 1 92.75 62 LEU B N 1
ATOM 2372 C CA . LEU B 1 62 ? 14.391 18.672 2.459 1 92.75 62 LEU B CA 1
ATOM 2373 C C . LEU B 1 62 ? 13.797 17.266 2.518 1 92.75 62 LEU B C 1
ATOM 2375 O O . LEU B 1 62 ? 14.516 16.297 2.775 1 92.75 62 LEU B O 1
ATOM 2379 N N . ILE B 1 63 ? 12.547 17.156 2.234 1 91.5 63 ILE B N 1
ATOM 2380 C CA . ILE B 1 63 ? 11.836 15.891 2.301 1 91.5 63 ILE B CA 1
ATOM 2381 C C . ILE B 1 63 ? 12.375 14.945 1.229 1 91.5 63 ILE B C 1
ATOM 2383 O O . ILE B 1 63 ? 12.594 13.758 1.49 1 91.5 63 ILE B O 1
ATOM 2387 N N . ALA B 1 64 ? 12.555 15.477 0.053 1 89.94 64 ALA B N 1
ATOM 2388 C CA . ALA B 1 64 ? 13.117 14.656 -1.024 1 89.94 64 ALA B CA 1
ATOM 2389 C C . ALA B 1 64 ? 14.461 14.07 -0.623 1 89.94 64 ALA B C 1
ATOM 2391 O O . ALA B 1 64 ? 14.734 12.898 -0.879 1 89.94 64 ALA B O 1
ATOM 2392 N N . ALA B 1 65 ? 15.258 14.891 -0.015 1 91.44 65 ALA B N 1
ATOM 2393 C CA . ALA B 1 65 ? 16.578 14.43 0.418 1 91.44 65 ALA B CA 1
ATOM 2394 C C . ALA B 1 65 ? 16.453 13.352 1.492 1 91.44 65 ALA B C 1
ATOM 2396 O O . ALA B 1 65 ? 17.219 12.383 1.488 1 91.44 65 ALA B O 1
ATOM 2397 N N . LEU B 1 66 ? 15.57 13.562 2.412 1 93.69 66 LEU B N 1
ATOM 2398 C CA . LEU B 1 66 ? 15.344 12.57 3.459 1 93.69 66 LEU B CA 1
ATOM 2399 C C . LEU B 1 66 ? 14.875 11.25 2.861 1 93.69 66 LEU B C 1
ATOM 2401 O O . LEU B 1 66 ? 15.352 10.18 3.252 1 93.69 66 LEU B O 1
ATOM 2405 N N . VAL B 1 67 ? 13.969 11.273 1.938 1 91.75 67 VAL B N 1
ATOM 2406 C CA . VAL B 1 67 ? 13.461 10.078 1.262 1 91.75 67 VAL B CA 1
ATOM 2407 C C . VAL B 1 67 ? 14.609 9.352 0.571 1 91.75 67 VAL B C 1
ATOM 2409 O O . VAL B 1 67 ? 14.734 8.133 0.671 1 91.75 67 VAL B O 1
ATOM 2412 N N . ASP B 1 68 ? 15.445 10.102 -0.079 1 90.5 68 ASP B N 1
ATOM 2413 C CA . ASP B 1 68 ? 16.594 9.508 -0.751 1 90.5 68 ASP B CA 1
ATOM 2414 C C . ASP B 1 68 ? 17.5 8.789 0.245 1 90.5 68 ASP B C 1
ATOM 2416 O O . ASP B 1 68 ? 17.953 7.672 -0.014 1 90.5 68 ASP B O 1
ATOM 2420 N N . GLU B 1 69 ? 17.75 9.414 1.285 1 93.19 69 GLU B N 1
ATOM 2421 C CA . GLU B 1 69 ? 18.594 8.828 2.311 1 93.19 69 GLU B CA 1
ATOM 2422 C C . GLU B 1 69 ? 18 7.535 2.855 1 93.19 69 GLU B C 1
ATOM 2424 O O . GLU B 1 69 ? 18.719 6.562 3.096 1 93.19 69 GLU B O 1
ATOM 2429 N N . LEU B 1 70 ? 16.734 7.551 3.07 1 94.5 70 LEU B N 1
ATOM 2430 C CA . LEU B 1 70 ? 16.047 6.375 3.594 1 94.5 70 LEU B CA 1
ATOM 2431 C C . LEU B 1 70 ? 16.094 5.23 2.586 1 94.5 70 LEU B C 1
ATOM 2433 O O . LEU B 1 70 ? 16.266 4.07 2.965 1 94.5 70 LEU B O 1
ATOM 2437 N N . LYS B 1 71 ? 15.93 5.547 1.352 1 92.56 71 LYS B N 1
ATOM 2438 C CA . LYS B 1 71 ? 16.031 4.527 0.314 1 92.56 71 LYS B CA 1
ATOM 2439 C C . LYS B 1 71 ? 17.438 3.914 0.286 1 92.56 71 LYS B C 1
ATOM 2441 O O . LYS B 1 71 ? 17.578 2.701 0.118 1 92.56 71 LYS B O 1
ATOM 2446 N N . VAL B 1 72 ? 18.453 4.754 0.406 1 93.38 72 VAL B N 1
ATOM 2447 C CA . VAL B 1 72 ? 19.828 4.273 0.434 1 93.38 72 VAL B CA 1
ATOM 2448 C C . VAL B 1 72 ? 20.031 3.348 1.63 1 93.38 72 VAL B C 1
ATOM 2450 O O . VAL B 1 72 ? 20.594 2.256 1.49 1 93.38 72 VAL B O 1
ATOM 2453 N N . GLU B 1 73 ? 19.562 3.795 2.758 1 95.56 73 GLU B N 1
ATOM 2454 C CA . GLU B 1 73 ? 19.672 2.986 3.971 1 95.56 73 GLU B CA 1
ATOM 2455 C C . GLU B 1 73 ? 19 1.625 3.783 1 95.56 73 GLU B C 1
ATOM 2457 O O . GLU B 1 73 ? 19.594 0.594 4.125 1 95.56 73 GLU B O 1
ATOM 2462 N N . LEU B 1 74 ? 17.812 1.611 3.285 1 95.5 74 LEU B N 1
ATOM 2463 C CA . LEU B 1 74 ? 17.078 0.372 3.037 1 95.5 74 LEU B CA 1
ATOM 2464 C C . LEU B 1 74 ? 17.828 -0.513 2.049 1 95.5 74 LEU B C 1
ATOM 2466 O O . LEU B 1 74 ? 17.984 -1.717 2.271 1 95.5 74 LEU B O 1
ATOM 2470 N N . SER B 1 75 ? 18.328 0.089 0.979 1 95.31 75 SER B N 1
ATOM 2471 C CA . SER B 1 75 ? 19.078 -0.667 -0.024 1 95.31 75 SER B CA 1
ATOM 2472 C C . SER B 1 75 ? 20.312 -1.32 0.582 1 95.31 75 SER B C 1
ATOM 2474 O O . SER B 1 75 ? 20.594 -2.49 0.314 1 95.31 75 SER B O 1
ATOM 2476 N N . GLU B 1 76 ? 21.016 -0.567 1.398 1 96.31 76 GLU B N 1
ATOM 2477 C CA . GLU B 1 76 ? 22.203 -1.094 2.043 1 96.31 76 GLU B CA 1
ATOM 2478 C C . GLU B 1 76 ? 21.875 -2.254 2.975 1 96.31 76 GLU B C 1
ATOM 2480 O O . GLU B 1 76 ? 22.609 -3.244 3.033 1 96.31 76 GLU B O 1
ATOM 2485 N N . ALA B 1 77 ? 20.812 -2.131 3.701 1 96.94 77 ALA B N 1
ATOM 2486 C CA . ALA B 1 77 ? 20.359 -3.207 4.578 1 96.94 77 ALA B CA 1
ATOM 2487 C C . ALA B 1 77 ? 20.047 -4.473 3.783 1 96.94 77 ALA B C 1
ATOM 2489 O O . ALA B 1 77 ? 20.438 -5.574 4.18 1 96.94 77 ALA B O 1
ATOM 2490 N N . LEU B 1 78 ? 19.375 -4.332 2.695 1 97.06 78 LEU B N 1
ATOM 2491 C CA . LEU B 1 78 ? 19.031 -5.465 1.847 1 97.06 78 LEU B CA 1
ATOM 2492 C C . LEU B 1 78 ? 20.266 -6.102 1.24 1 97.06 78 LEU B C 1
ATOM 2494 O O . LEU B 1 78 ? 20.391 -7.328 1.198 1 97.06 78 LEU B O 1
ATOM 2498 N N . GLU B 1 79 ? 21.203 -5.258 0.764 1 96.69 79 GLU B N 1
ATOM 2499 C CA . GLU B 1 79 ? 22.438 -5.75 0.147 1 96.69 79 GLU B CA 1
ATOM 2500 C C . GLU B 1 79 ? 23.281 -6.539 1.146 1 96.69 79 GLU B C 1
ATOM 2502 O O . GLU B 1 79 ? 23.844 -7.574 0.803 1 96.69 79 GLU B O 1
ATOM 2507 N N . LYS B 1 80 ? 23.344 -5.992 2.324 1 97.31 80 LYS B N 1
ATOM 2508 C CA . LYS B 1 80 ? 24.094 -6.684 3.371 1 97.31 80 LYS B CA 1
ATOM 2509 C C . LYS B 1 80 ? 23.531 -8.086 3.609 1 97.31 80 LYS B C 1
ATOM 2511 O O . LYS B 1 80 ? 24.281 -9.055 3.666 1 97.31 80 LYS B O 1
ATOM 2516 N N . VAL B 1 81 ? 22.234 -8.219 3.746 1 96.69 81 VAL B N 1
ATOM 2517 C CA . VAL B 1 81 ? 21.578 -9.5 3.977 1 96.69 81 VAL B CA 1
ATOM 2518 C C . VAL B 1 81 ? 21.75 -10.398 2.756 1 96.69 81 VAL B C 1
ATOM 2520 O O . VAL B 1 81 ? 22.016 -11.602 2.891 1 96.69 81 VAL B O 1
ATOM 2523 N N . ARG B 1 82 ? 21.547 -9.82 1.594 1 95.88 82 ARG B N 1
ATOM 2524 C CA . ARG B 1 82 ? 21.734 -10.555 0.343 1 95.88 82 ARG B CA 1
ATOM 2525 C C . ARG B 1 82 ? 23.109 -11.203 0.277 1 95.88 82 ARG B C 1
ATOM 2527 O O . ARG B 1 82 ? 23.234 -12.398 0.019 1 95.88 82 ARG B O 1
ATOM 2534 N N . ASP B 1 83 ? 24.141 -10.414 0.588 1 96.44 83 ASP B N 1
ATOM 2535 C CA . ASP B 1 83 ? 25.516 -10.828 0.392 1 96.44 83 ASP B CA 1
ATOM 2536 C C . ASP B 1 83 ? 25.922 -11.883 1.425 1 96.44 83 ASP B C 1
ATOM 2538 O O . ASP B 1 83 ? 26.938 -12.578 1.246 1 96.44 83 ASP B O 1
ATOM 2542 N N . ALA B 1 84 ? 25.188 -12 2.449 1 97.06 84 ALA B N 1
ATOM 2543 C CA . ALA B 1 84 ? 25.5 -12.953 3.512 1 97.06 84 ALA B CA 1
ATOM 2544 C C . ALA B 1 84 ? 24.891 -14.32 3.203 1 97.06 84 ALA B C 1
ATOM 2546 O O . ALA B 1 84 ? 25.172 -15.297 3.908 1 97.06 84 ALA B O 1
ATOM 2547 N N . GLN B 1 85 ? 24.031 -14.438 2.203 1 95.5 85 GLN B N 1
ATOM 2548 C CA . GLN B 1 85 ? 23.328 -15.688 1.911 1 95.5 85 GLN B CA 1
ATOM 2549 C C . GLN B 1 85 ? 24.141 -16.547 0.943 1 95.5 85 GLN B C 1
ATOM 2551 O O . GLN B 1 85 ? 24.828 -16.031 0.072 1 95.5 85 GLN B O 1
ATOM 2556 N N . PRO B 1 86 ? 23.984 -17.828 0.971 1 93.75 86 PRO B N 1
ATOM 2557 C CA . PRO B 1 86 ? 24.828 -18.75 0.195 1 93.75 86 PRO B CA 1
ATOM 2558 C C . PRO B 1 86 ? 24.25 -19.031 -1.195 1 93.75 86 PRO B C 1
ATOM 2560 O O . PRO B 1 86 ? 24.969 -19.5 -2.076 1 93.75 86 PRO B O 1
ATOM 2563 N N . ASP B 1 87 ? 23 -18.906 -1.377 1 93.69 87 ASP B N 1
ATOM 2564 C CA . ASP B 1 87 ? 22.375 -19.266 -2.646 1 93.69 87 ASP B CA 1
ATOM 2565 C C . ASP B 1 87 ? 21.234 -18.297 -2.992 1 93.69 87 ASP B C 1
ATOM 2567 O O . ASP B 1 87 ? 20.812 -17.516 -2.146 1 93.69 87 ASP B O 1
ATOM 2571 N N . LEU B 1 88 ? 20.781 -18.375 -4.164 1 93.62 88 LEU B N 1
ATOM 2572 C CA . LEU B 1 88 ? 19.875 -17.406 -4.754 1 93.62 88 LEU B CA 1
ATOM 2573 C C . LEU B 1 88 ? 18.531 -17.422 -4.035 1 93.62 88 LEU B C 1
ATOM 2575 O O . LEU B 1 88 ? 17.938 -16.375 -3.787 1 93.62 88 LEU B O 1
ATOM 2579 N N . VAL B 1 89 ? 18.047 -18.594 -3.693 1 93.88 89 VAL B N 1
ATOM 2580 C CA . VAL B 1 89 ? 16.75 -18.703 -3.045 1 93.88 89 VAL B CA 1
ATOM 2581 C C . VAL B 1 89 ? 16.797 -18.094 -1.651 1 93.88 89 VAL B C 1
ATOM 2583 O O . VAL B 1 89 ? 15.914 -17.312 -1.271 1 93.88 89 VAL B O 1
ATOM 2586 N N . SER B 1 90 ? 17.875 -18.359 -0.914 1 95.19 90 SER B N 1
ATOM 2587 C CA . SER B 1 90 ? 18.062 -17.75 0.396 1 95.19 90 SER B CA 1
ATOM 2588 C C . SER B 1 90 ? 18.172 -16.234 0.286 1 95.19 90 SER B C 1
ATOM 2590 O O . SER B 1 90 ? 17.672 -15.508 1.151 1 95.19 90 SER B O 1
ATOM 2592 N N . LYS B 1 91 ? 18.859 -15.766 -0.745 1 96.19 91 LYS B N 1
ATOM 2593 C CA . LYS B 1 91 ? 18.953 -14.328 -0.986 1 96.19 91 LYS B CA 1
ATOM 2594 C C . LYS B 1 91 ? 17.562 -13.711 -1.135 1 96.19 91 LYS B C 1
ATOM 2596 O O . LYS B 1 91 ? 17.25 -12.703 -0.502 1 96.19 91 LYS B O 1
ATOM 2601 N N . LEU B 1 92 ? 16.688 -14.344 -1.946 1 94.81 92 LEU B N 1
ATOM 2602 C CA . LEU B 1 92 ? 15.344 -13.836 -2.197 1 94.81 92 LEU B CA 1
ATOM 2603 C C . LEU B 1 92 ? 14.523 -13.812 -0.912 1 94.81 92 LEU B C 1
ATOM 2605 O O . LEU B 1 92 ? 13.898 -12.805 -0.587 1 94.81 92 LEU B O 1
ATOM 2609 N N . LEU B 1 93 ? 14.57 -14.906 -0.162 1 95.69 93 LEU B N 1
ATOM 2610 C CA . LEU B 1 93 ? 13.789 -15.031 1.061 1 95.69 93 LEU B CA 1
ATOM 2611 C C . LEU B 1 93 ? 14.25 -14.023 2.111 1 95.69 93 LEU B C 1
ATOM 2613 O O . LEU B 1 93 ? 13.445 -13.273 2.658 1 95.69 93 LEU B O 1
ATOM 2617 N N . GLU B 1 94 ? 15.516 -13.953 2.346 1 96.75 94 GLU B N 1
ATOM 2618 C CA . GLU B 1 94 ? 16.031 -13.133 3.438 1 96.75 94 GLU B CA 1
ATOM 2619 C C . GLU B 1 94 ? 15.969 -11.648 3.096 1 96.75 94 GLU B C 1
ATOM 2621 O O . GLU B 1 94 ? 15.758 -10.812 3.977 1 96.75 94 GLU B O 1
ATOM 2626 N N . CYS B 1 95 ? 16.141 -11.305 1.831 1 96.75 95 CYS B N 1
ATOM 2627 C CA . CYS B 1 95 ? 15.922 -9.922 1.427 1 96.75 95 CYS B CA 1
ATOM 2628 C C . CYS B 1 95 ? 14.477 -9.508 1.651 1 96.75 95 CYS B C 1
ATOM 2630 O O . CYS B 1 95 ? 14.203 -8.398 2.117 1 96.75 95 CYS B O 1
ATOM 2632 N N . SER B 1 96 ? 13.531 -10.383 1.309 1 97 96 SER B N 1
ATOM 2633 C CA . SER B 1 96 ? 12.117 -10.094 1.529 1 97 96 SER B CA 1
ATOM 2634 C C . SER B 1 96 ? 11.812 -9.922 3.014 1 97 96 SER B C 1
ATOM 2636 O O . SER B 1 96 ? 11.102 -8.992 3.4 1 97 96 SER B O 1
ATOM 2638 N N . ARG B 1 97 ? 12.398 -10.766 3.848 1 97.56 97 ARG B N 1
ATOM 2639 C CA . ARG B 1 97 ? 12.203 -10.688 5.293 1 97.56 97 ARG B CA 1
ATOM 2640 C C . ARG B 1 97 ? 12.828 -9.422 5.859 1 97.56 97 ARG B C 1
ATOM 2642 O O . ARG B 1 97 ? 12.273 -8.797 6.762 1 97.56 97 ARG B O 1
ATOM 2649 N N . GLU B 1 98 ? 13.984 -9.062 5.344 1 97.81 98 GLU B N 1
ATOM 2650 C CA . GLU B 1 98 ? 14.641 -7.832 5.785 1 97.81 98 GLU B CA 1
ATOM 2651 C C . GLU B 1 98 ? 13.82 -6.605 5.41 1 97.81 98 GLU B C 1
ATOM 2653 O O . GLU B 1 98 ? 13.734 -5.645 6.18 1 97.81 98 GLU B O 1
ATOM 2658 N N . PHE B 1 99 ? 13.266 -6.668 4.242 1 97 99 PHE B N 1
ATOM 2659 C CA . PHE B 1 99 ? 12.398 -5.578 3.822 1 97 99 PHE B CA 1
ATOM 2660 C C . PHE B 1 99 ? 11.25 -5.395 4.801 1 97 99 PHE B C 1
ATOM 2662 O O . PHE B 1 99 ? 10.984 -4.277 5.258 1 97 99 PHE B O 1
ATOM 2669 N N . ARG B 1 100 ? 10.586 -6.434 5.137 1 97.5 100 ARG B N 1
ATOM 2670 C CA . ARG B 1 100 ? 9.5 -6.383 6.113 1 97.5 100 ARG B CA 1
ATOM 2671 C C . ARG B 1 100 ? 10 -5.875 7.461 1 97.5 100 ARG B C 1
ATOM 2673 O O . ARG B 1 100 ? 9.383 -5.004 8.07 1 97.5 100 ARG B O 1
ATOM 2680 N N . ARG B 1 101 ? 11.109 -6.418 7.891 1 97.38 101 ARG B N 1
ATOM 2681 C CA . ARG B 1 101 ? 11.664 -6.039 9.188 1 97.38 101 ARG B CA 1
ATOM 2682 C C . ARG B 1 101 ? 11.938 -4.543 9.242 1 97.38 101 ARG B C 1
ATOM 2684 O O . ARG B 1 101 ? 11.578 -3.875 10.219 1 97.38 101 ARG B O 1
ATOM 2691 N N . TRP B 1 102 ? 12.609 -4.066 8.25 1 97.31 102 TRP B N 1
ATOM 2692 C CA . TRP B 1 102 ? 12.922 -2.643 8.188 1 97.31 102 TRP B CA 1
ATOM 2693 C C . TRP B 1 102 ? 11.648 -1.808 8.219 1 97.31 102 TRP B C 1
ATOM 2695 O O . TRP B 1 102 ? 11.562 -0.818 8.953 1 97.31 102 TRP B O 1
ATOM 2705 N N . ALA B 1 103 ? 10.664 -2.158 7.406 1 95.94 103 ALA B N 1
ATOM 2706 C CA . ALA B 1 103 ? 9.398 -1.435 7.324 1 95.94 103 ALA B CA 1
ATOM 2707 C C . ALA B 1 103 ? 8.688 -1.414 8.672 1 95.94 103 ALA B C 1
ATOM 2709 O O . ALA B 1 103 ? 8.164 -0.379 9.086 1 95.94 103 ALA B O 1
ATOM 2710 N N . MET B 1 104 ? 8.719 -2.531 9.43 1 95.19 104 MET B N 1
ATOM 2711 C CA . MET B 1 104 ? 8.031 -2.652 10.719 1 95.19 104 MET B CA 1
ATOM 2712 C C . MET B 1 104 ? 8.781 -1.897 11.805 1 95.19 104 MET B C 1
ATOM 2714 O O . MET B 1 104 ? 8.172 -1.377 12.742 1 95.19 104 MET B O 1
ATOM 2718 N N . THR B 1 105 ? 10.062 -1.804 11.656 1 96.12 105 THR B N 1
ATOM 2719 C CA . THR B 1 105 ? 10.891 -1.107 12.633 1 96.12 105 THR B CA 1
ATOM 2720 C C . THR B 1 105 ? 10.836 0.402 12.414 1 96.12 105 THR B C 1
ATOM 2722 O O . THR B 1 105 ? 11.016 1.179 13.352 1 96.12 105 THR B O 1
ATOM 2725 N N . ASN B 1 106 ? 10.57 0.768 11.164 1 95.25 106 ASN B N 1
ATOM 2726 C CA . ASN B 1 106 ? 10.578 2.176 10.781 1 95.25 106 ASN B CA 1
ATOM 2727 C C . ASN B 1 106 ? 9.273 2.574 10.094 1 95.25 106 ASN B C 1
ATOM 2729 O O . ASN B 1 106 ? 9.281 3.068 8.969 1 95.25 106 ASN B O 1
ATOM 2733 N N . PRO B 1 107 ? 8.156 2.486 10.773 1 92.38 107 PRO B N 1
ATOM 2734 C CA . PRO B 1 107 ? 6.871 2.693 10.094 1 92.38 107 PRO B CA 1
ATOM 2735 C C . PRO B 1 107 ? 6.699 4.121 9.586 1 92.38 107 PRO B C 1
ATOM 2737 O O . PRO B 1 107 ? 6.121 4.332 8.516 1 92.38 107 PRO B O 1
ATOM 2740 N N . ALA B 1 108 ? 7.164 5.148 10.328 1 91.12 108 ALA B N 1
ATOM 2741 C CA . ALA B 1 108 ? 7.055 6.531 9.867 1 91.12 108 ALA B CA 1
ATOM 2742 C C . ALA B 1 108 ? 7.891 6.754 8.609 1 91.12 108 ALA B C 1
ATOM 2744 O O . ALA B 1 108 ? 7.43 7.379 7.652 1 91.12 108 ALA B O 1
ATOM 2745 N N . GLU B 1 109 ? 9.086 6.215 8.633 1 93.88 109 GLU B N 1
ATOM 2746 C CA . GLU B 1 109 ? 9.992 6.34 7.5 1 93.88 109 GLU B CA 1
ATOM 2747 C C . GLU B 1 109 ? 9.445 5.613 6.273 1 93.88 109 GLU B C 1
ATOM 2749 O O . GLU B 1 109 ? 9.5 6.137 5.16 1 93.88 109 GLU B O 1
ATOM 2754 N N . PHE B 1 110 ? 8.922 4.418 6.527 1 93.12 110 PHE B N 1
ATOM 2755 C CA . PHE B 1 110 ? 8.328 3.646 5.441 1 93.12 110 PHE B CA 1
ATOM 2756 C C . PHE B 1 110 ? 7.172 4.41 4.805 1 93.12 110 PHE B C 1
ATOM 2758 O O . PHE B 1 110 ? 7.09 4.516 3.58 1 93.12 110 PHE B O 1
ATOM 2765 N N . THR B 1 111 ? 6.359 4.93 5.641 1 89.25 111 THR B N 1
ATOM 2766 C CA . THR B 1 111 ? 5.207 5.684 5.164 1 89.25 111 THR B CA 1
ATOM 2767 C C . THR B 1 111 ? 5.648 6.879 4.328 1 89.25 111 THR B C 1
ATOM 2769 O O . THR B 1 111 ? 5.109 7.117 3.244 1 89.25 111 THR B O 1
ATOM 2772 N N . LEU B 1 112 ? 6.645 7.566 4.797 1 89.81 112 LEU B N 1
ATOM 2773 C CA . LEU B 1 112 ? 7.152 8.719 4.062 1 89.81 112 LEU B CA 1
ATOM 2774 C C . LEU B 1 112 ? 7.672 8.305 2.689 1 89.81 112 LEU B C 1
ATOM 2776 O O . LEU B 1 112 ? 7.289 8.883 1.673 1 89.81 112 LEU B O 1
ATOM 2780 N N . VAL B 1 113 ? 8.477 7.297 2.631 1 89.06 113 VAL B N 1
ATOM 2781 C CA . VAL B 1 113 ? 9.125 6.855 1.402 1 89.06 113 VAL B CA 1
ATOM 2782 C C . VAL B 1 113 ? 8.07 6.418 0.388 1 89.06 113 VAL B C 1
ATOM 2784 O O . VAL B 1 113 ? 8.203 6.672 -0.81 1 89.06 113 VAL B O 1
ATOM 2787 N N . PHE B 1 114 ? 7.02 5.934 0.861 1 83.94 114 PHE B N 1
ATOM 2788 C CA . PHE B 1 114 ? 6.105 5.262 -0.055 1 83.94 114 PHE B CA 1
ATOM 2789 C C . PHE B 1 114 ? 4.914 6.156 -0.384 1 83.94 114 PHE B C 1
ATOM 2791 O O . PHE B 1 114 ? 4.25 5.965 -1.405 1 83.94 114 PHE B O 1
ATOM 2798 N N . THR B 1 115 ? 4.707 7.164 0.452 1 82.56 115 THR B N 1
ATOM 2799 C CA . THR B 1 115 ? 3.508 7.957 0.207 1 82.56 115 THR B CA 1
ATOM 2800 C C . THR B 1 115 ? 3.873 9.391 -0.17 1 82.56 115 THR B C 1
ATOM 2802 O O . THR B 1 115 ? 3.041 10.133 -0.698 1 82.56 115 THR B O 1
ATOM 2805 N N . ALA B 1 116 ? 5.082 9.82 0.025 1 77.5 116 ALA B N 1
ATOM 2806 C CA . ALA B 1 116 ? 5.469 11.219 -0.083 1 77.5 116 ALA B CA 1
ATOM 2807 C C . ALA B 1 116 ? 5.121 11.781 -1.46 1 77.5 116 ALA B C 1
ATOM 2809 O O . ALA B 1 116 ? 4.59 12.891 -1.572 1 77.5 116 ALA B O 1
ATOM 2810 N N . SER B 1 117 ? 5.355 11.031 -2.498 1 70.62 117 SER B N 1
ATOM 2811 C CA . SER B 1 117 ? 5.113 11.508 -3.857 1 70.62 117 SER B CA 1
ATOM 2812 C C . SER B 1 117 ? 3.621 11.656 -4.133 1 70.62 117 SER B C 1
ATOM 2814 O O . SER B 1 117 ? 3.199 12.594 -4.805 1 70.62 117 SER B O 1
ATOM 2816 N N . ALA B 1 118 ? 2.908 10.82 -3.551 1 68.94 118 ALA B N 1
ATOM 2817 C CA . ALA B 1 118 ? 1.469 10.812 -3.791 1 68.94 118 ALA B CA 1
ATOM 2818 C C . ALA B 1 118 ? 0.799 12.031 -3.162 1 68.94 118 ALA B C 1
ATOM 2820 O O . ALA B 1 118 ? -0.204 12.531 -3.674 1 68.94 118 ALA B O 1
ATOM 2821 N N . ILE B 1 119 ? 1.44 12.484 -2.127 1 66.56 119 ILE B N 1
ATOM 2822 C CA . ILE B 1 119 ? 0.785 13.594 -1.438 1 66.56 119 ILE B CA 1
ATOM 2823 C C . ILE B 1 119 ? 1.517 14.898 -1.745 1 66.56 119 ILE B C 1
ATOM 2825 O O . ILE B 1 119 ? 1.293 15.914 -1.082 1 66.56 119 ILE B O 1
ATOM 2829 N N . GLY B 1 120 ? 2.363 14.75 -2.691 1 67.44 120 GLY B N 1
ATOM 2830 C CA . GLY B 1 120 ? 2.98 15.961 -3.217 1 67.44 120 GLY B CA 1
ATOM 2831 C C . GLY B 1 120 ? 4.051 16.531 -2.303 1 67.44 120 GLY B C 1
ATOM 2832 O O . GLY B 1 120 ? 4.277 17.734 -2.283 1 67.44 120 GLY B O 1
ATOM 2833 N N . LEU B 1 121 ? 4.488 15.703 -1.475 1 66.56 121 LEU B N 1
ATOM 2834 C CA . LEU B 1 121 ? 5.473 16.203 -0.524 1 66.56 121 LEU B CA 1
ATOM 2835 C C . LEU B 1 121 ? 6.855 16.266 -1.164 1 66.56 121 LEU B C 1
ATOM 2837 O O . LEU B 1 121 ? 7.73 17 -0.684 1 66.56 121 LEU B O 1
ATOM 2841 N N . ASP B 1 122 ? 6.977 15.398 -2.115 1 60.91 122 ASP B N 1
ATOM 2842 C CA . ASP B 1 122 ? 8.266 15.461 -2.803 1 60.91 122 ASP B CA 1
ATOM 2843 C C . ASP B 1 122 ? 8.086 15.836 -4.27 1 60.91 122 ASP B C 1
ATOM 2845 O O . ASP B 1 122 ? 6.973 15.789 -4.797 1 60.91 122 ASP B O 1
ATOM 2849 N N . ARG B 1 123 ? 8.961 16.703 -4.773 1 58.75 123 ARG B N 1
ATOM 2850 C CA . ARG B 1 123 ? 8.875 17.141 -6.164 1 58.75 123 ARG B CA 1
ATOM 2851 C C . ARG B 1 123 ? 9.32 16.031 -7.109 1 58.75 123 ARG B C 1
ATOM 2853 O O . ARG B 1 123 ? 10.43 15.508 -6.98 1 58.75 123 ARG B O 1
ATOM 2860 N N . PRO B 1 124 ? 8.164 15.438 -7.734 1 55.56 124 PRO B N 1
ATOM 2861 C CA . PRO B 1 124 ? 8.656 14.516 -8.758 1 55.56 124 PRO B CA 1
ATOM 2862 C C . PRO B 1 124 ? 9.82 15.086 -9.555 1 55.56 124 PRO B C 1
ATOM 2864 O O . PRO B 1 124 ? 9.906 16.297 -9.75 1 55.56 124 PRO B O 1
ATOM 2867 N N . ARG B 1 125 ? 10.875 14.367 -9.555 1 53.94 125 ARG B N 1
ATOM 2868 C CA . ARG B 1 125 ? 11.938 14.82 -10.445 1 53.94 125 ARG B CA 1
ATOM 2869 C C . ARG B 1 125 ? 11.375 15.227 -11.805 1 53.94 125 ARG B C 1
ATOM 2871 O O . ARG B 1 125 ? 10.594 14.484 -12.406 1 53.94 125 ARG B O 1
ATOM 2878 N N . GLU B 1 126 ? 11.062 16.516 -11.93 1 51.53 126 GLU B N 1
ATOM 2879 C CA . GLU B 1 126 ? 10.461 17.094 -13.125 1 51.53 126 GLU B CA 1
ATOM 2880 C C . GLU B 1 126 ? 11.07 16.516 -14.398 1 51.53 126 GLU B C 1
ATOM 2882 O O . GLU B 1 126 ? 10.414 16.484 -15.445 1 51.53 126 GLU B O 1
ATOM 2887 N N . ASP B 1 127 ? 12.297 16.203 -14.312 1 46.59 127 ASP B N 1
ATOM 2888 C CA . ASP B 1 127 ? 12.984 15.977 -15.578 1 46.59 127 ASP B CA 1
ATOM 2889 C C . ASP B 1 127 ? 12.859 14.523 -16.031 1 46.59 127 ASP B C 1
ATOM 2891 O O . ASP B 1 127 ? 13.453 14.125 -17.031 1 46.59 127 ASP B O 1
ATOM 2895 N N . GLY B 1 128 ? 11.945 13.883 -15.445 1 52.38 128 GLY B N 1
ATOM 2896 C CA . GLY B 1 128 ? 11.828 12.508 -15.898 1 52.38 128 GLY B CA 1
ATOM 2897 C C . GLY B 1 128 ? 13.039 11.664 -15.57 1 52.38 128 GLY B C 1
ATOM 2898 O O . GLY B 1 128 ? 13.203 10.555 -16.094 1 52.38 128 GLY B O 1
ATOM 2899 N N . SER B 1 129 ? 13.969 12.266 -14.906 1 53.75 129 SER B N 1
ATOM 2900 C CA . SER B 1 129 ? 15.227 11.57 -14.656 1 53.75 129 SER B CA 1
ATOM 2901 C C . SER B 1 129 ? 15.039 10.414 -13.688 1 53.75 129 SER B C 1
ATOM 2903 O O . SER B 1 129 ? 14.086 10.406 -12.898 1 53.75 129 SER B O 1
ATOM 2905 N N . VAL B 1 130 ? 15.797 9.508 -13.984 1 57.75 130 VAL B N 1
ATOM 2906 C CA . VAL B 1 130 ? 15.859 8.273 -13.211 1 57.75 130 VAL B CA 1
ATOM 2907 C C . VAL B 1 130 ? 16.094 8.594 -11.734 1 57.75 130 VAL B C 1
ATOM 2909 O O . VAL B 1 130 ? 16.906 9.469 -11.406 1 57.75 130 VAL B O 1
ATOM 2912 N N . ASP B 1 131 ? 15.273 8.195 -10.883 1 72.12 131 ASP B N 1
ATOM 2913 C CA . ASP B 1 131 ? 15.516 8.188 -9.445 1 72.12 131 ASP B CA 1
ATOM 2914 C C . ASP B 1 131 ? 16.562 7.133 -9.07 1 72.12 131 ASP B C 1
ATOM 2916 O O . ASP B 1 131 ? 16.219 5.957 -8.891 1 72.12 131 ASP B O 1
ATOM 2920 N N . PRO B 1 132 ? 17.859 7.566 -8.945 1 71.94 132 PRO B N 1
ATOM 2921 C CA . PRO B 1 132 ? 18.906 6.574 -8.719 1 71.94 132 PRO B CA 1
ATOM 2922 C C . PRO B 1 132 ? 18.672 5.742 -7.461 1 71.94 132 PRO B C 1
ATOM 2924 O O . PRO B 1 132 ? 19 4.551 -7.434 1 71.94 132 PRO B O 1
ATOM 2927 N N . THR B 1 133 ? 18.125 6.387 -6.516 1 75.12 133 THR B N 1
ATOM 2928 C CA . THR B 1 133 ? 17.938 5.66 -5.262 1 75.12 133 THR B CA 1
ATOM 2929 C C . THR B 1 133 ? 16.812 4.637 -5.398 1 75.12 133 THR B C 1
ATOM 2931 O O . THR B 1 133 ? 16.906 3.529 -4.859 1 75.12 133 THR B O 1
ATOM 2934 N N . GLY B 1 134 ? 15.812 5.035 -6.156 1 75.88 134 GLY B N 1
ATOM 2935 C CA . GLY B 1 134 ? 14.75 4.082 -6.457 1 75.88 134 GLY B CA 1
ATOM 2936 C C . GLY B 1 134 ? 15.227 2.914 -7.301 1 75.88 134 GLY B C 1
ATOM 2937 O O . GLY B 1 134 ? 14.836 1.77 -7.059 1 75.88 134 GLY B O 1
ATOM 2938 N N . GLU B 1 135 ? 16.078 3.232 -8.18 1 75.69 135 GLU B N 1
ATOM 2939 C CA . GLU B 1 135 ? 16.656 2.197 -9.039 1 75.69 135 GLU B CA 1
ATOM 2940 C C . GLU B 1 135 ? 17.5 1.221 -8.234 1 75.69 135 GLU B C 1
ATOM 2942 O O . GLU B 1 135 ? 17.453 0.009 -8.453 1 75.69 135 GLU B O 1
ATOM 2947 N N . ARG B 1 136 ? 18.266 1.784 -7.363 1 80.31 136 ARG B N 1
ATOM 2948 C CA . ARG B 1 136 ? 19.125 0.933 -6.535 1 80.31 136 ARG B CA 1
ATOM 2949 C C . ARG B 1 136 ? 18.281 -0.022 -5.691 1 80.31 136 ARG B C 1
ATOM 2951 O O . ARG B 1 136 ? 18.578 -1.215 -5.613 1 80.31 136 ARG B O 1
ATOM 2958 N N . PHE B 1 137 ? 17.281 0.46 -5.102 1 81.31 137 PHE B N 1
ATOM 2959 C CA . PHE B 1 137 ? 16.375 -0.348 -4.281 1 81.31 137 PHE B CA 1
ATOM 2960 C C . PHE B 1 137 ? 15.688 -1.413 -5.125 1 81.31 137 PHE B C 1
ATOM 2962 O O . PHE B 1 137 ? 15.734 -2.6 -4.797 1 81.31 137 PHE B O 1
ATOM 2969 N N . GLY B 1 138 ? 15.133 -1.02 -6.246 1 79.12 138 GLY B N 1
ATOM 2970 C CA . GLY B 1 138 ? 14.477 -1.94 -7.16 1 79.12 138 GLY B CA 1
ATOM 2971 C C . GLY B 1 138 ? 15.414 -2.98 -7.738 1 79.12 138 GLY B C 1
ATOM 2972 O O . GLY B 1 138 ? 15.023 -4.129 -7.957 1 79.12 138 GLY B O 1
ATOM 2973 N N . ASN B 1 139 ? 16.609 -2.646 -7.891 1 82.75 139 ASN B N 1
ATOM 2974 C CA . ASN B 1 139 ? 17.609 -3.514 -8.516 1 82.75 139 ASN B CA 1
ATOM 2975 C C . ASN B 1 139 ? 17.953 -4.703 -7.625 1 82.75 139 ASN B C 1
ATOM 2977 O O . ASN B 1 139 ? 18.312 -5.773 -8.117 1 82.75 139 ASN B O 1
ATOM 2981 N N . VAL B 1 140 ? 17.812 -4.48 -6.344 1 88.44 140 VAL B N 1
ATOM 2982 C CA . VAL B 1 140 ? 18.109 -5.605 -5.465 1 88.44 140 VAL B CA 1
ATOM 2983 C C . VAL B 1 140 ? 17.219 -6.793 -5.816 1 88.44 140 VAL B C 1
ATOM 2985 O O . VAL B 1 140 ? 17.703 -7.898 -6.062 1 88.44 140 VAL B O 1
ATOM 2988 N N . PHE B 1 141 ? 15.953 -6.582 -5.938 1 90.12 141 PHE B N 1
ATOM 2989 C CA . PHE B 1 141 ? 15.023 -7.656 -6.25 1 90.12 141 PHE B CA 1
ATOM 2990 C C . PHE B 1 141 ? 15.023 -7.961 -7.742 1 90.12 141 PHE B C 1
ATOM 2992 O O . PHE B 1 141 ? 14.867 -9.117 -8.148 1 90.12 141 PHE B O 1
ATOM 2999 N N . GLY B 1 142 ? 15.219 -6.918 -8.539 1 88.38 142 GLY B N 1
ATOM 3000 C CA . GLY B 1 142 ? 15.281 -7.117 -9.977 1 88.38 142 GLY B CA 1
ATOM 3001 C C . GLY B 1 142 ? 16.406 -8.047 -10.398 1 88.38 142 GLY B C 1
ATOM 3002 O O . GLY B 1 142 ? 16.203 -8.953 -11.211 1 88.38 142 GLY B O 1
ATOM 3003 N N . GLU B 1 143 ? 17.547 -7.848 -9.836 1 89.19 143 GLU B N 1
ATOM 3004 C CA . GLU B 1 143 ? 18.703 -8.672 -10.156 1 89.19 143 GLU B CA 1
ATOM 3005 C C . GLU B 1 143 ? 18.5 -10.109 -9.695 1 89.19 143 GLU B C 1
ATOM 3007 O O . GLU B 1 143 ? 18.891 -11.055 -10.391 1 89.19 143 GLU B O 1
ATOM 3012 N N . LEU B 1 144 ? 17.922 -10.266 -8.57 1 92.88 144 LEU B N 1
ATOM 3013 C CA . LEU B 1 144 ? 17.703 -11.602 -8.023 1 92.88 144 LEU B CA 1
ATOM 3014 C C . LEU B 1 144 ? 16.734 -12.398 -8.898 1 92.88 144 LEU B C 1
ATOM 3016 O O . LEU B 1 144 ? 16.984 -13.555 -9.227 1 92.88 144 LEU B O 1
ATOM 3020 N N . ILE B 1 145 ? 15.656 -11.773 -9.32 1 92.25 145 ILE B N 1
ATOM 3021 C CA . ILE B 1 145 ? 14.648 -12.453 -10.125 1 92.25 145 ILE B CA 1
ATOM 3022 C C . ILE B 1 145 ? 15.211 -12.758 -11.516 1 92.25 145 ILE B C 1
ATOM 3024 O O . ILE B 1 145 ? 14.961 -13.828 -12.078 1 92.25 145 ILE B O 1
ATOM 3028 N N . THR B 1 146 ? 15.984 -11.812 -12.055 1 91.31 146 THR B N 1
ATOM 3029 C CA . THR B 1 146 ? 16.625 -12.016 -13.344 1 91.31 146 THR B CA 1
ATOM 3030 C C . THR B 1 146 ? 17.594 -13.188 -13.289 1 91.31 146 THR B C 1
ATOM 3032 O O . THR B 1 146 ? 17.578 -14.062 -14.148 1 91.31 146 THR B O 1
ATOM 3035 N N . GLU B 1 147 ? 18.438 -13.172 -12.289 1 92.62 147 GLU B N 1
ATOM 3036 C CA . GLU B 1 147 ? 19.391 -14.266 -12.117 1 92.62 147 GLU B CA 1
ATOM 3037 C C . GLU B 1 147 ? 18.672 -15.602 -11.938 1 92.62 147 GLU B C 1
ATOM 3039 O O . GLU B 1 147 ? 19.109 -16.625 -12.484 1 92.62 147 GLU B O 1
ATOM 3044 N N . LEU B 1 148 ? 17.625 -15.586 -11.195 1 93.94 148 LEU B N 1
ATOM 3045 C CA . LEU B 1 148 ? 16.859 -16.797 -10.977 1 93.94 148 LEU B CA 1
ATOM 3046 C C . LEU B 1 148 ? 16.312 -17.344 -12.297 1 93.94 148 LEU B C 1
ATOM 3048 O O . LEU B 1 148 ? 16.438 -18.531 -12.586 1 93.94 148 LEU B O 1
ATOM 3052 N N . TYR B 1 149 ? 15.75 -16.453 -13.078 1 93.81 149 TYR B N 1
ATOM 3053 C CA . TYR B 1 149 ? 15.188 -16.875 -14.359 1 93.81 149 TYR B CA 1
ATOM 3054 C C . TYR B 1 149 ? 16.266 -17.438 -15.266 1 93.81 149 TYR B C 1
ATOM 3056 O O . TYR B 1 149 ? 16.047 -18.438 -15.969 1 93.81 149 TYR B O 1
ATOM 3064 N N . LEU B 1 150 ? 17.453 -16.844 -15.289 1 92.31 150 LEU B N 1
ATOM 3065 C CA . LEU B 1 150 ? 18.547 -17.266 -16.172 1 92.31 150 LEU B CA 1
ATOM 3066 C C . LEU B 1 150 ? 19.141 -18.594 -15.703 1 92.31 150 LEU B C 1
ATOM 3068 O O . LEU B 1 150 ? 19.641 -19.375 -16.516 1 92.31 150 LEU B O 1
ATOM 3072 N N . THR B 1 151 ? 19.078 -18.906 -14.461 1 92.69 151 THR B N 1
ATOM 3073 C CA . THR B 1 151 ? 19.672 -20.125 -13.914 1 92.69 151 THR B CA 1
ATOM 3074 C C . THR B 1 151 ? 18.641 -21.25 -13.891 1 92.69 151 THR B C 1
ATOM 3076 O O . THR B 1 151 ? 18.953 -22.406 -14.195 1 92.69 151 THR B O 1
ATOM 3079 N N . GLN B 1 152 ? 17.422 -20.844 -13.5 1 92.06 152 GLN B N 1
ATOM 3080 C CA . GLN B 1 152 ? 16.297 -21.781 -13.43 1 92.06 152 GLN B CA 1
ATOM 3081 C C . GLN B 1 152 ? 15.008 -21.109 -13.891 1 92.06 152 GLN B C 1
ATOM 3083 O O . GLN B 1 152 ? 14.203 -20.656 -13.07 1 92.06 152 GLN B O 1
ATOM 3088 N N . PRO B 1 153 ? 14.805 -21.266 -15.156 1 92.62 153 PRO B N 1
ATOM 3089 C CA . PRO B 1 153 ? 13.641 -20.562 -15.703 1 92.62 153 PRO B CA 1
ATOM 3090 C C . PRO B 1 153 ? 12.336 -20.953 -15.016 1 92.62 153 PRO B C 1
ATOM 3092 O O . PRO B 1 153 ? 12.148 -22.125 -14.68 1 92.62 153 PRO B O 1
ATOM 3095 N N . PHE B 1 154 ? 11.562 -20 -14.688 1 94.62 154 PHE B N 1
ATOM 3096 C CA . PHE B 1 154 ? 10.234 -20.188 -14.117 1 94.62 154 PHE B CA 1
ATOM 3097 C C . PHE B 1 154 ? 9.156 -19.812 -15.125 1 94.62 154 PHE B C 1
ATOM 3099 O O . PHE B 1 154 ? 9.453 -19.188 -16.156 1 94.62 154 PHE B O 1
ATOM 3106 N N . PRO B 1 155 ? 7.93 -20.234 -14.891 1 93.5 155 PRO B N 1
ATOM 3107 C CA . PRO B 1 155 ? 6.859 -19.938 -15.844 1 93.5 155 PRO B CA 1
ATOM 3108 C C . PRO B 1 155 ? 6.617 -18.438 -16 1 93.5 155 PRO B C 1
ATOM 3110 O O . PRO B 1 155 ? 6.598 -17.703 -15.008 1 93.5 155 PRO B O 1
ATOM 3113 N N . ILE B 1 156 ? 6.492 -17.969 -17.219 1 95 156 ILE B N 1
ATOM 3114 C CA . ILE B 1 156 ? 6.184 -16.578 -17.547 1 95 156 ILE B CA 1
ATOM 3115 C C . ILE B 1 156 ? 5.074 -16.531 -18.594 1 95 156 ILE B C 1
ATOM 3117 O O . ILE B 1 156 ? 4.887 -17.484 -19.359 1 95 156 ILE B O 1
ATOM 3121 N N . PRO B 1 157 ? 4.312 -15.461 -18.547 1 93.81 157 PRO B N 1
ATOM 3122 C CA . PRO B 1 157 ? 3.35 -15.32 -19.641 1 93.81 157 PRO B CA 1
ATOM 3123 C C . PRO B 1 157 ? 4.02 -15.258 -21 1 93.81 157 PRO B C 1
ATOM 3125 O O . PRO B 1 157 ? 5.047 -14.586 -21.172 1 93.81 157 PRO B O 1
ATOM 3128 N N . ALA B 1 158 ? 3.449 -15.922 -21.953 1 93.56 158 ALA B N 1
ATOM 3129 C CA . ALA B 1 158 ? 3.896 -15.805 -23.328 1 93.56 158 ALA B CA 1
ATOM 3130 C C . ALA B 1 158 ? 3.545 -14.43 -23.906 1 93.56 158 ALA B C 1
ATOM 3132 O O . ALA B 1 158 ? 2.641 -13.758 -23.406 1 93.56 158 ALA B O 1
ATOM 3133 N N . ASP B 1 159 ? 4.203 -14.008 -24.891 1 91.56 159 ASP B N 1
ATOM 3134 C CA . ASP B 1 159 ? 4.012 -12.695 -25.5 1 91.56 159 ASP B CA 1
ATOM 3135 C C . ASP B 1 159 ? 2.555 -12.484 -25.906 1 91.56 159 ASP B C 1
ATOM 3137 O O . ASP B 1 159 ? 2.012 -11.391 -25.766 1 91.56 159 ASP B O 1
ATOM 3141 N N . ASP B 1 160 ? 1.96 -13.508 -26.359 1 91.44 160 ASP B N 1
ATOM 3142 C CA . ASP B 1 160 ? 0.599 -13.383 -26.875 1 91.44 160 ASP B CA 1
ATOM 3143 C C . ASP B 1 160 ? -0.417 -13.367 -25.734 1 91.44 160 ASP B C 1
ATOM 3145 O O . ASP B 1 160 ? -1.595 -13.078 -25.953 1 91.44 160 ASP B O 1
ATOM 3149 N N . GLU B 1 161 ? 0.05 -13.672 -24.516 1 91.56 161 GLU B N 1
ATOM 3150 C CA . GLU B 1 161 ? -0.814 -13.648 -23.344 1 91.56 161 GLU B CA 1
ATOM 3151 C C . GLU B 1 161 ? -0.783 -12.281 -22.656 1 91.56 161 GLU B C 1
ATOM 3153 O O . GLU B 1 161 ? -1.585 -12.008 -21.766 1 91.56 161 GLU B O 1
ATOM 3158 N N . ILE B 1 162 ? 0.131 -11.5 -23.078 1 93.81 162 ILE B N 1
ATOM 3159 C CA . ILE B 1 162 ? 0.262 -10.164 -22.5 1 93.81 162 ILE B CA 1
ATOM 3160 C C . ILE B 1 162 ? -0.553 -9.172 -23.328 1 93.81 162 ILE B C 1
ATOM 3162 O O . ILE B 1 162 ? -0.385 -9.078 -24.547 1 93.81 162 ILE B O 1
ATOM 3166 N N . ASP B 1 163 ? -1.419 -8.469 -22.625 1 91.94 163 ASP B N 1
ATOM 3167 C CA . ASP B 1 163 ? -2.254 -7.477 -23.281 1 91.94 163 ASP B CA 1
ATOM 3168 C C . ASP B 1 163 ? -1.397 -6.438 -24 1 91.94 163 ASP B C 1
ATOM 3170 O O . ASP B 1 163 ? -0.351 -6.027 -23.5 1 91.94 163 ASP B O 1
ATOM 3174 N N . GLY B 1 164 ? -1.883 -5.906 -25.141 1 92.75 164 GLY B N 1
ATOM 3175 C CA . GLY B 1 164 ? -1.142 -5.02 -26.016 1 92.75 164 GLY B CA 1
ATOM 3176 C C . GLY B 1 164 ? -0.569 -3.811 -25.297 1 92.75 164 GLY B C 1
ATOM 3177 O O . GLY B 1 164 ? 0.647 -3.611 -25.281 1 92.75 164 GLY B O 1
ATOM 3178 N N . PRO B 1 165 ? -1.431 -3.092 -24.672 1 93.25 165 PRO B N 1
ATOM 3179 C CA . PRO B 1 165 ? -0.931 -1.891 -24 1 93.25 165 PRO B CA 1
ATOM 3180 C C . PRO B 1 165 ? 0.108 -2.205 -22.922 1 93.25 165 PRO B C 1
ATOM 3182 O O . PRO B 1 165 ? 1.066 -1.448 -22.75 1 93.25 165 PRO B O 1
ATOM 3185 N N . LEU B 1 166 ? -0.069 -3.27 -22.234 1 94.94 166 LEU B N 1
ATOM 3186 C CA . LEU B 1 166 ? 0.924 -3.68 -21.25 1 94.94 166 LEU B CA 1
ATOM 3187 C C . LEU B 1 166 ? 2.223 -4.102 -21.922 1 94.94 166 LEU B C 1
ATOM 3189 O O . LEU B 1 166 ? 3.311 -3.74 -21.469 1 94.94 166 LEU B O 1
ATOM 3193 N N . LYS B 1 167 ? 2.102 -4.82 -22.969 1 95.75 167 LYS B N 1
ATOM 3194 C CA . LYS B 1 167 ? 3.264 -5.293 -23.719 1 95.75 167 LYS B CA 1
ATOM 3195 C C . LYS B 1 167 ? 4.141 -4.125 -24.172 1 95.75 167 LYS B C 1
ATOM 3197 O O . LYS B 1 167 ? 5.363 -4.176 -24.031 1 95.75 167 LYS B O 1
ATOM 3202 N N . ASP B 1 168 ? 3.479 -3.115 -24.672 1 95.88 168 ASP B N 1
ATOM 3203 C CA . ASP B 1 168 ? 4.203 -1.938 -25.156 1 95.88 168 ASP B CA 1
ATOM 3204 C C . ASP B 1 168 ? 5 -1.293 -24.016 1 95.88 168 ASP B C 1
ATOM 3206 O O . ASP B 1 168 ? 6.164 -0.931 -24.203 1 95.88 168 ASP B O 1
ATOM 3210 N N . GLN B 1 169 ? 4.445 -1.188 -22.922 1 94.31 169 GLN B N 1
ATOM 3211 C CA . GLN B 1 169 ? 5.105 -0.541 -21.797 1 94.31 169 GLN B CA 1
ATOM 3212 C C . GLN B 1 169 ? 6.23 -1.412 -21.234 1 94.31 169 GLN B C 1
ATOM 3214 O O . GLN B 1 169 ? 7.289 -0.903 -20.859 1 94.31 169 GLN B O 1
ATOM 3219 N N . LEU B 1 170 ? 5.926 -2.697 -21.156 1 94.25 170 LEU B N 1
ATOM 3220 C CA . LEU B 1 170 ? 6.973 -3.607 -20.703 1 94.25 170 LEU B CA 1
ATOM 3221 C C . LEU B 1 170 ? 8.172 -3.559 -21.641 1 94.25 170 LEU B C 1
ATOM 3223 O O . LEU B 1 170 ? 9.32 -3.607 -21.188 1 94.25 170 LEU B O 1
ATOM 3227 N N . GLN B 1 171 ? 7.902 -3.488 -22.906 1 93.88 171 GLN B N 1
ATOM 3228 C CA . GLN B 1 171 ? 8.977 -3.381 -23.891 1 93.88 171 GLN B CA 1
ATOM 3229 C C . GLN B 1 171 ? 9.789 -2.107 -23.688 1 93.88 171 GLN B C 1
ATOM 3231 O O . GLN B 1 171 ? 11.023 -2.137 -23.734 1 93.88 171 GLN B O 1
ATOM 3236 N N . GLU B 1 172 ? 9.078 -1.041 -23.5 1 91.25 172 GLU B N 1
ATOM 3237 C CA . GLU B 1 172 ? 9.758 0.229 -23.25 1 91.25 172 GLU B CA 1
ATOM 3238 C C . GLU B 1 172 ? 10.68 0.137 -22.047 1 91.25 172 GLU B C 1
ATOM 3240 O O . GLU B 1 172 ? 11.82 0.616 -22.078 1 91.25 172 GLU B O 1
ATOM 3245 N N . TRP B 1 173 ? 10.219 -0.449 -21 1 87.44 173 TRP B N 1
ATOM 3246 C CA . TRP B 1 173 ? 11.031 -0.605 -19.797 1 87.44 173 TRP B CA 1
ATOM 3247 C C . TRP B 1 173 ? 12.18 -1.572 -20.031 1 87.44 173 TRP B C 1
ATOM 3249 O O . TRP B 1 173 ? 13.312 -1.314 -19.609 1 87.44 173 TRP B O 1
ATOM 3259 N N . ASN B 1 174 ? 11.883 -2.66 -20.672 1 87 174 ASN B N 1
ATOM 3260 C CA . ASN B 1 174 ? 12.875 -3.676 -21 1 87 174 ASN B CA 1
ATOM 3261 C C . ASN B 1 174 ? 14.031 -3.088 -21.812 1 87 174 ASN B C 1
ATOM 3263 O O . ASN B 1 174 ? 15.18 -3.521 -21.672 1 87 174 ASN B O 1
ATOM 3267 N N . ASP B 1 175 ? 13.766 -2.156 -22.625 1 86.88 175 ASP B N 1
ATOM 3268 C CA . ASP B 1 175 ? 14.758 -1.53 -23.484 1 86.88 175 ASP B CA 1
ATOM 3269 C C . ASP B 1 175 ? 15.773 -0.733 -22.672 1 86.88 175 ASP B C 1
ATOM 3271 O O . ASP B 1 175 ? 16.844 -0.392 -23.172 1 86.88 175 ASP B O 1
ATOM 3275 N N . CYS B 1 176 ? 15.43 -0.491 -21.453 1 78.56 176 CYS B N 1
ATOM 3276 C CA . CYS B 1 176 ? 16.328 0.275 -20.594 1 78.56 176 CYS B CA 1
ATOM 3277 C C . CYS B 1 176 ? 17.359 -0.634 -19.938 1 78.56 176 CYS B C 1
ATOM 3279 O O . CYS B 1 176 ? 18.344 -0.155 -19.375 1 78.56 176 CYS B O 1
ATOM 3281 N N . PHE B 1 177 ? 17.125 -1.917 -20.078 1 77.75 177 PHE B N 1
ATOM 3282 C CA . PHE B 1 177 ? 18.047 -2.863 -19.469 1 77.75 177 PHE B CA 1
ATOM 3283 C C . PHE B 1 177 ? 19.188 -3.209 -20.422 1 77.75 177 PHE B C 1
ATOM 3285 O O . PHE B 1 177 ? 19 -3.227 -21.641 1 77.75 177 PHE B O 1
ATOM 3292 N N . PRO B 1 178 ? 20.375 -3.465 -19.812 1 74.75 178 PRO B N 1
ATOM 3293 C CA . PRO B 1 178 ? 21.516 -3.822 -20.672 1 74.75 178 PRO B CA 1
ATOM 3294 C C . PRO B 1 178 ? 21.281 -5.117 -21.438 1 74.75 178 PRO B C 1
ATOM 3296 O O . PRO B 1 178 ? 21.703 -5.23 -22.594 1 74.75 178 PRO B O 1
ATOM 3299 N N . GLN B 1 179 ? 20.672 -6.125 -20.844 1 79.31 179 GLN B N 1
ATOM 3300 C CA . GLN B 1 179 ? 20.312 -7.379 -21.5 1 79.31 179 GLN B CA 1
ATOM 3301 C C . GLN B 1 179 ? 18.812 -7.559 -21.578 1 79.31 179 GLN B C 1
ATOM 3303 O O . GLN B 1 179 ? 18.125 -7.562 -20.547 1 79.31 179 GLN B O 1
ATOM 3308 N N . PRO B 1 180 ? 18.375 -7.66 -22.797 1 79.88 180 PRO B N 1
ATOM 3309 C CA . PRO B 1 180 ? 16.938 -7.836 -22.922 1 79.88 180 PRO B CA 1
ATOM 3310 C C . PRO B 1 180 ? 16.438 -9.133 -22.281 1 79.88 180 PRO B C 1
ATOM 3312 O O . PRO B 1 180 ? 17.125 -10.156 -22.344 1 79.88 180 PRO B O 1
ATOM 3315 N N . LEU B 1 181 ? 15.43 -9.102 -21.656 1 87.75 181 LEU B N 1
ATOM 3316 C CA . LEU B 1 181 ? 14.734 -10.242 -21.062 1 87.75 181 LEU B CA 1
ATOM 3317 C C . LEU B 1 181 ? 13.391 -10.461 -21.734 1 87.75 181 LEU B C 1
ATOM 3319 O O . LEU B 1 181 ? 12.852 -9.555 -22.375 1 87.75 181 LEU B O 1
ATOM 3323 N N . PRO B 1 182 ? 12.984 -11.703 -21.703 1 93.69 182 PRO B N 1
ATOM 3324 C CA . PRO B 1 182 ? 11.594 -11.875 -22.141 1 93.69 182 PRO B CA 1
ATOM 3325 C C . PRO B 1 182 ? 10.617 -10.977 -21.391 1 93.69 182 PRO B C 1
ATOM 3327 O O . PRO B 1 182 ? 10.781 -10.758 -20.172 1 93.69 182 PRO B O 1
ATOM 3330 N N . LEU B 1 183 ? 9.672 -10.422 -22.078 1 95.12 183 LEU B N 1
ATOM 3331 C CA . LEU B 1 183 ? 8.719 -9.492 -21.484 1 95.12 183 LEU B CA 1
ATOM 3332 C C . LEU B 1 183 ? 7.973 -10.133 -20.312 1 95.12 183 LEU B C 1
ATOM 3334 O O . LEU B 1 183 ? 7.625 -9.461 -19.344 1 95.12 183 LEU B O 1
ATOM 3338 N N . GLY B 1 184 ? 7.758 -11.414 -20.438 1 95.38 184 GLY B N 1
ATOM 3339 C CA . GLY B 1 184 ? 7.102 -12.141 -19.359 1 95.38 184 GLY B CA 1
ATOM 3340 C C . GLY B 1 184 ? 7.859 -12.094 -18.047 1 95.38 184 GLY B C 1
ATOM 3341 O O . GLY B 1 184 ? 7.258 -12.109 -16.984 1 95.38 184 GLY B O 1
ATOM 3342 N N . VAL B 1 185 ? 9.203 -12.055 -18.156 1 94.31 185 VAL B N 1
ATOM 3343 C CA . VAL B 1 185 ? 10.023 -11.977 -16.953 1 94.31 185 VAL B CA 1
ATOM 3344 C C . VAL B 1 185 ? 9.82 -10.625 -16.266 1 94.31 185 VAL B C 1
ATOM 3346 O O . VAL B 1 185 ? 9.672 -10.555 -15.047 1 94.31 185 VAL B O 1
ATOM 3349 N N . THR B 1 186 ? 9.742 -9.578 -17.062 1 93.25 186 THR B N 1
ATOM 3350 C CA . THR B 1 186 ? 9.508 -8.234 -16.547 1 93.25 186 THR B CA 1
ATOM 3351 C C . THR B 1 186 ? 8.133 -8.133 -15.898 1 93.25 186 THR B C 1
ATOM 3353 O O . THR B 1 186 ? 7.977 -7.492 -14.852 1 93.25 186 THR B O 1
ATOM 3356 N N . GLN B 1 187 ? 7.195 -8.766 -16.469 1 95.06 187 GLN B N 1
ATOM 3357 C CA . GLN B 1 187 ? 5.859 -8.766 -15.891 1 95.06 187 GLN B CA 1
ATOM 3358 C C . GLN B 1 187 ? 5.844 -9.5 -14.547 1 95.06 187 GLN B C 1
ATOM 3360 O O . GLN B 1 187 ? 5.223 -9.039 -13.594 1 95.06 187 GLN B O 1
ATOM 3365 N N . VAL B 1 188 ? 6.484 -10.625 -14.5 1 94.62 188 VAL B N 1
ATOM 3366 C CA . VAL B 1 188 ? 6.539 -11.398 -13.273 1 94.62 188 VAL B CA 1
ATOM 3367 C C . VAL B 1 188 ? 7.262 -10.609 -12.188 1 94.62 188 VAL B C 1
ATOM 3369 O O . VAL B 1 188 ? 6.887 -10.664 -11.008 1 94.62 188 VAL B O 1
ATOM 3372 N N . PHE B 1 189 ? 8.289 -9.875 -12.578 1 92.62 189 PHE B N 1
ATOM 3373 C CA . PHE B 1 189 ? 8.961 -9 -11.625 1 92.62 189 PHE B CA 1
ATOM 3374 C C . PHE B 1 189 ? 7.977 -8.008 -11.023 1 92.62 189 PHE B C 1
ATOM 3376 O O . PHE B 1 189 ? 7.914 -7.84 -9.805 1 92.62 189 PHE B O 1
ATOM 3383 N N . LEU B 1 190 ? 7.234 -7.324 -11.844 1 93.62 190 LEU B N 1
ATOM 3384 C CA . LEU B 1 190 ? 6.281 -6.328 -11.367 1 93.62 190 LEU B CA 1
ATOM 3385 C C . LEU B 1 190 ? 5.227 -6.965 -1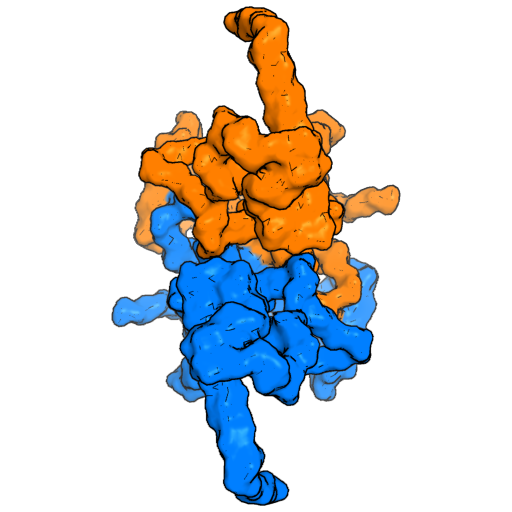0.469 1 93.62 190 LEU B C 1
ATOM 3387 O O . LEU B 1 190 ? 4.871 -6.406 -9.43 1 93.62 190 LEU B O 1
ATOM 3391 N N . THR B 1 191 ? 4.738 -8.125 -10.898 1 94.5 191 THR B N 1
ATOM 3392 C CA . THR B 1 191 ? 3.785 -8.859 -10.078 1 94.5 191 THR B CA 1
ATOM 3393 C C . THR B 1 191 ? 4.383 -9.18 -8.703 1 94.5 191 THR B C 1
ATOM 3395 O O . THR B 1 191 ? 3.727 -8.992 -7.68 1 94.5 191 THR B O 1
ATOM 3398 N N . SER B 1 192 ? 5.613 -9.648 -8.695 1 94.25 192 SER B N 1
ATOM 3399 C CA . SER B 1 192 ? 6.297 -9.977 -7.445 1 94.25 192 SER B CA 1
ATOM 3400 C C . SER B 1 192 ? 6.449 -8.75 -6.555 1 94.25 192 SER B C 1
ATOM 3402 O O . SER B 1 192 ? 6.246 -8.828 -5.34 1 94.25 192 SER B O 1
ATOM 3404 N N . TRP B 1 193 ? 6.785 -7.684 -7.191 1 91.94 193 TRP B N 1
ATOM 3405 C CA . TRP B 1 193 ? 6.949 -6.422 -6.469 1 91.94 193 TRP B CA 1
ATOM 3406 C C . TRP B 1 193 ? 5.629 -5.973 -5.855 1 91.94 193 TRP B C 1
ATOM 3408 O O . TRP B 1 193 ? 5.578 -5.609 -4.676 1 91.94 193 TRP B O 1
ATOM 3418 N N . ILE B 1 194 ? 4.629 -6.02 -6.594 1 93.12 194 ILE B N 1
ATOM 3419 C CA . ILE B 1 194 ? 3.299 -5.621 -6.148 1 93.12 194 ILE B CA 1
ATOM 3420 C C . ILE B 1 194 ? 2.873 -6.488 -4.965 1 93.12 194 ILE B C 1
ATOM 3422 O O . ILE B 1 194 ? 2.357 -5.977 -3.967 1 93.12 194 ILE B O 1
ATOM 3426 N N . ARG B 1 195 ? 3.133 -7.715 -5.043 1 93.31 195 ARG B N 1
ATOM 3427 C CA . ARG B 1 195 ? 2.725 -8.641 -3.99 1 93.31 195 ARG B CA 1
ATOM 3428 C C . ARG B 1 195 ? 3.541 -8.422 -2.721 1 93.31 195 ARG B C 1
ATOM 3430 O O . ARG B 1 195 ? 2.986 -8.383 -1.62 1 93.31 195 ARG B O 1
ATOM 3437 N N . LEU B 1 196 ? 4.848 -8.344 -2.893 1 94.19 196 LEU B N 1
ATOM 3438 C CA . LEU B 1 196 ? 5.715 -8.156 -1.735 1 94.19 196 LEU B CA 1
ATOM 3439 C C . LEU B 1 196 ? 5.43 -6.82 -1.053 1 94.19 196 LEU B C 1
ATOM 3441 O O . LEU B 1 196 ? 5.188 -6.777 0.155 1 94.19 196 LEU B O 1
ATOM 3445 N N . TYR B 1 197 ? 5.43 -5.777 -1.807 1 90.94 197 TYR B N 1
ATOM 3446 C CA . TYR B 1 197 ? 5.164 -4.449 -1.271 1 90.94 197 TYR B CA 1
ATOM 3447 C C . TYR B 1 197 ? 3.752 -4.359 -0.703 1 90.94 197 TYR B C 1
ATOM 3449 O O . TYR B 1 197 ? 3.537 -3.764 0.355 1 90.94 197 TYR B O 1
ATOM 3457 N N . GLY B 1 198 ? 2.852 -4.887 -1.455 1 90.38 198 GLY B N 1
ATOM 3458 C CA . GLY B 1 198 ? 1.479 -4.891 -0.975 1 90.38 198 GLY B CA 1
ATOM 3459 C C . GLY B 1 198 ? 1.322 -5.566 0.376 1 90.38 198 GLY B C 1
ATOM 3460 O O . GLY B 1 198 ? 0.655 -5.031 1.266 1 90.38 198 GLY B O 1
ATOM 3461 N N . THR B 1 199 ? 1.947 -6.691 0.539 1 94.5 199 THR B N 1
ATOM 3462 C CA . THR B 1 199 ? 1.867 -7.441 1.787 1 94.5 199 THR B CA 1
ATOM 3463 C C . THR B 1 199 ? 2.451 -6.629 2.941 1 94.5 199 THR B C 1
ATOM 3465 O O . THR B 1 199 ? 1.831 -6.516 4 1 94.5 199 THR B O 1
ATOM 3468 N N . VAL B 1 200 ? 3.58 -6.031 2.725 1 94.94 200 VAL B N 1
ATOM 3469 C CA . VAL B 1 200 ? 4.27 -5.277 3.768 1 94.94 200 VAL B CA 1
ATOM 3470 C C . VAL B 1 200 ? 3.496 -4.004 4.082 1 94.94 200 VAL B C 1
ATOM 3472 O O . VAL B 1 200 ? 3.324 -3.646 5.25 1 94.94 200 VAL B O 1
ATOM 3475 N N . SER B 1 201 ? 3.027 -3.342 3.043 1 91.44 201 SER B N 1
ATOM 3476 C CA . SER B 1 201 ? 2.268 -2.111 3.242 1 91.44 201 SER B CA 1
ATOM 3477 C C . SER B 1 201 ? 0.998 -2.369 4.043 1 91.44 201 SER B C 1
ATOM 3479 O O . SER B 1 201 ? 0.66 -1.598 4.945 1 91.44 201 SER B O 1
ATOM 3481 N N . MET B 1 202 ? 0.305 -3.457 3.752 1 90.31 202 MET B N 1
ATOM 3482 C CA . MET B 1 202 ? -0.923 -3.785 4.469 1 90.31 202 MET B CA 1
ATOM 3483 C C . MET B 1 202 ? -0.646 -3.994 5.957 1 90.31 202 MET B C 1
ATOM 3485 O O . MET B 1 202 ? -1.474 -3.646 6.801 1 90.31 202 MET B O 1
ATOM 3489 N N . GLU B 1 203 ? 0.466 -4.555 6.23 1 92.12 203 GLU B N 1
ATOM 3490 C CA . GLU B 1 203 ? 0.838 -4.773 7.625 1 92.12 203 GLU B CA 1
ATOM 3491 C C . GLU B 1 203 ? 1.221 -3.461 8.305 1 92.12 203 GLU B C 1
ATOM 3493 O O . GLU B 1 203 ? 0.693 -3.129 9.367 1 92.12 203 GLU B O 1
ATOM 3498 N N . VAL B 1 204 ? 2.062 -2.684 7.68 1 91 204 VAL B N 1
ATOM 3499 C CA . VAL B 1 204 ? 2.578 -1.454 8.266 1 91 204 VAL B CA 1
ATOM 3500 C C . VAL B 1 204 ? 1.434 -0.467 8.492 1 91 204 VAL B C 1
ATOM 3502 O O . VAL B 1 204 ? 1.389 0.223 9.508 1 91 204 VAL B O 1
ATOM 3505 N N . PHE B 1 205 ? 0.497 -0.429 7.598 1 86.5 205 PHE B N 1
ATOM 3506 C CA . PHE B 1 205 ? -0.588 0.542 7.668 1 86.5 205 PHE B CA 1
ATOM 3507 C C . PHE B 1 205 ? -1.745 -0.001 8.5 1 86.5 205 PHE B C 1
ATOM 3509 O O . PHE B 1 205 ? -2.787 0.646 8.625 1 86.5 205 PHE B O 1
ATOM 3516 N N . GLY B 1 206 ? -1.598 -1.226 9.016 1 85.44 206 GLY B N 1
ATOM 3517 C CA . GLY B 1 206 ? -2.584 -1.788 9.922 1 85.44 206 GLY B CA 1
ATOM 3518 C C . GLY B 1 206 ? -3.836 -2.277 9.219 1 85.44 206 GLY B C 1
ATOM 3519 O O . GLY B 1 206 ? -4.895 -2.395 9.836 1 85.44 206 GLY B O 1
ATOM 3520 N N . GLN B 1 207 ? -3.705 -2.551 8.008 1 85.25 207 GLN B N 1
ATOM 3521 C CA . GLN B 1 207 ? -4.875 -2.867 7.191 1 85.25 207 GLN B CA 1
ATOM 3522 C C . GLN B 1 207 ? -5.184 -4.359 7.23 1 85.25 207 GLN B C 1
ATOM 3524 O O . GLN B 1 207 ? -6.047 -4.84 6.496 1 85.25 207 GLN B O 1
ATOM 3529 N N . LEU B 1 208 ? -4.551 -5.113 8.109 1 88.25 208 LEU B N 1
ATOM 3530 C CA . LEU B 1 208 ? -4.832 -6.527 8.32 1 88.25 208 LEU B CA 1
ATOM 3531 C C . LEU B 1 208 ? -5.281 -6.785 9.758 1 88.25 208 LEU B C 1
ATOM 3533 O O . LEU B 1 208 ? -5.59 -7.922 10.125 1 88.25 208 LEU B O 1
ATOM 3537 N N . LYS B 1 209 ? -5.402 -5.746 10.562 1 83.94 209 LYS B N 1
ATOM 3538 C CA . LYS B 1 209 ? -5.668 -5.875 11.992 1 83.94 209 LYS B CA 1
ATOM 3539 C C . LYS B 1 209 ? -7.09 -6.371 12.242 1 83.94 209 LYS B C 1
ATOM 3541 O O . LYS B 1 209 ? -7.387 -6.895 13.32 1 83.94 209 LYS B O 1
ATOM 3546 N N . PHE B 1 210 ? -7.906 -6.215 11.312 1 79.62 210 PHE B N 1
ATOM 3547 C CA . PHE B 1 210 ? -9.273 -6.691 11.477 1 79.62 210 PHE B CA 1
ATOM 3548 C C . PHE B 1 210 ? -9.32 -8.211 11.516 1 79.62 210 PHE B C 1
ATOM 3550 O O . PHE B 1 210 ? -10.242 -8.797 12.086 1 79.62 210 PHE B O 1
ATOM 3557 N N . ALA B 1 211 ? -8.281 -8.828 10.992 1 84.81 211 ALA B N 1
ATOM 3558 C CA . ALA B 1 211 ? -8.312 -10.281 10.844 1 84.81 211 ALA B CA 1
ATOM 3559 C C . ALA B 1 211 ? -7.152 -10.938 11.594 1 84.81 211 ALA B C 1
ATOM 3561 O O . ALA B 1 211 ? -7.258 -12.078 12.039 1 84.81 211 ALA B O 1
ATOM 3562 N N . LEU B 1 212 ? -6.035 -10.172 11.664 1 90.31 212 LEU B N 1
ATOM 3563 C CA . LEU B 1 212 ? -4.816 -10.773 12.195 1 90.31 212 LEU B CA 1
ATOM 3564 C C . LEU B 1 212 ? -4.234 -9.93 13.32 1 90.31 212 LEU B C 1
ATOM 3566 O O . LEU B 1 212 ? -4.051 -8.719 13.164 1 90.31 212 LEU B O 1
ATOM 3570 N N . SER B 1 213 ? -3.91 -10.594 14.43 1 89.38 213 SER B N 1
ATOM 3571 C CA . SER B 1 213 ? -3.189 -9.922 15.508 1 89.38 213 SER B CA 1
ATOM 3572 C C . SER B 1 213 ? -1.702 -9.805 15.195 1 89.38 213 SER B C 1
ATOM 3574 O O . SER B 1 213 ? -1.03 -8.883 15.656 1 89.38 213 SER B O 1
ATOM 3576 N N . ASP B 1 214 ? -1.198 -10.734 14.461 1 93.5 214 ASP B N 1
ATOM 3577 C CA . ASP B 1 214 ? 0.171 -10.789 13.961 1 93.5 214 ASP B CA 1
ATOM 3578 C C . ASP B 1 214 ? 0.195 -11.188 12.484 1 93.5 214 ASP B C 1
ATOM 3580 O O . ASP B 1 214 ? -0.196 -12.305 12.133 1 93.5 214 ASP B O 1
ATOM 3584 N N . ALA B 1 215 ? 0.741 -10.328 11.672 1 94.25 215 ALA B N 1
ATOM 3585 C CA . ALA B 1 215 ? 0.704 -10.57 10.227 1 94.25 215 ALA B CA 1
ATOM 3586 C C . ALA B 1 215 ? 1.905 -11.398 9.781 1 94.25 215 ALA B C 1
ATOM 3588 O O . ALA B 1 215 ? 2.021 -11.75 8.609 1 94.25 215 ALA B O 1
ATOM 3589 N N . GLY B 1 216 ? 2.844 -11.68 10.695 1 94.94 216 GLY B N 1
ATOM 3590 C CA . GLY B 1 216 ? 4.062 -12.398 10.367 1 94.94 216 GLY B CA 1
ATOM 3591 C C . GLY B 1 216 ? 3.807 -13.703 9.641 1 94.94 216 GLY B C 1
ATOM 3592 O O . GLY B 1 216 ? 4.316 -13.914 8.539 1 94.94 216 GLY B O 1
ATOM 3593 N N . PRO B 1 217 ? 2.998 -14.547 10.242 1 95.12 217 PRO B N 1
ATOM 3594 C CA . PRO B 1 217 ? 2.723 -15.828 9.594 1 95.12 217 PRO B CA 1
ATOM 3595 C C . PRO B 1 217 ? 2.068 -15.664 8.219 1 95.12 217 PRO B C 1
ATOM 3597 O O . PRO B 1 217 ? 2.334 -16.453 7.309 1 95.12 217 PRO B O 1
ATOM 3600 N N . MET B 1 218 ? 1.175 -14.727 8.062 1 95.44 218 MET B N 1
ATOM 3601 C CA . MET B 1 218 ? 0.566 -14.453 6.766 1 95.44 218 MET B CA 1
ATOM 3602 C C . MET B 1 218 ? 1.614 -13.992 5.758 1 95.44 218 MET B C 1
ATOM 3604 O O . MET B 1 218 ? 1.561 -14.367 4.586 1 95.44 218 MET B O 1
ATOM 3608 N N . PHE B 1 219 ? 2.564 -13.188 6.223 1 97.06 219 PHE B N 1
ATOM 3609 C CA . PHE B 1 219 ? 3.664 -12.766 5.363 1 97.06 219 PHE B CA 1
ATOM 3610 C C . PHE B 1 219 ? 4.434 -13.969 4.836 1 97.06 219 PHE B C 1
ATOM 3612 O O . PHE B 1 219 ? 4.738 -14.047 3.645 1 97.06 219 PHE B O 1
ATOM 3619 N N . GLU B 1 220 ? 4.734 -14.852 5.699 1 95.75 220 GLU B N 1
ATOM 3620 C CA . GLU B 1 220 ? 5.48 -16.047 5.301 1 95.75 220 GLU B CA 1
ATOM 3621 C C . GLU B 1 220 ? 4.688 -16.891 4.312 1 95.75 220 GLU B C 1
ATOM 3623 O O . GLU B 1 220 ? 5.254 -17.469 3.385 1 95.75 220 GLU B O 1
ATOM 3628 N N . ALA B 1 221 ? 3.393 -16.984 4.527 1 94.25 221 ALA B N 1
ATOM 3629 C CA . ALA B 1 221 ? 2.549 -17.703 3.574 1 94.25 221 ALA B CA 1
ATOM 3630 C C . ALA B 1 221 ? 2.607 -17.062 2.193 1 94.25 221 ALA B C 1
ATOM 3632 O O . ALA B 1 221 ? 2.705 -17.75 1.179 1 94.25 221 ALA B O 1
ATOM 3633 N N . GLU B 1 222 ? 2.51 -15.688 2.135 1 95 222 GLU B N 1
ATOM 3634 C CA . GLU B 1 222 ? 2.602 -14.961 0.874 1 95 222 GLU B CA 1
ATOM 3635 C C . GLU B 1 222 ? 3.975 -15.141 0.231 1 95 222 GLU B C 1
ATOM 3637 O O . GLU B 1 222 ? 4.082 -15.234 -0.994 1 95 222 GLU B O 1
ATOM 3642 N N . LEU B 1 223 ? 5.004 -15.141 1.075 1 95.25 223 LEU B N 1
ATOM 3643 C CA . LEU B 1 223 ? 6.363 -15.328 0.583 1 95.25 223 LEU B CA 1
ATOM 3644 C C . LEU B 1 223 ? 6.531 -16.719 -0.044 1 95.25 223 LEU B C 1
ATOM 3646 O O . LEU B 1 223 ? 7.164 -16.844 -1.093 1 95.25 223 LEU B O 1
ATOM 3650 N N . ARG B 1 224 ? 5.965 -17.719 0.577 1 93.56 224 ARG B N 1
ATOM 3651 C CA . ARG B 1 224 ? 5.988 -19.062 0.018 1 93.56 224 ARG B CA 1
ATOM 3652 C C . ARG B 1 224 ? 5.258 -19.125 -1.318 1 93.56 224 ARG B C 1
ATOM 3654 O O . ARG B 1 224 ? 5.734 -19.734 -2.271 1 93.56 224 ARG B O 1
ATOM 3661 N N . ALA B 1 225 ? 4.121 -18.516 -1.358 1 92.81 225 ALA B N 1
ATOM 3662 C CA . ALA B 1 225 ? 3.348 -18.469 -2.596 1 92.81 225 ALA B CA 1
ATOM 3663 C C . ALA B 1 225 ? 4.125 -17.766 -3.703 1 92.81 225 ALA B C 1
ATOM 3665 O O . ALA B 1 225 ? 4.066 -18.172 -4.867 1 92.81 225 ALA B O 1
ATOM 3666 N N . LEU B 1 226 ? 4.809 -16.688 -3.344 1 93.94 226 LEU B N 1
ATOM 3667 C CA . LEU B 1 226 ? 5.668 -15.992 -4.297 1 93.94 226 LEU B CA 1
ATOM 3668 C C . LEU B 1 226 ? 6.777 -16.922 -4.793 1 93.94 226 LEU B C 1
ATOM 3670 O O . LEU B 1 226 ? 7.086 -16.938 -5.988 1 93.94 226 LEU B O 1
ATOM 3674 N N . GLY B 1 227 ? 7.383 -17.672 -3.889 1 94 227 GLY B N 1
ATOM 3675 C CA . GLY B 1 227 ? 8.375 -18.672 -4.27 1 94 227 GLY B CA 1
ATOM 3676 C C . GLY B 1 227 ? 7.84 -19.703 -5.246 1 94 227 GLY B C 1
ATOM 3677 O O . GLY B 1 227 ? 8.531 -20.094 -6.191 1 94 227 GLY B O 1
ATOM 3678 N N . ASP B 1 228 ? 6.613 -20.141 -5.035 1 93 228 ASP B N 1
ATOM 3679 C CA . ASP B 1 228 ? 5.98 -21.094 -5.949 1 93 228 ASP B CA 1
ATOM 3680 C C . ASP B 1 228 ? 5.859 -20.5 -7.352 1 93 228 ASP B C 1
ATOM 3682 O O . ASP B 1 228 ? 6.145 -21.172 -8.344 1 93 228 ASP B O 1
ATOM 3686 N N . MET B 1 229 ? 5.484 -19.281 -7.414 1 92.12 229 MET B N 1
ATOM 3687 C CA . MET B 1 229 ? 5.344 -18.594 -8.695 1 92.12 229 MET B CA 1
ATOM 3688 C C . MET B 1 229 ? 6.688 -18.5 -9.406 1 92.12 229 MET B C 1
ATOM 3690 O O . MET B 1 229 ? 6.75 -18.594 -10.633 1 92.12 229 MET B O 1
ATOM 3694 N N . LEU B 1 230 ? 7.742 -18.375 -8.586 1 94.44 230 LEU B N 1
ATOM 3695 C CA . LEU B 1 230 ? 9.078 -18.203 -9.141 1 94.44 230 LEU B CA 1
ATOM 3696 C C . LEU B 1 230 ? 9.773 -19.547 -9.305 1 94.44 230 LEU B C 1
ATOM 3698 O O . LEU B 1 230 ? 10.969 -19.609 -9.602 1 94.44 230 LEU B O 1
ATOM 3702 N N . GLY B 1 231 ? 9.078 -20.672 -9.023 1 92.38 231 GLY B N 1
ATOM 3703 C CA . GLY B 1 231 ? 9.586 -22.016 -9.281 1 92.38 231 GLY B CA 1
ATOM 3704 C C . GLY B 1 231 ? 10.5 -22.531 -8.188 1 92.38 231 GLY B C 1
ATOM 3705 O O . GLY B 1 231 ? 11.242 -23.5 -8.383 1 92.38 231 GLY B O 1
ATOM 3706 N N . VAL B 1 232 ? 10.484 -21.844 -7.016 1 91.06 232 VAL B N 1
ATOM 3707 C CA . VAL B 1 232 ? 11.414 -22.25 -5.965 1 91.06 232 VAL B CA 1
ATOM 3708 C C . VAL B 1 232 ? 10.641 -22.531 -4.68 1 91.06 232 VAL B C 1
ATOM 3710 O O . VAL B 1 232 ? 11.203 -22.469 -3.584 1 91.06 232 VAL B O 1
ATOM 3713 N N . GLY B 1 233 ? 9.367 -22.812 -4.746 1 87.38 233 GLY B N 1
ATOM 3714 C CA . GLY B 1 233 ? 8.531 -23.094 -3.59 1 87.38 233 GLY B CA 1
ATOM 3715 C C . GLY B 1 233 ? 9.039 -24.25 -2.756 1 87.38 233 GLY B C 1
ATOM 3716 O O . GLY B 1 233 ? 8.922 -24.234 -1.528 1 87.38 233 GLY B O 1
ATOM 3717 N N . ALA B 1 234 ? 9.617 -25.203 -3.41 1 86.38 234 ALA B N 1
ATOM 3718 C CA . ALA B 1 234 ? 10.117 -26.391 -2.729 1 86.38 234 ALA B CA 1
ATOM 3719 C C . ALA B 1 234 ? 11.336 -26.062 -1.871 1 86.38 234 ALA B C 1
ATOM 3721 O O . ALA B 1 234 ? 11.672 -26.797 -0.94 1 86.38 234 ALA B O 1
ATOM 3722 N N . ASP B 1 235 ? 11.938 -24.969 -2.158 1 86.88 235 ASP B N 1
ATOM 3723 C CA . ASP B 1 235 ? 13.172 -24.578 -1.47 1 86.88 235 ASP B CA 1
ATOM 3724 C C . ASP B 1 235 ? 12.883 -23.594 -0.346 1 86.88 235 ASP B C 1
ATOM 3726 O O . ASP B 1 235 ? 13.805 -23.062 0.273 1 86.88 235 ASP B O 1
ATOM 3730 N N . TYR B 1 236 ? 11.648 -23.297 -0.174 1 88.12 236 TYR B N 1
ATOM 3731 C CA . TYR B 1 236 ? 11.273 -22.359 0.883 1 88.12 236 TYR B CA 1
ATOM 3732 C C . TYR B 1 236 ? 11.758 -22.859 2.242 1 88.12 236 TYR B C 1
ATOM 3734 O O . TYR B 1 236 ? 11.641 -24.047 2.553 1 88.12 236 TYR B O 1
ATOM 3742 N N . GLN B 1 237 ? 12.289 -22 3.035 1 86.31 237 GLN B N 1
ATOM 3743 C CA . GLN B 1 237 ? 12.695 -22.25 4.414 1 86.31 237 GLN B CA 1
ATOM 3744 C C . GLN B 1 237 ? 12.086 -21.234 5.367 1 86.31 237 GLN B C 1
ATOM 3746 O O . GLN B 1 237 ? 12.195 -20.031 5.141 1 86.31 237 GLN B O 1
ATOM 3751 N N . PRO B 1 238 ? 11.383 -21.688 6.406 1 84.62 238 PRO B N 1
ATOM 3752 C CA . PRO B 1 238 ? 10.852 -20.75 7.391 1 84.62 238 PRO B CA 1
ATOM 3753 C C . PRO B 1 238 ? 11.945 -19.922 8.07 1 84.62 238 PRO B C 1
ATOM 3755 O O . PRO B 1 238 ? 13.125 -20.297 8.016 1 84.62 238 PRO B O 1
ATOM 3758 N N . PRO B 1 239 ? 11.492 -18.766 8.562 1 82.5 239 PRO B N 1
ATOM 3759 C CA . PRO B 1 239 ? 12.5 -17.953 9.258 1 82.5 239 PRO B CA 1
ATOM 3760 C C . PRO B 1 239 ? 13.102 -18.672 10.469 1 82.5 239 PRO B C 1
ATOM 3762 O O . PRO B 1 239 ? 12.414 -19.469 11.125 1 82.5 239 PRO B O 1
ATOM 3765 N N . THR B 1 240 ? 14.289 -18.562 10.578 1 67.75 240 THR B N 1
ATOM 3766 C CA . THR B 1 240 ? 14.953 -19.172 11.727 1 67.75 240 THR B CA 1
ATOM 3767 C C . THR B 1 240 ? 14.602 -18.422 13.016 1 67.75 240 THR B C 1
ATOM 3769 O O . THR B 1 240 ? 14.578 -17.188 13.031 1 67.75 240 THR B O 1
ATOM 3772 N N . ALA B 1 241 ? 14.102 -19.172 13.961 1 55.81 241 ALA B N 1
ATOM 3773 C CA . ALA B 1 241 ? 13.75 -18.625 15.266 1 55.81 241 ALA B CA 1
ATOM 3774 C C . ALA B 1 241 ? 14.93 -17.875 15.883 1 55.81 241 ALA B C 1
ATOM 3776 O O . ALA B 1 241 ? 16.094 -18.266 15.695 1 55.81 241 ALA B O 1
#

Radius of gyration: 24.0 Å; Cα contacts (8 Å, |Δi|>4): 468; chains: 2; bounding box: 80×60×50 Å

Solvent-accessible surface area (backbone atoms only — not comparable to full-atom values): 26399 Å² total; per-residue (Å²): 129,81,73,70,77,72,49,73,69,53,46,52,50,51,52,48,51,51,50,50,49,52,48,43,50,52,29,29,66,74,54,32,75,79,35,57,35,60,58,55,47,17,54,75,70,73,43,55,52,70,63,49,42,73,78,32,86,40,54,37,51,47,45,41,51,48,40,43,50,50,37,45,52,51,32,52,53,34,49,55,51,30,72,72,39,92,47,71,66,53,22,55,52,50,28,53,52,44,50,45,49,52,36,68,75,32,48,56,61,42,48,45,63,52,37,29,58,54,66,61,44,25,70,68,66,83,79,72,56,80,53,64,45,59,47,53,42,51,41,58,58,49,50,51,54,50,51,41,39,75,75,49,71,41,81,56,59,51,77,89,71,43,55,65,75,41,45,55,36,44,49,58,43,41,68,72,42,95,67,78,63,61,60,27,56,56,50,50,49,50,52,50,48,35,43,55,52,15,49,44,47,34,53,55,29,52,70,44,56,90,54,31,96,60,58,62,52,54,48,51,52,52,51,41,52,52,28,43,60,54,66,41,38,87,69,61,71,79,82,80,128,130,81,74,69,77,72,49,72,68,52,46,52,49,51,52,49,50,51,49,50,48,52,48,40,50,51,29,30,66,74,54,31,76,78,34,57,34,61,58,55,46,16,54,75,69,74,43,56,51,71,62,48,43,74,77,30,87,39,54,36,51,46,45,41,50,48,39,44,51,50,36,45,51,52,34,50,54,35,49,55,50,32,71,70,39,92,45,69,67,52,22,56,52,50,29,53,51,45,51,44,50,51,37,66,74,32,48,56,58,43,48,45,63,53,38,29,59,54,67,59,44,26,71,69,64,80,78,72,56,80,53,64,44,57,48,54,42,51,39,58,58,48,51,51,54,52,50,41,40,76,75,48,70,41,82,55,58,51,77,87,71,44,54,66,74,39,44,54,36,44,49,59,43,40,67,73,42,94,67,77,63,61,61,26,56,56,50,49,47,52,52,50,47,35,44,54,51,14,48,44,48,34,53,54,29,52,71,44,56,91,55,30,96,63,59,63,53,54,48,52,53,52,50,42,54,51,27,45,60,54,66,43,39,89,70,61,73,79,82,80,129

InterPro domains:
  IPR001647 DNA-binding HTH domain, TetR-type [PF00440] (22-66)
  IPR001647 DNA-binding HTH domain, TetR-type [PR00455] (20-33)
  IPR001647 DNA-binding HTH domain, TetR-type [PR00455] (41-64)
  IPR001647 DNA-binding HTH domain, TetR-type [PS50977] (14-74)
  IPR009057 Homedomain-like superfamily [SSF46689] (8-81)
  IPR025996 HTH-type transcriptional regulator MT1864/Rv1816-like, C-terminal domain [PF13305] (93-226)
  IPR036271 Tetracyclin repressor-like, C-terminal domain superfamily [SSF48498] (92-226)
  IPR050109 HTH-type, TetR-like transcriptional regulator [PTHR30055] (5-142)

Organism: NCBI:txid927661

Secondary structure (DSSP, 8-state):
-------HHHHHHHHHHHHHHHHHHHHHHHHGGGG--HHHHHHHHT--HHHHHTT-SSHHHHHHHHHHHHHHHHHHHHHHHHHT-SSHHHHHHHHHHHHHHHHHH-HHHHHHHHHTTTTT-S---TT----HHHHHHHHHHHHHHHHHHHHS------GGGS-HHHHHHHHHHHTTSSS---HHHHHHHHHHHHHHHHHHHHHHTTTTTTT-S--HHHHHHHHHHHHHHTT-GGG--PPP-/----PPPHHHHHHHHHHHHHHHHHHHHHHHHGGGG--HHHHHHHHT--HHHHHTT-SSHHHHHHHHHHHHHHHHHHHHHHHHHT-SSHHHHHHHHHHHHHHHHHH-HHHHHHHHHTTTTT-S---TT----HHHHHHHHHHHHHHHHHHHHS------GGGS-HHHHHHHHHHHTTSSS---HHHHHHHHHHHHHHHHHHHHHHTTTTTTT-S--HHHHHHHHHHHHHHTT-GGG--PPP-

Sequence (482 aa):
MTTAPLTRRERLRAETVEEIQSTARRMLVSDGYDGLSLRAIARAMGMSAPALYRYYASREDLIAALVDELKVELSEALEKVRDAQPDLVSKLLECSREFRRWAMTNPAEFTLVFTASAIGLDRPREDGSVDPTGERFGNVFGELITELYLTQPFPIPADDEIDGPLKDQLQEWNDCFPQPLPLGVTQVFLTSWIRLYGTVSMEVFGQLKFALSDAGPMFEAELRALGDMLGVGADYQPPTAMTTAPLTRRERLRAETVEEIQSTARRMLVSDGYDGLSLRAIARAMGMSAPALYRYYASREDLIAALVDELKVELSEALEKVRDAQPDLVSKLLECSREFRRWAMTNPAEFTLVFTASAIGLDRPREDGSVDPTGERFGNVFGELITELYLTQPFPIPADDEIDGPLKDQLQEWNDCFPQPLPLGVTQVFLTSWIRLYGTVSMEVFGQLKFALSDAGPMFEAELRALGDMLGVGADYQPPTA